Protein AF-K1GK83-F1 (afdb_monomer_lite)

Foldseek 3Di:
DKDWDDPVCDPPVPHPDDDPQKTKMFPLQLVDFFVRLQCQCCVVQVDHFPFGDRTITIHGHDPPDDPVNVVSVVVSVVVSCVVRHPPDDRHDDDPLDQDDDFDQQDDLVLLQPFDWDKDFLQPQAQFFASKWKFWPVVTDTSDGGRTGDHPSSVVSVVVCVVSVTQIDTAPDRVRRMGITHGVLRSVVSLQQDQAEAEEEEQAAFLVPDPFQSCFLVVLCVPPVVQRVRYHYQDQDQDDDDPVLQQATSVVSLLVSLLSLLVVLLVQVVVSHAYEYETYAQSNVLSNLNNNLVPDQEAEEAQAQEPLCDESVRDPGSRNSSPSVNLLQQHYDQSSVQRNHHHHSHQLQRYEYALHDDYDPVSVVRCVVSVRHYDHVVNCVVPPLVVVLVVVVVRRPGQEYEYEHELLQAACVQAQQFDDHDHPHDDLVSVLVNVLSDSSRHSHRYYYYYRGGVVRGDPCRNSVSVSVNSVCSSRPDD

Secondary structure (DSSP, 8-state):
--EE--GGGTTSTT-----TTEEEEE-GGGT--HHHHHHHHHHHH----SEE-SSEEEEE--TT--HHHHHHHHHHHHHHHHHHTTTSPPPP----PPPPPPPB-S-HHHHHHS--EEEEGGG-TTSEESS-EEEETTTEEEE-TTBB--HHHHHHHHHHHHTT-EEESSSSTT-SEEEEE-HHHHHHHHHHT-EEEEEEE---TTTTSTTGGGHHHHHHHH-HHHHTTPEEEP-PPPPP-TT-SSSTTHHHHHHHHHHHHHHHHHHHHTTEEEEEE-S-GGGHHHHHHHHHTTS-EEEEEE-SS-----TTT-SS--GGGSHHHHHTT-S-HHHHTSSSSS-SS-GGGEEEEEE----HHHHHHHHHHT-EEEEHHHHHHH-HHHHHHHHHHH---SEEEEEEEGGGB-TTT---BSS--SS-B-HHHHHHHHHHHHHHSEEEEEEEE-B-GGG-STTHHHHHHHHHHHHHHS---

Radius of gyration: 33.2 Å; chains: 1; bounding box: 74×51×96 Å

Sequence (477 aa):
GIYCFGEELVGKEGFFAFDPTKITISAKELGLKGGELESLLVDDYNIQMELSDYYNTLGLVTIGDTEESIDRLLDALRDISKRFFGKGKTLEKNNIKLPETPELVLMPREAFYSEKNKVPFKESVGKISGEMIMAYPPGIPIIIAGERISQDIIDHIEELKEADLHIQGMEDPELETINVIEEEDAVYLYTEKMKNVLIGVQTNLGVNKTGTEFGPDDLIQAYPDTFDEMELITVERQKEDFNDKKLKFKNTVLDTCEKIAKRVNEAVIDGYRPILIGGDHSISLGSVAGVSLEKEIGILWISAHGDMNTPESTLTGNIHGMPLALIQGLGDRELVNCFYEGAKVDSRNIVILGAREIEVEERKIIEKTGVKIVYYDDILRKGIDNVLEEVKDYLKVDNLHISIDMNVFDPEIAPGVSVPVRNGMSSDEMFKSLKFAFKNYSVTSADITEFNPLNDINGKTAELVDDIVQYMMNPDY

pLDDT: mean 92.02, std 9.81, range [43.81, 98.88]

Structure (mmCIF, N/CA/C/O backbone):
data_AF-K1GK83-F1
#
_entry.id   AF-K1GK83-F1
#
loop_
_atom_site.group_PDB
_atom_site.id
_atom_site.type_symbol
_atom_site.label_atom_id
_atom_site.label_alt_id
_atom_site.label_comp_id
_atom_site.label_asym_id
_atom_site.label_entity_id
_atom_site.label_seq_id
_atom_site.pdbx_PDB_ins_code
_atom_site.Cartn_x
_atom_site.Cartn_y
_atom_site.Cartn_z
_atom_site.occupancy
_atom_site.B_iso_or_equiv
_atom_site.auth_seq_id
_atom_site.auth_comp_id
_atom_site.auth_asym_id
_atom_site.auth_atom_id
_atom_site.pdbx_PDB_model_num
ATOM 1 N N . GLY A 1 1 ? -37.447 -19.183 52.708 1.00 85.19 1 GLY A N 1
ATOM 2 C CA . GLY A 1 1 ? -37.469 -18.389 51.471 1.00 85.19 1 GLY A CA 1
ATOM 3 C C . GLY A 1 1 ? -36.146 -17.732 51.133 1.00 85.19 1 GLY A C 1
ATOM 4 O O . GLY A 1 1 ? -36.118 -16.944 50.202 1.00 85.19 1 GLY A O 1
ATOM 5 N N . ILE A 1 2 ? -35.063 -18.013 51.867 1.00 91.38 2 ILE A N 1
ATOM 6 C CA . ILE A 1 2 ? -33.724 -17.529 51.527 1.00 91.38 2 ILE A CA 1
ATOM 7 C C . ILE A 1 2 ? -32.914 -18.743 51.102 1.00 91.38 2 ILE A C 1
ATOM 9 O O . ILE A 1 2 ? -32.947 -19.767 51.786 1.00 91.38 2 ILE A O 1
ATOM 13 N N . TYR A 1 3 ? -32.218 -18.618 49.982 1.00 92.00 3 TYR A N 1
ATOM 14 C CA . TYR A 1 3 ? -31.319 -19.630 49.456 1.00 92.00 3 TYR A CA 1
ATOM 15 C C . TYR A 1 3 ? -29.909 -19.045 49.402 1.00 92.00 3 TYR A C 1
ATOM 17 O O . TYR A 1 3 ? -29.711 -17.971 48.845 1.00 92.00 3 TYR A O 1
ATOM 25 N N . CYS A 1 4 ? -28.946 -19.735 50.005 1.00 92.12 4 CYS A N 1
ATOM 26 C CA . CYS A 1 4 ? -27.530 -19.411 49.886 1.00 92.12 4 CYS A CA 1
ATOM 27 C C . CYS A 1 4 ? -26.900 -20.434 48.952 1.00 92.12 4 CYS A C 1
ATOM 29 O O . CYS A 1 4 ? -27.152 -21.629 49.108 1.00 92.12 4 CYS A O 1
ATOM 31 N N . PHE A 1 5 ? -26.107 -19.969 47.996 1.00 91.12 5 PHE A N 1
ATOM 32 C CA . PHE A 1 5 ? -25.432 -20.859 47.058 1.00 91.12 5 PHE A CA 1
ATOM 33 C C . PHE A 1 5 ? -24.358 -21.657 47.801 1.00 91.12 5 PHE A C 1
ATOM 35 O O . PHE A 1 5 ? -23.660 -21.105 48.653 1.00 91.12 5 PHE A O 1
ATOM 42 N N . GLY A 1 6 ? -24.220 -22.937 47.467 1.00 91.44 6 GLY A N 1
ATOM 43 C CA . GLY A 1 6 ? -23.155 -23.798 47.972 1.00 91.44 6 GLY A CA 1
ATOM 44 C C . GLY A 1 6 ? -22.479 -24.624 46.877 1.00 91.44 6 GLY A C 1
ATOM 45 O O . GLY A 1 6 ? -22.645 -24.388 45.674 1.00 91.44 6 GLY A O 1
ATOM 46 N N . GLU A 1 7 ? -21.709 -25.628 47.305 1.00 91.69 7 GLU A N 1
ATOM 47 C CA . GLU A 1 7 ? -20.970 -26.539 46.420 1.00 91.69 7 GLU A CA 1
ATOM 48 C C . GLU A 1 7 ? -21.874 -27.321 45.449 1.00 91.69 7 GLU A C 1
ATOM 50 O O . GLU A 1 7 ? -21.397 -27.824 44.434 1.00 91.69 7 GLU A O 1
ATOM 55 N N . GLU A 1 8 ? -23.189 -27.381 45.688 1.00 91.94 8 GLU A N 1
ATOM 56 C CA . GLU A 1 8 ? -24.163 -28.038 44.808 1.00 91.94 8 GLU A CA 1
ATOM 57 C C . GLU A 1 8 ? -24.289 -27.410 43.408 1.00 91.94 8 GLU A C 1
ATOM 59 O O . GLU A 1 8 ? -24.978 -27.956 42.534 1.00 91.94 8 GLU A O 1
ATOM 64 N N . LEU A 1 9 ? -23.677 -26.244 43.190 1.00 87.50 9 LEU A N 1
ATOM 65 C CA . LEU A 1 9 ? -23.618 -25.588 41.887 1.00 87.50 9 LEU A CA 1
ATOM 66 C C . LEU A 1 9 ? -22.372 -25.966 41.074 1.00 87.50 9 LEU A C 1
ATOM 68 O O . LEU A 1 9 ? -22.386 -25.786 39.858 1.00 87.50 9 LEU A O 1
ATOM 72 N N . VAL A 1 10 ? -21.328 -26.524 41.698 1.00 88.56 10 VAL A N 1
ATOM 73 C CA . VAL A 1 10 ? -20.071 -26.874 41.015 1.00 88.56 10 VAL A CA 1
ATOM 74 C C . VAL A 1 10 ? -20.325 -27.922 39.927 1.00 88.56 10 VAL A C 1
ATOM 76 O O . VAL A 1 10 ? -20.971 -28.943 40.161 1.00 88.56 10 VAL A O 1
ATOM 79 N N . GLY A 1 11 ? -19.814 -27.667 38.719 1.00 82.81 11 GLY A N 1
ATOM 80 C CA . GLY A 1 11 ? -19.986 -28.548 37.560 1.00 82.81 11 GLY A CA 1
ATOM 81 C C . GLY A 1 11 ? -21.271 -28.311 36.758 1.00 82.81 11 GLY A C 1
ATOM 82 O O . GLY A 1 11 ? -21.482 -28.988 35.752 1.00 82.81 11 GLY A O 1
ATOM 83 N N . LYS A 1 12 ? -22.119 -27.352 37.157 1.00 86.25 12 LYS A N 1
ATOM 84 C CA . LYS A 1 12 ? -23.177 -26.811 36.288 1.00 86.25 12 LYS A C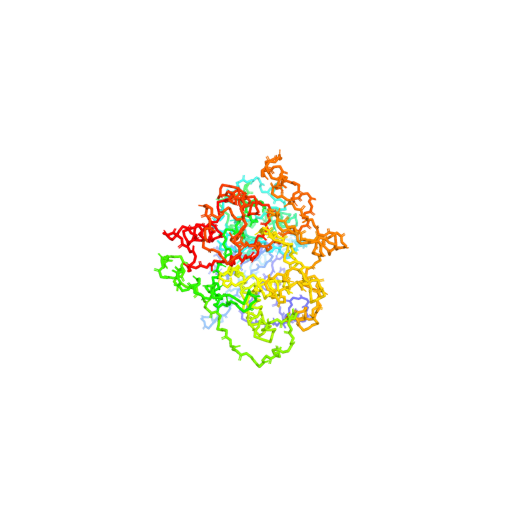A 1
ATOM 85 C C . LYS A 1 12 ? -22.588 -25.807 35.295 1.00 86.25 12 LYS A C 1
ATOM 87 O O . LYS A 1 12 ? -21.504 -25.264 35.501 1.00 86.25 12 LYS A O 1
ATOM 92 N N . GLU A 1 13 ? -23.319 -25.553 34.215 1.00 76.31 13 GLU A N 1
ATOM 93 C CA . GLU A 1 13 ? -22.945 -24.562 33.203 1.00 76.31 13 GLU A CA 1
ATOM 94 C C . GLU A 1 13 ? -22.701 -23.187 33.852 1.00 76.31 13 GLU A C 1
ATOM 96 O O . GLU A 1 13 ? -23.544 -22.695 34.602 1.00 76.31 13 GLU A O 1
ATOM 101 N N . GLY A 1 14 ? -21.515 -22.612 33.622 1.00 74.12 14 GLY A N 1
ATOM 102 C CA . GLY A 1 14 ? -21.074 -21.354 34.238 1.00 74.12 14 GLY A CA 1
ATOM 103 C C . GLY A 1 14 ? -20.414 -21.465 35.625 1.00 74.12 14 GLY A C 1
ATOM 104 O O . GLY A 1 14 ? -19.958 -20.447 36.138 1.00 74.12 14 GLY A O 1
ATOM 105 N N . PHE A 1 15 ? -20.302 -22.658 36.233 1.00 82.06 15 PHE A N 1
ATOM 106 C CA . PHE A 1 15 ? -19.765 -22.840 37.595 1.00 82.06 15 PHE A CA 1
ATOM 107 C C . PHE A 1 15 ? -18.549 -23.782 37.643 1.00 82.06 15 PHE A C 1
ATOM 109 O O . PHE A 1 15 ? -18.690 -25.007 37.677 1.00 82.06 15 PHE A O 1
ATOM 116 N N . PHE A 1 16 ? -17.340 -23.208 37.705 1.00 85.44 16 PHE A N 1
ATOM 117 C CA . PHE A 1 16 ? -16.080 -23.968 37.770 1.00 85.44 16 PHE A CA 1
ATOM 118 C C . PHE A 1 16 ? -15.703 -24.422 39.192 1.00 85.44 16 PHE A C 1
ATOM 120 O O . PHE A 1 16 ? -15.342 -25.579 39.391 1.00 85.44 16 PHE A O 1
ATOM 127 N N . ALA A 1 17 ? -15.787 -23.527 40.181 1.00 89.06 17 ALA A N 1
ATOM 128 C CA . ALA A 1 17 ? -15.427 -23.791 41.576 1.00 89.06 17 ALA A CA 1
ATOM 129 C C . ALA A 1 17 ? -16.259 -22.921 42.533 1.00 89.06 17 ALA A C 1
ATOM 131 O O . ALA A 1 17 ? -16.805 -21.897 42.121 1.00 89.06 17 ALA A O 1
ATOM 132 N N . PHE A 1 18 ? -16.345 -23.326 43.802 1.00 89.88 18 PHE A N 1
ATOM 133 C CA . PHE A 1 18 ? -17.032 -22.583 44.860 1.00 89.88 18 PHE A CA 1
ATOM 134 C C . PHE A 1 18 ? -16.015 -21.917 45.795 1.00 89.88 18 PHE A C 1
ATOM 136 O O . PHE A 1 18 ? -15.069 -22.565 46.243 1.00 89.88 18 PHE A O 1
ATOM 143 N N . ASP A 1 19 ? -16.216 -20.631 46.085 1.00 90.88 19 ASP A N 1
ATOM 144 C CA . ASP A 1 19 ? -15.421 -19.869 47.049 1.00 90.88 19 ASP A CA 1
ATOM 145 C C . ASP A 1 19 ? -16.228 -19.708 48.348 1.00 90.88 19 ASP A C 1
ATOM 147 O O . ASP A 1 19 ? -17.186 -18.932 48.373 1.00 90.88 19 ASP A O 1
ATOM 151 N N . PRO A 1 20 ? -15.864 -20.408 49.439 1.00 88.94 20 PRO A N 1
ATOM 152 C CA . PRO A 1 20 ? -16.622 -20.367 50.686 1.00 88.94 20 PRO A CA 1
ATOM 153 C C . PRO A 1 20 ? -16.566 -19.007 51.396 1.00 88.94 20 PRO A C 1
ATOM 155 O O . PRO A 1 20 ? -17.335 -18.787 52.329 1.00 88.94 20 PRO A O 1
ATOM 158 N N . THR A 1 21 ? -15.681 -18.094 50.981 1.00 91.38 21 THR A N 1
ATOM 159 C CA . THR A 1 21 ? -15.620 -16.729 51.528 1.00 91.38 21 THR A CA 1
ATOM 160 C C . THR A 1 21 ? -16.630 -15.784 50.876 1.00 91.38 21 THR A C 1
ATOM 162 O O . THR A 1 21 ? -16.885 -14.703 51.402 1.00 91.38 21 THR A O 1
ATOM 165 N N . LYS A 1 22 ? -17.247 -16.189 49.759 1.00 92.38 22 LYS A N 1
ATOM 166 C CA . LYS A 1 22 ? -18.223 -15.404 48.998 1.00 92.38 22 LYS A CA 1
ATOM 167 C C . LYS A 1 22 ? -19.633 -15.950 49.200 1.00 92.38 22 LYS A C 1
ATOM 169 O O . LYS A 1 22 ? -20.054 -16.913 48.563 1.00 92.38 22 LYS A O 1
ATOM 174 N N . ILE A 1 23 ? -20.391 -15.304 50.079 1.00 92.88 23 ILE A N 1
ATOM 175 C CA . ILE A 1 23 ? -21.738 -15.727 50.466 1.00 92.88 23 ILE A CA 1
ATOM 176 C C . ILE A 1 23 ? -22.757 -15.094 49.515 1.00 92.88 23 ILE A C 1
ATOM 178 O O . ILE A 1 23 ? -23.175 -13.954 49.703 1.00 92.88 23 ILE A O 1
ATOM 182 N N . THR A 1 24 ? -23.166 -15.835 48.484 1.00 92.81 24 THR A N 1
ATOM 183 C CA . THR A 1 24 ? -24.203 -15.383 47.539 1.00 92.81 24 THR A CA 1
ATOM 184 C C . THR A 1 24 ? -25.585 -15.799 48.031 1.00 92.81 24 THR A C 1
ATOM 186 O O . THR A 1 24 ? -25.870 -16.992 48.167 1.00 92.81 24 THR A O 1
ATOM 189 N N . ILE A 1 25 ? -26.453 -14.820 48.283 1.00 94.19 25 ILE A N 1
ATOM 190 C CA . ILE A 1 25 ? -27.763 -15.007 48.908 1.00 94.19 25 ILE A CA 1
ATOM 191 C C . ILE A 1 25 ? -28.860 -14.563 47.947 1.00 94.19 25 ILE A C 1
ATOM 193 O O . ILE A 1 25 ? -28.843 -13.451 47.431 1.00 94.19 25 ILE A O 1
ATOM 197 N N . SER A 1 26 ? -29.863 -15.416 47.765 1.00 91.88 26 SER A N 1
ATOM 198 C CA . SER A 1 26 ? -31.053 -15.137 46.972 1.00 91.88 26 SER A CA 1
ATOM 199 C C . SER A 1 26 ? -32.310 -15.136 47.841 1.00 91.88 26 SER A C 1
ATOM 201 O O . SER A 1 26 ? -32.569 -16.086 48.586 1.00 91.88 26 SER A O 1
ATOM 203 N N . ALA A 1 27 ? -33.127 -14.088 47.707 1.00 88.88 27 ALA A N 1
ATOM 204 C CA . ALA A 1 27 ? -34.420 -13.936 48.381 1.00 88.88 27 ALA A CA 1
ATOM 205 C C . ALA A 1 27 ? -35.614 -13.967 47.409 1.00 88.88 27 ALA A C 1
ATOM 207 O O . ALA A 1 27 ? -36.703 -13.493 47.734 1.00 88.88 27 ALA A O 1
ATOM 208 N N . LYS A 1 28 ? -35.451 -14.592 46.233 1.00 86.12 28 LYS A N 1
ATOM 209 C CA . LYS A 1 28 ? -36.515 -14.716 45.215 1.00 86.12 28 LYS A CA 1
ATOM 210 C C . LYS A 1 28 ? -37.816 -15.299 45.760 1.00 86.12 28 LYS A C 1
ATOM 212 O O . LYS A 1 28 ? -38.897 -14.837 45.401 1.00 86.12 28 LYS A O 1
ATOM 217 N N . GLU A 1 29 ? -37.729 -16.293 46.648 1.00 86.31 29 GLU A N 1
ATOM 218 C CA . GLU A 1 29 ? -38.909 -16.909 47.273 1.00 86.31 29 GLU A CA 1
ATOM 219 C C . GLU A 1 29 ? -39.620 -15.981 48.269 1.00 86.31 29 GLU A C 1
ATOM 221 O O . GLU A 1 29 ? -40.771 -16.234 48.623 1.00 86.31 29 GLU A O 1
ATOM 226 N N . LEU A 1 30 ? -38.957 -14.915 48.726 1.00 87.25 30 LEU A N 1
ATOM 227 C CA . LEU A 1 30 ? -39.568 -13.840 49.512 1.00 87.25 30 LEU A CA 1
ATOM 228 C C . LEU A 1 30 ? -40.207 -12.759 48.631 1.00 87.25 30 LEU A C 1
ATOM 230 O O . LEU A 1 30 ? -40.898 -11.894 49.162 1.00 87.25 30 LEU A O 1
ATOM 234 N N . GLY A 1 31 ? -39.994 -12.814 47.312 1.00 86.38 31 GLY A N 1
ATOM 235 C CA . GLY A 1 31 ? -40.418 -11.775 46.378 1.00 86.38 31 GLY A CA 1
ATOM 236 C C . GLY A 1 31 ? -39.503 -10.547 46.360 1.00 86.38 31 GLY A C 1
ATOM 237 O O . GLY A 1 31 ? -39.935 -9.513 45.870 1.00 86.38 31 GLY A O 1
ATOM 238 N N . LEU A 1 32 ? -38.285 -10.653 46.908 1.00 86.44 32 LEU A N 1
ATOM 239 C CA . LEU A 1 32 ? -37.330 -9.545 47.021 1.00 86.44 32 LEU A CA 1
ATOM 240 C C . LEU A 1 32 ? -36.247 -9.636 45.942 1.00 86.44 32 LEU A C 1
ATOM 242 O O . LEU A 1 32 ? -35.640 -10.701 45.767 1.00 86.44 32 LEU A O 1
ATOM 246 N N . LYS A 1 33 ? -35.994 -8.520 45.252 1.00 86.00 33 LYS A N 1
ATOM 247 C CA . LYS A 1 33 ? -34.844 -8.339 44.354 1.00 86.00 33 LYS A CA 1
ATOM 248 C C . LYS A 1 33 ? -33.544 -8.285 45.166 1.00 86.00 33 LYS A C 1
ATOM 250 O O . LYS A 1 33 ? -33.563 -8.036 46.373 1.00 86.00 33 LYS A O 1
ATOM 255 N N . GLY A 1 34 ? -32.404 -8.495 44.504 1.00 86.62 34 GLY A N 1
ATOM 256 C CA . GLY A 1 34 ? -31.092 -8.434 45.162 1.00 86.62 34 GLY A CA 1
ATOM 257 C C . GLY A 1 34 ? -30.826 -7.082 45.831 1.00 86.62 34 GLY A C 1
ATOM 258 O O . GLY A 1 34 ? -30.473 -7.050 47.009 1.00 86.62 34 GLY A O 1
ATOM 259 N N . GLY A 1 35 ? -31.095 -5.981 45.121 1.00 84.50 35 GLY A N 1
ATOM 260 C CA . GLY A 1 35 ? -30.955 -4.621 45.657 1.00 84.50 35 GLY A CA 1
ATOM 261 C C . GLY A 1 35 ? -31.902 -4.309 46.823 1.00 84.50 35 GLY A C 1
ATOM 262 O O . GLY A 1 35 ? -31.493 -3.687 47.795 1.00 84.50 35 GLY A O 1
ATOM 263 N N . GLU A 1 36 ? -33.143 -4.808 46.802 1.00 88.81 36 GLU A N 1
ATOM 264 C CA . GLU A 1 36 ? -34.087 -4.616 47.919 1.00 88.81 36 GLU A CA 1
ATOM 265 C C . GLU A 1 36 ? -33.624 -5.340 49.190 1.00 88.81 36 GLU A C 1
ATOM 267 O O . GLU A 1 36 ? -33.757 -4.818 50.298 1.00 88.81 36 GLU A O 1
ATOM 272 N N . LEU A 1 37 ? -33.077 -6.552 49.040 1.00 91.88 37 LEU A N 1
ATOM 273 C CA . LEU A 1 37 ? -32.498 -7.297 50.155 1.00 91.88 37 LEU A CA 1
ATOM 274 C C . LEU A 1 37 ? -31.277 -6.572 50.734 1.00 91.88 37 LEU A C 1
ATOM 276 O O . LEU A 1 37 ? -31.138 -6.507 51.954 1.00 91.88 37 LEU A O 1
ATOM 280 N N . GLU A 1 38 ? -30.417 -6.028 49.876 1.00 92.19 38 GLU A N 1
ATOM 281 C CA . GLU A 1 38 ? -29.276 -5.212 50.291 1.00 92.19 38 GLU A CA 1
ATOM 282 C C . GLU A 1 38 ? -29.729 -3.966 51.065 1.00 92.19 38 GLU A C 1
ATOM 284 O O . GLU A 1 38 ? -29.254 -3.755 52.180 1.00 92.19 38 GLU A O 1
ATOM 289 N N . SER A 1 39 ? -30.696 -3.196 50.549 1.00 91.19 39 SER A N 1
ATOM 290 C CA . SER A 1 39 ? -31.227 -2.019 51.252 1.00 91.19 39 SER A CA 1
ATOM 291 C C . SER A 1 39 ? -31.792 -2.380 52.626 1.00 91.19 39 SER A C 1
ATOM 293 O O . SER A 1 39 ? -31.500 -1.699 53.600 1.00 91.19 39 SER A O 1
ATOM 295 N N . LEU A 1 40 ? -32.526 -3.493 52.750 1.00 94.25 40 LEU A N 1
ATOM 296 C CA . LEU A 1 40 ? -33.017 -3.965 54.050 1.00 94.25 40 LEU A CA 1
ATOM 297 C C . LEU A 1 40 ? -31.875 -4.294 55.021 1.00 94.25 40 LEU A C 1
ATOM 299 O O . LEU A 1 40 ? -31.954 -3.948 56.197 1.00 94.25 40 LEU A O 1
ATOM 303 N N . LEU A 1 41 ? -30.825 -4.975 54.556 1.00 95.25 41 LEU A N 1
ATOM 304 C CA . LEU A 1 41 ? -29.668 -5.326 55.386 1.00 95.25 41 LEU A CA 1
ATOM 305 C C . LEU A 1 41 ? -28.912 -4.079 55.868 1.00 95.25 41 LEU A C 1
ATOM 307 O O . LEU A 1 41 ? -28.519 -4.018 57.038 1.00 95.25 41 LEU A O 1
ATOM 311 N N . VAL A 1 42 ? -28.769 -3.075 55.004 1.00 94.50 42 VAL A N 1
ATOM 312 C CA . VAL A 1 42 ? -28.124 -1.799 55.328 1.00 94.50 42 VAL A CA 1
ATOM 313 C C . VAL A 1 42 ? -28.991 -0.972 56.278 1.00 94.50 42 VAL A C 1
ATOM 315 O O . VAL A 1 42 ? -28.538 -0.635 57.372 1.00 94.50 42 VAL A O 1
ATOM 318 N N . ASP A 1 43 ? -30.240 -0.694 55.909 1.00 94.62 43 ASP A N 1
ATOM 319 C CA . ASP A 1 43 ? -31.096 0.272 56.604 1.00 94.62 43 ASP A CA 1
ATOM 320 C C . ASP A 1 43 ? -31.584 -0.240 57.966 1.00 94.62 43 ASP A C 1
ATOM 322 O O . ASP A 1 43 ? -31.582 0.504 58.951 1.00 94.62 43 ASP A O 1
ATOM 326 N N . ASP A 1 44 ? -31.974 -1.518 58.049 1.00 96.44 44 ASP A N 1
ATOM 327 C CA . ASP A 1 44 ? -32.588 -2.075 59.260 1.00 96.44 44 ASP A CA 1
ATOM 328 C C . ASP A 1 44 ? -31.556 -2.722 60.204 1.00 96.44 44 ASP A C 1
ATOM 330 O O . ASP A 1 44 ? -31.779 -2.777 61.419 1.00 96.44 44 ASP A O 1
ATOM 334 N N . TYR A 1 45 ? -30.430 -3.221 59.676 1.00 96.00 45 TYR A N 1
ATOM 335 C CA . TYR A 1 45 ? -29.466 -4.025 60.448 1.00 96.00 45 TYR A CA 1
ATOM 336 C C . TYR A 1 45 ? -28.028 -3.484 60.422 1.00 96.00 45 TYR A C 1
ATOM 338 O O . TYR A 1 45 ? -27.181 -3.984 61.177 1.00 96.00 45 TYR A O 1
ATOM 346 N N . ASN A 1 46 ? -27.758 -2.439 59.628 1.00 94.25 46 ASN A N 1
ATOM 347 C CA . ASN A 1 46 ? -26.436 -1.838 59.447 1.00 94.25 46 ASN A CA 1
ATOM 348 C C . ASN A 1 46 ? -25.389 -2.875 58.998 1.00 94.25 46 ASN A C 1
ATOM 350 O O . ASN A 1 46 ? -24.292 -2.961 59.562 1.00 94.25 46 ASN A O 1
ATOM 354 N N . ILE A 1 47 ? -25.770 -3.698 58.018 1.00 94.56 47 ILE A N 1
ATOM 355 C CA . ILE A 1 47 ? -24.935 -4.723 57.389 1.00 94.56 47 ILE A CA 1
ATOM 356 C C . ILE A 1 47 ? -24.728 -4.338 55.927 1.00 94.56 47 ILE A C 1
ATOM 358 O O . ILE A 1 47 ? -25.672 -4.342 55.141 1.00 94.56 47 ILE A O 1
ATOM 362 N N . GLN A 1 48 ? -23.484 -4.023 55.575 1.00 93.00 48 GLN A N 1
ATOM 363 C CA . GLN A 1 48 ? -23.101 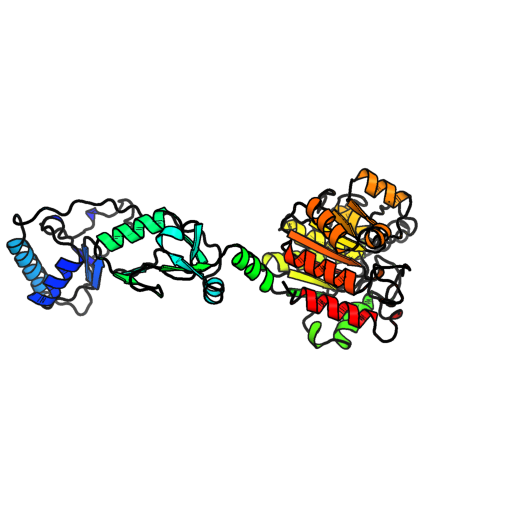-3.689 54.210 1.00 93.00 48 GLN A CA 1
ATOM 364 C C . GLN A 1 48 ? -22.756 -4.962 53.436 1.00 93.00 48 GLN A C 1
ATOM 366 O O . GLN A 1 48 ? -21.919 -5.749 53.878 1.00 93.00 48 GLN A O 1
ATOM 371 N N . MET A 1 49 ? -23.389 -5.136 52.279 1.00 92.44 49 MET A N 1
ATOM 372 C CA . MET A 1 49 ? -23.052 -6.187 51.322 1.00 92.44 49 MET A CA 1
ATOM 373 C C . MET A 1 49 ? -22.040 -5.654 50.298 1.00 92.44 49 MET A C 1
ATOM 375 O O . MET A 1 49 ? -21.870 -4.441 50.163 1.00 92.44 49 MET A O 1
ATOM 379 N N . GLU A 1 50 ? -21.345 -6.556 49.607 1.00 88.94 50 GLU A N 1
ATOM 380 C CA . GLU A 1 50 ? -20.337 -6.194 48.601 1.00 88.94 50 GLU A CA 1
ATOM 381 C C . GLU A 1 50 ? -21.002 -5.638 47.336 1.00 88.94 50 GLU A C 1
ATOM 383 O O . GLU A 1 50 ? -20.596 -4.604 46.814 1.00 88.94 50 GLU A O 1
ATOM 388 N N . LEU A 1 51 ? -22.015 -6.350 46.832 1.00 87.25 51 LEU A N 1
ATOM 389 C CA . LEU A 1 51 ? -22.781 -5.978 45.643 1.00 87.25 51 LEU A CA 1
ATOM 390 C C . LEU A 1 51 ? -24.107 -6.743 45.576 1.00 87.25 51 LEU A C 1
ATOM 392 O O . LEU A 1 51 ? -24.283 -7.782 46.222 1.00 87.25 51 LEU A O 1
ATOM 396 N N . SER A 1 52 ? -25.016 -6.269 44.730 1.00 86.69 52 SER A N 1
ATOM 397 C CA . SER A 1 52 ? -26.259 -6.951 44.381 1.00 86.69 52 SER A CA 1
ATOM 398 C C . SER A 1 52 ? -26.449 -7.035 42.867 1.00 86.69 52 SER A C 1
ATOM 400 O O . SER A 1 52 ? -26.047 -6.152 42.120 1.00 86.69 52 SER A O 1
ATOM 402 N N . ASP A 1 53 ? -27.045 -8.129 42.401 1.00 78.88 53 ASP A N 1
ATOM 403 C CA . ASP A 1 53 ? -27.596 -8.230 41.050 1.00 78.88 53 ASP A CA 1
ATOM 404 C C . ASP A 1 53 ? -29.136 -8.178 41.125 1.00 78.88 53 ASP A C 1
ATOM 406 O O . ASP A 1 53 ? -29.723 -7.951 42.188 1.00 78.88 53 ASP A O 1
ATOM 410 N N . TYR A 1 54 ? -29.832 -8.401 40.007 1.00 75.12 54 TYR A N 1
ATOM 411 C CA . TYR A 1 54 ? -31.302 -8.385 39.978 1.00 75.12 54 TYR A CA 1
ATOM 412 C C . TYR A 1 54 ? -31.956 -9.336 41.008 1.00 75.12 54 TYR A C 1
ATOM 414 O O . TYR A 1 54 ? -33.062 -9.109 41.501 1.00 75.12 54 TYR A O 1
ATOM 422 N N . TYR A 1 55 ? -31.267 -10.412 41.368 1.00 80.19 55 TYR A N 1
ATOM 423 C CA . TYR A 1 55 ? -31.795 -11.595 42.030 1.00 80.19 55 TYR A CA 1
ATOM 424 C C . TYR A 1 55 ? -31.114 -11.963 43.351 1.00 80.19 55 TYR A C 1
ATOM 426 O O . TYR A 1 55 ? -31.688 -12.721 44.144 1.00 80.19 55 TYR A O 1
ATOM 434 N N . ASN A 1 56 ? -29.886 -11.506 43.544 1.00 88.06 56 ASN A N 1
ATOM 435 C CA . ASN A 1 56 ? -28.973 -11.975 44.565 1.00 88.06 56 ASN A CA 1
ATOM 436 C C . ASN A 1 56 ? -28.212 -10.797 45.176 1.00 88.06 56 ASN A C 1
ATOM 438 O O . ASN A 1 56 ? -28.008 -9.765 44.544 1.00 88.06 56 ASN A O 1
ATOM 442 N N . THR A 1 57 ? -27.746 -10.987 46.401 1.00 91.50 57 THR A N 1
ATOM 443 C CA . THR A 1 57 ? -26.775 -10.112 47.058 1.00 91.50 57 THR A CA 1
ATOM 444 C C . THR A 1 57 ? -25.565 -10.945 47.469 1.00 91.50 57 THR A C 1
ATOM 446 O O . THR A 1 57 ? -25.704 -12.130 47.794 1.00 91.50 57 THR A O 1
ATOM 449 N N . LEU A 1 58 ? -24.374 -10.359 47.415 1.00 93.50 58 LEU A N 1
ATOM 450 C CA . LEU A 1 58 ? -23.112 -11.024 47.708 1.00 93.50 58 LEU A CA 1
ATOM 451 C C . LEU A 1 58 ? -22.488 -10.427 48.968 1.00 93.50 58 LEU A C 1
ATOM 453 O O . LEU A 1 58 ? -22.229 -9.230 49.038 1.00 93.50 58 LEU A O 1
ATOM 457 N N . GLY A 1 59 ? -22.222 -11.278 49.954 1.00 93.19 59 GLY A N 1
ATOM 458 C CA . GLY A 1 59 ? -21.406 -10.954 51.120 1.00 93.19 59 GLY A CA 1
ATOM 459 C C . GLY A 1 59 ? -19.994 -11.509 50.967 1.00 93.19 59 GLY A C 1
ATOM 460 O O . GLY A 1 59 ? -19.807 -12.578 50.381 1.00 93.19 59 GLY A O 1
ATOM 461 N N . LEU A 1 60 ? -19.008 -10.812 51.525 1.00 93.25 60 LEU A N 1
ATOM 462 C CA . LEU A 1 60 ? -17.625 -11.273 51.597 1.00 93.25 60 LEU A CA 1
ATOM 463 C C . LEU A 1 60 ? -17.241 -11.503 53.060 1.00 93.25 60 LEU A C 1
ATOM 465 O O . LEU A 1 60 ? -17.410 -10.613 53.885 1.00 93.25 60 LEU A O 1
ATOM 469 N N . VAL A 1 61 ? -16.708 -12.684 53.369 1.00 92.06 61 VAL A N 1
ATOM 470 C CA . VAL A 1 61 ? -16.112 -12.987 54.674 1.00 92.06 61 VAL A CA 1
ATOM 471 C C . VAL A 1 61 ? -14.606 -12.812 54.570 1.00 92.06 61 VAL A C 1
ATOM 473 O O . VAL A 1 61 ? -13.928 -13.484 53.795 1.00 92.06 61 VAL A O 1
ATOM 476 N N . THR A 1 62 ? -14.075 -11.908 55.375 1.00 91.38 62 THR A N 1
ATOM 477 C CA . THR A 1 62 ? -12.667 -11.531 55.409 1.00 91.38 62 THR A CA 1
ATOM 478 C C . THR A 1 62 ? -12.021 -11.949 56.730 1.00 91.38 62 THR A C 1
ATOM 480 O O . THR A 1 62 ? -12.673 -12.399 57.667 1.00 91.38 62 THR A O 1
ATOM 483 N N . ILE A 1 63 ? -10.707 -11.746 56.848 1.00 91.94 63 ILE A N 1
ATOM 484 C CA . ILE A 1 63 ? -9.982 -11.931 58.117 1.00 91.94 63 ILE A CA 1
ATOM 485 C C . ILE A 1 63 ? -10.418 -10.954 59.226 1.00 91.94 63 ILE A C 1
ATOM 487 O O . ILE A 1 63 ? -10.002 -11.122 60.371 1.00 91.94 63 ILE A O 1
ATOM 491 N N . GLY A 1 64 ? -11.181 -9.909 58.884 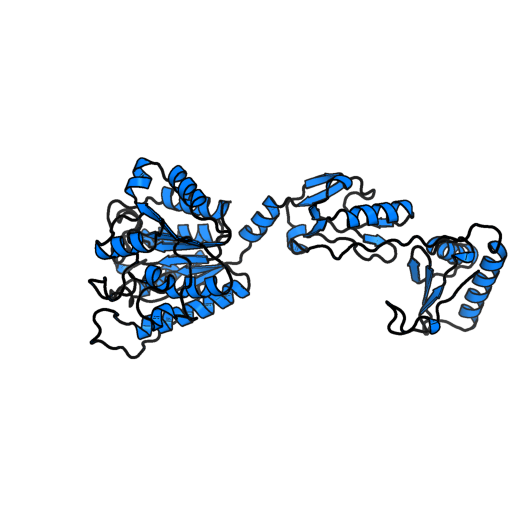1.00 91.31 64 GLY A N 1
ATOM 492 C CA . GLY A 1 64 ? -11.723 -8.938 59.835 1.00 91.31 64 GLY A CA 1
ATOM 493 C C . GLY A 1 64 ? -13.057 -9.360 60.450 1.00 91.31 64 GLY A C 1
ATOM 494 O O . GLY A 1 64 ? -13.473 -8.764 61.443 1.00 91.31 64 GLY A O 1
ATOM 495 N N . ASP A 1 65 ? -13.706 -10.379 59.890 1.00 92.75 65 ASP A N 1
ATOM 496 C CA . ASP A 1 65 ? -15.012 -10.842 60.337 1.00 92.75 65 ASP A CA 1
ATOM 497 C C . ASP A 1 65 ? -14.886 -11.827 61.502 1.00 92.75 65 ASP A C 1
ATOM 499 O O . ASP A 1 65 ? -13.982 -12.663 61.577 1.00 92.75 65 ASP A O 1
ATOM 503 N N . THR A 1 66 ? -15.810 -11.709 62.448 1.00 94.69 66 THR A N 1
ATOM 504 C CA . THR A 1 66 ? -15.892 -12.546 63.650 1.00 94.69 66 THR A CA 1
ATOM 505 C C . THR A 1 66 ? -17.136 -13.427 63.605 1.00 94.69 66 THR A C 1
ATOM 507 O O . THR A 1 66 ? -18.102 -13.107 62.913 1.00 94.69 66 THR A O 1
ATOM 510 N N . GLU A 1 67 ? -17.171 -14.501 64.398 1.00 94.25 67 GLU A N 1
ATOM 511 C CA . GLU A 1 67 ? -18.394 -15.310 64.555 1.00 94.25 67 GLU A CA 1
ATOM 512 C C . GLU A 1 67 ? -19.607 -14.442 64.931 1.00 94.25 67 GLU A C 1
ATOM 514 O O . GLU A 1 67 ? -20.679 -14.609 64.362 1.00 94.25 67 GLU A O 1
ATOM 519 N N . GLU A 1 68 ? -19.414 -13.429 65.785 1.00 94.44 68 GLU A N 1
ATOM 520 C CA . GLU A 1 68 ? -20.464 -12.474 66.158 1.00 94.44 68 GLU A CA 1
ATOM 521 C C . GLU A 1 68 ? -21.002 -11.685 64.951 1.00 94.44 68 GLU A C 1
ATOM 523 O O . GLU A 1 68 ? -22.211 -11.489 64.825 1.00 94.44 68 GLU A O 1
ATOM 528 N N . SER A 1 69 ? -20.130 -11.240 64.039 1.00 93.12 69 SER A N 1
ATOM 529 C CA . SER A 1 69 ? -20.564 -10.540 62.820 1.00 93.12 69 SER A CA 1
ATOM 530 C C . SER A 1 69 ? -21.373 -11.444 61.881 1.00 93.12 69 SER A C 1
ATOM 532 O O . SER A 1 69 ? -22.374 -11.003 61.313 1.00 93.12 69 SER A O 1
ATOM 534 N N . ILE A 1 70 ? -21.010 -12.728 61.794 1.00 93.69 70 ILE A N 1
ATOM 535 C CA . ILE A 1 70 ? -21.732 -13.724 60.994 1.00 93.69 70 ILE A CA 1
ATOM 536 C C . ILE A 1 70 ? -23.083 -14.064 61.630 1.00 93.69 70 ILE A C 1
ATOM 538 O O . ILE A 1 70 ? -24.094 -14.124 60.927 1.00 93.69 70 ILE A O 1
ATOM 542 N N . ASP A 1 71 ? -23.138 -14.219 62.953 1.00 95.75 71 ASP A N 1
ATOM 543 C CA . ASP A 1 71 ? -24.388 -14.452 63.678 1.00 95.75 71 ASP A CA 1
ATOM 544 C C . ASP A 1 71 ? -25.372 -13.290 63.489 1.00 95.75 71 ASP A C 1
ATOM 546 O O . ASP A 1 71 ? -26.561 -13.518 63.254 1.00 95.75 71 ASP A O 1
ATOM 550 N N . ARG A 1 72 ? -24.880 -12.042 63.477 1.00 95.69 72 ARG A N 1
ATOM 551 C CA . ARG A 1 72 ? -25.704 -10.862 63.165 1.00 95.69 72 ARG A CA 1
ATOM 552 C C . ARG A 1 72 ? -26.307 -10.920 61.762 1.00 95.69 72 ARG A C 1
ATOM 554 O O . ARG A 1 72 ? -27.492 -10.621 61.612 1.00 95.69 72 ARG A O 1
ATOM 561 N N . LEU A 1 73 ? -25.532 -11.319 60.751 1.00 95.19 73 LEU A N 1
ATOM 562 C CA . LEU A 1 73 ? -26.043 -11.516 59.390 1.00 95.19 73 LEU A CA 1
ATOM 563 C C . LEU A 1 73 ? -27.110 -12.616 59.349 1.00 95.19 73 LEU A C 1
ATOM 565 O O . LEU A 1 73 ? -28.182 -12.419 58.776 1.00 95.19 73 LEU A O 1
ATOM 569 N N . LEU A 1 74 ? -26.860 -13.760 59.990 1.00 95.50 74 LEU A N 1
ATOM 570 C CA . LEU A 1 74 ? -27.823 -14.861 60.042 1.00 95.50 74 LEU A CA 1
ATOM 571 C C . LEU A 1 74 ? -29.132 -14.453 60.724 1.00 95.50 74 LEU A C 1
ATOM 573 O O . LEU A 1 74 ? -30.211 -14.809 60.244 1.00 95.50 74 LEU A O 1
ATOM 577 N N . ASP A 1 75 ? -29.058 -13.705 61.822 1.00 96.81 75 ASP A N 1
ATOM 578 C CA . ASP A 1 75 ? -30.237 -13.231 62.541 1.00 96.81 75 ASP A CA 1
ATOM 579 C C . ASP A 1 75 ? -31.025 -12.189 61.741 1.00 96.81 75 ASP A C 1
ATOM 581 O O . ASP A 1 75 ? -32.256 -12.283 61.686 1.00 96.81 75 ASP A O 1
ATOM 585 N N . ALA A 1 76 ? -30.342 -11.282 61.035 1.00 96.62 76 ALA A N 1
ATOM 586 C CA . ALA A 1 76 ? -30.970 -10.345 60.104 1.00 96.62 76 ALA A CA 1
ATOM 587 C C . ALA A 1 76 ? -31.720 -11.083 58.981 1.00 96.62 76 ALA A C 1
ATOM 589 O O . ALA A 1 76 ? -32.916 -10.873 58.778 1.00 96.62 76 ALA A O 1
ATOM 590 N N . LEU A 1 77 ? -31.064 -12.034 58.307 1.00 95.44 77 LEU A N 1
ATOM 591 C CA . LEU A 1 77 ? -31.682 -12.839 57.246 1.00 95.44 77 LEU A CA 1
ATOM 592 C C . LEU A 1 77 ? -32.881 -13.652 57.762 1.00 95.44 77 LEU A C 1
ATOM 594 O O . LEU A 1 77 ? -33.913 -13.751 57.093 1.00 95.44 77 LEU A O 1
ATOM 598 N N . ARG A 1 78 ? -32.792 -14.220 58.972 1.00 95.38 78 ARG A N 1
ATOM 599 C CA . ARG A 1 78 ? -33.913 -14.933 59.610 1.00 95.38 78 ARG A CA 1
ATOM 600 C C . ARG A 1 78 ? -35.095 -14.008 59.876 1.00 95.38 78 ARG A C 1
ATOM 602 O O . ARG A 1 78 ? -36.237 -14.428 59.675 1.00 95.38 78 ARG A O 1
ATOM 609 N N . ASP A 1 79 ? -34.847 -12.789 60.341 1.00 95.69 79 ASP A N 1
ATOM 610 C CA . ASP A 1 79 ? -35.899 -11.807 60.591 1.00 95.69 79 ASP A CA 1
ATOM 611 C C . ASP A 1 79 ? -36.558 -11.329 59.288 1.00 95.69 79 ASP A C 1
ATOM 613 O O . ASP A 1 79 ? -37.784 -11.396 59.160 1.00 95.69 79 ASP A O 1
ATOM 617 N N . ILE A 1 80 ? -35.761 -10.996 58.266 1.00 94.25 80 ILE A N 1
ATOM 618 C CA . ILE A 1 80 ? -36.248 -10.668 56.916 1.00 94.25 80 ILE A CA 1
ATOM 619 C C . ILE A 1 80 ? -37.099 -11.820 56.368 1.00 94.25 80 ILE A C 1
ATOM 621 O O . ILE A 1 80 ? -38.236 -11.614 55.931 1.00 94.25 80 ILE A O 1
ATOM 625 N N . SER A 1 81 ? -36.630 -13.068 56.473 1.00 93.50 81 SER A N 1
ATOM 626 C CA . SER A 1 81 ? -37.431 -14.219 56.055 1.00 93.50 81 SER A CA 1
ATOM 627 C C . SER A 1 81 ? -38.757 -14.300 56.820 1.00 93.50 81 SER A C 1
ATOM 629 O O . SER A 1 81 ? -39.775 -14.582 56.200 1.00 93.50 81 SER A O 1
ATOM 631 N N . LYS A 1 82 ? -38.810 -14.043 58.134 1.00 92.50 82 LYS A N 1
ATOM 632 C CA . LYS A 1 82 ? -40.084 -14.039 58.886 1.00 92.50 82 LYS A CA 1
ATOM 633 C C . LYS A 1 82 ? -41.024 -12.919 58.440 1.00 92.50 82 LYS A C 1
ATOM 635 O O . LYS A 1 82 ? -42.243 -13.102 58.437 1.00 92.50 82 LYS A O 1
ATOM 640 N N . ARG A 1 83 ? -40.477 -11.756 58.084 1.00 90.75 83 ARG A N 1
ATOM 641 C CA . ARG A 1 83 ? -41.256 -10.590 57.656 1.00 90.75 83 ARG A CA 1
ATOM 642 C C . ARG A 1 83 ? -41.964 -10.827 56.330 1.00 90.75 83 ARG A C 1
ATOM 644 O O . ARG A 1 83 ? -43.149 -10.497 56.248 1.00 90.75 83 ARG A O 1
ATOM 651 N N . PHE A 1 84 ? -41.271 -11.404 55.349 1.00 88.62 84 PHE A N 1
ATOM 652 C CA . PHE A 1 84 ? -41.721 -11.447 53.952 1.00 88.62 84 PHE A CA 1
ATOM 653 C C . PHE A 1 84 ? -42.202 -12.824 53.472 1.00 88.62 84 PHE A C 1
ATOM 655 O O . PHE A 1 84 ? -42.989 -12.903 52.527 1.00 88.62 84 PHE A O 1
ATOM 662 N N . PHE A 1 85 ? -41.798 -13.920 54.123 1.00 86.00 85 PHE A N 1
ATOM 663 C CA . PHE A 1 85 ? -42.158 -15.264 53.666 1.00 86.00 85 PHE A CA 1
ATOM 664 C C . PHE A 1 85 ? -43.679 -15.479 53.670 1.00 86.00 85 PHE A C 1
ATOM 666 O O . PHE A 1 85 ? -44.352 -15.285 54.683 1.00 86.00 85 PHE A O 1
ATOM 673 N N . GLY A 1 86 ? -44.220 -15.872 52.513 1.00 78.56 86 GLY A N 1
ATOM 674 C CA . GLY A 1 86 ? -45.651 -16.118 52.312 1.00 78.56 86 GLY A CA 1
ATOM 675 C C . GLY A 1 86 ? -46.530 -14.866 52.190 1.00 78.56 86 GLY A C 1
ATOM 676 O O . GLY A 1 86 ? -47.749 -15.010 52.131 1.00 78.56 86 GLY A O 1
ATOM 677 N N . LYS A 1 87 ? -45.953 -13.653 52.157 1.00 75.56 87 LYS A N 1
ATOM 678 C CA . LYS A 1 87 ? -46.708 -12.387 52.047 1.00 75.56 87 LYS A CA 1
ATOM 679 C C . LYS A 1 87 ? -46.641 -11.714 50.669 1.00 75.56 87 LYS A C 1
ATOM 681 O O . LYS A 1 87 ? -47.421 -10.799 50.427 1.00 75.56 87 LYS A O 1
ATOM 686 N N . GLY A 1 88 ? -45.752 -12.161 49.781 1.00 67.75 88 GLY A N 1
ATOM 687 C CA . GLY A 1 88 ? -45.574 -11.639 48.419 1.00 67.75 88 GLY A CA 1
ATOM 688 C C . GLY A 1 88 ? -45.628 -12.735 47.350 1.00 67.75 88 GLY A C 1
ATOM 689 O O . GLY A 1 88 ? -45.645 -13.925 47.670 1.00 67.75 88 GLY A O 1
ATOM 690 N N . LYS A 1 89 ? -45.668 -12.338 46.071 1.00 70.38 89 LYS A N 1
ATOM 691 C CA . LYS A 1 89 ? -45.456 -13.268 44.951 1.00 70.38 89 LYS A CA 1
ATOM 692 C C . LYS A 1 89 ? -43.965 -13.587 44.845 1.00 70.38 89 LYS A C 1
ATOM 694 O O . LYS A 1 89 ? -43.142 -12.686 44.957 1.00 70.38 89 LYS A O 1
ATOM 699 N N . THR A 1 90 ? -43.632 -14.852 44.611 1.00 75.25 90 THR A N 1
ATOM 700 C CA . THR A 1 90 ? -42.270 -15.263 44.248 1.00 75.25 90 THR A CA 1
ATOM 701 C C . THR A 1 90 ? -41.836 -14.518 42.990 1.00 75.25 90 THR A C 1
ATOM 703 O O . THR A 1 90 ? -42.619 -14.422 42.045 1.00 75.25 90 THR A O 1
ATOM 706 N N . LEU A 1 91 ? -40.605 -14.004 42.974 1.00 70.56 91 LEU A N 1
ATOM 707 C CA . LEU A 1 91 ? -40.040 -13.432 41.756 1.00 70.56 91 LEU A CA 1
ATOM 708 C C . LEU A 1 91 ? -39.872 -14.547 40.725 1.00 70.56 91 LEU A C 1
ATOM 710 O O . LEU A 1 91 ? -39.118 -15.499 40.946 1.00 70.56 91 LEU A O 1
ATOM 714 N N . GLU A 1 92 ? -40.595 -14.440 39.612 1.00 66.12 92 GLU A N 1
ATOM 715 C CA . GLU A 1 92 ? -40.423 -15.360 38.496 1.00 66.12 92 GLU A CA 1
ATOM 716 C C . GLU A 1 92 ? -39.044 -15.158 37.860 1.00 66.12 92 GLU A C 1
ATOM 718 O O . GLU A 1 92 ? -38.458 -14.068 37.860 1.00 66.12 92 GLU A O 1
ATOM 723 N N . LYS A 1 93 ? -38.483 -16.258 37.356 1.00 59.50 93 LYS A N 1
ATOM 724 C CA . LYS A 1 93 ? -37.214 -16.230 36.642 1.00 59.50 93 LYS A CA 1
ATOM 725 C C . LYS A 1 93 ? -37.478 -15.655 35.249 1.00 59.50 93 LYS A C 1
ATOM 727 O O . LYS A 1 93 ? -37.851 -16.398 34.346 1.00 59.50 93 LYS A O 1
ATOM 732 N N . ASN A 1 94 ? -37.272 -14.355 35.078 1.00 57.91 94 ASN A N 1
ATOM 733 C CA . ASN A 1 94 ? -37.064 -13.778 33.763 1.00 57.91 94 ASN A CA 1
ATOM 734 C C . ASN A 1 94 ? -35.744 -14.352 33.248 1.00 57.91 94 ASN A C 1
ATOM 736 O O . ASN A 1 94 ? -34.683 -14.168 33.848 1.00 57.91 94 ASN A O 1
ATOM 740 N N . ASN A 1 95 ? -35.820 -15.130 32.172 1.00 55.69 95 ASN A N 1
ATOM 741 C CA . ASN A 1 95 ? -34.638 -15.527 31.424 1.00 55.69 95 ASN A CA 1
ATOM 742 C C . ASN A 1 95 ? -34.180 -14.303 30.629 1.00 55.69 95 ASN A C 1
ATOM 744 O O . ASN A 1 95 ? -34.456 -14.222 29.437 1.00 55.69 95 ASN A O 1
ATOM 748 N N . ILE A 1 96 ? -33.526 -13.354 31.300 1.00 60.12 96 ILE A N 1
ATOM 749 C CA . ILE A 1 96 ? -32.832 -12.264 30.618 1.00 60.12 96 ILE A CA 1
ATOM 750 C C . ILE A 1 96 ? -31.769 -12.938 29.751 1.00 60.12 96 ILE A C 1
ATOM 752 O O . ILE A 1 96 ? -30.839 -13.568 30.267 1.00 60.12 96 ILE A O 1
ATOM 756 N N . LYS A 1 97 ? -31.976 -12.917 28.435 1.00 66.50 97 LYS A N 1
ATOM 757 C CA . LYS A 1 97 ? -31.034 -13.504 27.488 1.00 66.50 97 LYS A CA 1
ATOM 758 C C . LYS A 1 97 ? -29.871 -12.527 27.371 1.00 66.50 97 LYS A C 1
ATOM 760 O O . LYS A 1 97 ? -30.088 -11.349 27.112 1.00 66.50 97 LYS A O 1
ATOM 765 N N . LEU A 1 98 ? -28.654 -13.010 27.600 1.00 73.25 98 LEU A N 1
ATOM 766 C CA . LEU A 1 98 ? -27.472 -12.195 27.345 1.00 73.25 98 LEU A CA 1
ATOM 767 C C . LEU A 1 98 ? -27.363 -11.945 25.833 1.00 73.25 98 LEU A C 1
ATOM 769 O O . LEU A 1 98 ? -27.603 -12.891 25.067 1.00 73.25 98 LEU A O 1
ATOM 773 N N . PRO A 1 99 ? -27.031 -10.713 25.417 1.00 81.25 99 PRO A N 1
ATOM 774 C CA . PRO A 1 99 ? -26.757 -10.425 24.020 1.00 81.25 99 PRO A CA 1
ATOM 775 C C . PRO A 1 99 ? -25.528 -11.210 23.550 1.00 81.25 99 PRO A C 1
ATOM 777 O O . PRO A 1 99 ? -24.711 -11.675 24.357 1.00 81.25 99 PRO A O 1
ATOM 780 N N . GLU A 1 100 ? -25.414 -11.393 22.239 1.00 84.69 100 GLU A N 1
ATOM 781 C CA . GLU A 1 100 ? -24.190 -11.930 21.649 1.00 84.69 100 GLU A CA 1
ATOM 782 C C . GLU A 1 100 ? -23.029 -10.943 21.840 1.00 84.69 100 GLU A C 1
ATOM 784 O O . GLU A 1 100 ? -23.225 -9.756 22.097 1.00 84.69 100 GLU A O 1
ATOM 789 N N . THR A 1 101 ? -21.792 -11.441 21.763 1.00 85.25 101 THR A N 1
ATOM 790 C CA . THR A 1 101 ? -20.614 -10.573 21.867 1.00 85.25 101 THR A CA 1
ATOM 791 C C . THR A 1 101 ? -20.615 -9.583 20.695 1.00 85.25 101 THR A C 1
ATOM 793 O O . THR A 1 101 ? -20.631 -10.046 19.551 1.00 85.25 101 THR A O 1
ATOM 796 N N . PRO A 1 102 ? -20.599 -8.259 20.950 1.00 90.06 102 PRO A N 1
ATOM 797 C CA . PRO A 1 102 ? -20.646 -7.263 19.886 1.00 90.06 102 PRO A CA 1
ATOM 798 C C . PRO A 1 102 ? -19.437 -7.364 18.944 1.00 90.06 102 PRO A C 1
ATOM 800 O O . PRO A 1 102 ? -18.337 -7.744 19.351 1.00 90.06 102 PRO A O 1
ATOM 803 N N . GLU A 1 103 ? -19.625 -6.992 17.678 1.00 90.44 103 GLU A N 1
ATOM 804 C CA . GLU A 1 103 ? -18.524 -6.837 16.722 1.00 90.44 103 GLU A CA 1
ATOM 805 C C . GLU A 1 103 ? -17.723 -5.571 17.059 1.00 90.44 103 GLU A C 1
ATOM 807 O O . GLU A 1 103 ? -18.282 -4.474 17.094 1.00 90.44 103 GLU A O 1
ATOM 812 N N . LEU A 1 104 ? -16.412 -5.705 17.267 1.00 88.50 104 LEU A N 1
ATOM 813 C CA . LEU A 1 104 ? -15.509 -4.564 17.420 1.00 88.50 104 LEU A CA 1
ATOM 814 C C . LEU A 1 104 ? -15.152 -3.997 16.039 1.00 88.50 104 LEU A C 1
ATOM 816 O O . LEU A 1 104 ? -14.409 -4.630 15.291 1.00 88.50 104 LEU A O 1
ATOM 820 N N . VAL A 1 105 ? -15.661 -2.804 15.720 1.00 87.62 105 VAL A N 1
ATOM 821 C CA . VAL A 1 105 ? -15.434 -2.128 14.429 1.00 87.62 105 VAL A CA 1
ATOM 822 C C . VAL A 1 105 ? -14.262 -1.147 14.510 1.00 87.62 105 VAL A C 1
ATOM 824 O O . VAL A 1 105 ? -13.442 -1.085 13.599 1.00 87.62 105 VAL A O 1
ATOM 827 N N . LEU A 1 106 ? -14.155 -0.403 15.615 1.00 82.12 106 LEU A N 1
ATOM 828 C CA . LEU A 1 106 ? -13.064 0.535 15.897 1.00 82.12 106 LEU A CA 1
ATOM 829 C C . LEU A 1 106 ? -12.424 0.220 17.246 1.00 82.12 106 LEU A C 1
ATOM 831 O O . LEU A 1 106 ? -13.093 -0.225 18.178 1.00 82.12 106 LEU A O 1
ATOM 835 N N . MET A 1 107 ? -11.138 0.529 17.402 1.00 82.88 107 MET A N 1
ATOM 836 C CA . MET A 1 107 ? -10.508 0.454 18.716 1.00 82.88 107 MET A CA 1
ATOM 837 C C . MET A 1 107 ? -11.108 1.527 19.642 1.00 82.88 107 MET A C 1
ATOM 839 O O . MET A 1 107 ? -11.339 2.656 19.200 1.00 82.88 107 MET A O 1
ATOM 843 N N . PRO A 1 108 ? -11.265 1.276 20.958 1.00 83.12 108 PRO A N 1
ATOM 844 C CA . PRO A 1 108 ? -11.892 2.241 21.872 1.00 83.12 108 PRO A CA 1
ATOM 845 C C . PRO A 1 108 ? -11.240 3.629 21.881 1.00 83.12 108 PRO A C 1
ATOM 847 O O . PRO A 1 108 ? -11.906 4.649 22.052 1.00 83.12 108 PRO A O 1
ATOM 850 N N . ARG A 1 109 ? -9.921 3.691 21.656 1.00 78.31 109 ARG A N 1
ATOM 851 C CA . ARG A 1 109 ? -9.195 4.958 21.504 1.00 78.31 109 ARG A CA 1
ATOM 852 C C . ARG A 1 109 ? -9.634 5.721 20.253 1.00 78.31 109 ARG A C 1
ATOM 854 O O . ARG A 1 109 ? -9.735 6.939 20.304 1.00 78.31 109 ARG A O 1
ATOM 861 N N . GLU A 1 110 ? -9.838 5.032 19.140 1.00 75.12 110 GLU A N 1
ATOM 862 C CA . GLU A 1 110 ? -10.246 5.639 17.869 1.00 75.12 110 GLU A CA 1
ATOM 863 C C . GLU A 1 110 ? -11.666 6.169 17.989 1.00 75.12 110 GLU A C 1
ATOM 865 O O . GLU A 1 110 ? -11.898 7.350 17.733 1.00 75.12 110 GLU A O 1
ATOM 870 N N . ALA A 1 111 ? -12.568 5.345 18.524 1.00 84.81 111 ALA A N 1
ATOM 871 C CA . ALA A 1 111 ? -13.939 5.740 18.807 1.00 84.81 111 ALA A CA 1
ATOM 872 C C . ALA A 1 111 ? -14.010 6.979 19.721 1.00 84.81 111 ALA A C 1
ATOM 874 O O . ALA A 1 111 ? -14.791 7.901 19.486 1.00 84.81 111 ALA A O 1
ATOM 875 N N . PHE A 1 112 ? -13.127 7.069 20.723 1.00 80.62 112 PHE A N 1
ATOM 876 C CA . PHE A 1 112 ? -13.054 8.232 21.609 1.00 80.62 112 PHE A CA 1
ATOM 877 C C . PHE A 1 112 ? -12.747 9.543 20.866 1.00 80.62 112 PHE A C 1
ATOM 879 O O . PHE A 1 112 ? -13.354 10.568 21.180 1.00 80.62 112 PHE A O 1
ATOM 886 N N . TYR A 1 113 ? -11.845 9.525 19.881 1.00 77.38 113 TYR A N 1
ATOM 887 C CA . TYR A 1 113 ? -11.458 10.711 19.102 1.00 77.38 113 TYR A CA 1
ATOM 888 C C . TYR A 1 113 ? -12.282 10.927 17.828 1.00 77.38 113 TYR A C 1
ATOM 890 O O . TYR A 1 113 ? -12.068 11.927 17.149 1.00 77.38 113 TYR A O 1
ATOM 898 N N . SER A 1 114 ? -13.194 10.012 17.506 1.00 80.69 114 SER A N 1
ATOM 899 C CA . SER A 1 114 ? -14.056 10.117 16.329 1.00 80.69 114 SER A CA 1
ATOM 900 C C . SER A 1 114 ? -15.047 11.269 16.474 1.00 80.69 114 SER A C 1
ATOM 902 O O . SER A 1 114 ? -15.457 11.606 17.597 1.00 80.69 114 SER A O 1
ATOM 904 N N . GLU A 1 115 ? -15.457 11.837 15.339 1.00 84.25 115 GLU A N 1
ATOM 905 C CA . GLU A 1 115 ? -16.659 12.663 15.291 1.00 84.25 115 GLU A CA 1
ATOM 906 C C . GLU A 1 115 ? -17.858 11.788 15.665 1.00 84.25 115 GLU A C 1
ATOM 908 O O . GLU A 1 115 ? -17.950 10.623 15.274 1.00 84.25 115 GLU A O 1
ATOM 913 N N . LYS A 1 116 ? -18.728 12.320 16.523 1.00 90.00 116 LYS A N 1
ATOM 914 C CA . LYS A 1 116 ? -19.863 11.575 17.058 1.00 90.00 116 LYS A CA 1
ATOM 915 C C . LYS A 1 116 ? -21.142 12.320 16.753 1.00 90.00 116 LYS A C 1
ATOM 917 O O . LYS A 1 116 ? -21.257 13.510 17.042 1.00 90.00 116 LYS A O 1
ATOM 922 N N . ASN A 1 117 ? -22.113 11.585 16.240 1.00 92.31 117 ASN A N 1
ATOM 923 C CA . ASN A 1 117 ? -23.441 12.082 15.950 1.00 92.31 117 ASN A CA 1
ATOM 924 C C . ASN A 1 117 ? -24.416 11.567 16.999 1.00 92.31 117 ASN A C 1
ATOM 926 O O . ASN A 1 117 ? -24.408 10.392 17.353 1.00 92.31 117 ASN A O 1
ATOM 930 N N . LYS A 1 118 ? -25.279 12.446 17.499 1.00 95.19 118 LYS A N 1
ATOM 931 C CA . LYS A 1 118 ? -26.296 12.071 18.480 1.00 95.19 118 LYS A CA 1
ATOM 932 C C . LYS A 1 118 ? -27.537 11.549 17.770 1.00 95.19 118 LYS A C 1
ATOM 934 O O . LYS A 1 118 ? -28.109 12.250 16.936 1.00 95.19 118 LYS A O 1
ATOM 939 N N . VAL A 1 119 ? -27.974 10.346 18.125 1.00 95.62 119 VAL A N 1
ATOM 940 C CA . VAL A 1 119 ? -29.177 9.709 17.568 1.00 95.62 119 VAL A CA 1
ATOM 941 C C . VAL A 1 119 ? -30.081 9.176 18.679 1.00 95.62 119 VAL A C 1
ATOM 943 O O . VAL A 1 119 ? -29.590 8.899 19.776 1.00 95.62 119 VAL A O 1
ATOM 946 N N . PRO A 1 120 ? -31.394 9.005 18.437 1.00 96.56 120 PRO A N 1
ATOM 947 C CA . PRO A 1 120 ? -32.256 8.269 19.356 1.00 96.56 120 PRO A CA 1
ATOM 948 C C . PRO A 1 120 ? -31.719 6.851 19.579 1.00 96.56 120 PRO A C 1
ATOM 950 O O . PRO A 1 120 ? -31.406 6.155 18.612 1.00 96.56 120 PRO A O 1
ATOM 953 N N . PHE A 1 121 ? -31.647 6.392 20.833 1.00 94.69 121 PHE A N 1
ATOM 954 C CA . PHE A 1 121 ? -31.053 5.085 21.155 1.00 94.69 121 PHE A CA 1
ATOM 955 C C . PHE A 1 121 ? -31.722 3.934 20.385 1.00 94.69 121 PHE A C 1
ATOM 957 O O . PHE A 1 121 ? -31.046 3.079 19.819 1.00 94.69 121 PHE A O 1
ATOM 964 N N . LYS A 1 122 ? -33.050 3.972 20.242 1.00 93.62 122 LYS A N 1
ATOM 965 C CA . LYS A 1 122 ? -33.829 2.955 19.509 1.00 93.62 122 LYS A CA 1
ATOM 966 C C . LYS A 1 122 ? -33.561 2.918 18.000 1.00 93.62 122 LYS A C 1
ATOM 968 O O . LYS A 1 122 ? -33.906 1.937 17.353 1.00 93.62 122 LYS A O 1
ATOM 973 N N . GLU A 1 123 ? -32.954 3.963 17.443 1.00 94.31 123 GLU A N 1
ATOM 974 C CA . GLU A 1 123 ? -32.603 4.074 16.020 1.00 94.31 123 GLU A CA 1
ATOM 975 C C . GLU A 1 123 ? -31.111 3.793 15.760 1.00 94.31 123 GLU A C 1
ATOM 977 O O . GLU A 1 123 ? -30.637 3.931 14.634 1.00 94.31 123 GLU A O 1
ATOM 982 N N . SER A 1 124 ? -30.356 3.394 16.789 1.00 94.88 124 SER A N 1
ATOM 983 C CA . SER A 1 124 ? -28.904 3.183 16.707 1.00 94.88 124 SER A CA 1
ATOM 984 C C . SER A 1 124 ? -28.483 1.796 16.198 1.00 94.88 124 SER A C 1
ATOM 986 O O . SER A 1 124 ? -27.290 1.532 16.061 1.00 94.88 124 SER A O 1
ATOM 988 N N . VAL A 1 125 ? -29.437 0.916 15.871 1.00 95.31 125 VAL A N 1
ATOM 989 C CA . VAL A 1 125 ? -29.161 -0.438 15.360 1.00 95.31 125 VAL A CA 1
ATOM 990 C C . VAL A 1 125 ? -28.280 -0.381 14.111 1.00 95.31 125 VAL A C 1
ATOM 992 O O . VAL A 1 125 ? -28.576 0.327 13.152 1.00 95.31 125 VAL A O 1
ATOM 995 N N . GLY A 1 126 ? -27.213 -1.174 14.112 1.00 92.44 126 GLY A N 1
ATOM 996 C CA . GLY A 1 126 ? -26.230 -1.280 13.039 1.00 92.44 126 GLY A CA 1
ATOM 997 C C . GLY A 1 126 ? -25.127 -0.222 13.087 1.00 92.44 126 GLY A C 1
ATOM 998 O O . GLY A 1 126 ? -24.121 -0.400 12.402 1.00 92.44 126 GLY A O 1
ATOM 999 N N . LYS A 1 127 ? -25.269 0.835 13.897 1.00 94.44 127 LYS A N 1
ATOM 1000 C CA . LYS A 1 127 ? -24.268 1.903 14.027 1.00 94.44 127 LYS A CA 1
ATOM 1001 C C . LYS A 1 127 ? -23.148 1.526 14.995 1.00 94.44 127 LYS A C 1
ATOM 1003 O O . LYS A 1 127 ? -23.295 0.615 15.809 1.00 94.44 127 LYS A O 1
ATOM 1008 N N . ILE A 1 128 ? -22.031 2.244 14.914 1.00 94.81 128 ILE A N 1
ATOM 1009 C CA . ILE A 1 128 ? -20.883 2.056 15.805 1.00 94.81 128 ILE A CA 1
ATOM 1010 C C . ILE A 1 128 ? -21.096 2.919 17.049 1.00 94.81 128 ILE A C 1
ATOM 1012 O O . ILE A 1 128 ? -21.345 4.121 16.940 1.00 94.81 128 ILE A O 1
ATOM 1016 N N . SER A 1 129 ? -20.996 2.327 18.236 1.00 95.69 129 SER A N 1
ATOM 1017 C CA . SER A 1 129 ? -21.131 3.062 19.490 1.00 95.69 129 SER A CA 1
ATOM 1018 C C . SER A 1 129 ? -19.977 4.046 19.664 1.00 95.69 129 SER A C 1
ATOM 1020 O O . SER A 1 129 ? -18.809 3.670 19.599 1.00 95.69 129 SER A O 1
ATOM 1022 N N . GLY A 1 130 ? -20.284 5.313 19.928 1.00 93.81 130 GLY A N 1
ATOM 1023 C CA . GLY A 1 130 ? -19.299 6.313 20.344 1.00 93.81 130 GLY A CA 1
ATOM 1024 C C . GLY A 1 130 ? -19.086 6.350 21.860 1.00 93.81 130 GLY A C 1
ATOM 1025 O O . GLY A 1 130 ? -18.243 7.109 22.343 1.00 93.81 130 GLY A O 1
ATOM 1026 N N . GLU A 1 131 ? -19.854 5.555 22.608 1.00 93.62 131 GLU A N 1
ATOM 1027 C CA . GLU A 1 131 ? -19.960 5.594 24.067 1.00 93.62 131 GLU A CA 1
ATOM 1028 C C . GLU A 1 131 ? -19.906 4.193 24.677 1.00 93.62 131 GLU A C 1
ATOM 1030 O O . GLU A 1 131 ? -19.988 3.176 23.987 1.00 93.62 131 GLU A O 1
ATOM 1035 N N . MET A 1 132 ? -19.758 4.143 25.997 1.00 93.00 132 MET A N 1
ATOM 1036 C CA . MET A 1 132 ? -19.878 2.912 26.767 1.00 93.00 132 MET A CA 1
ATOM 1037 C C . MET A 1 132 ? -21.248 2.876 27.438 1.00 93.00 132 MET A C 1
ATOM 1039 O O . MET A 1 132 ? -21.666 3.869 28.021 1.00 93.00 132 MET A O 1
ATOM 1043 N N . ILE A 1 133 ? -21.923 1.730 27.418 1.00 93.81 133 ILE A N 1
ATOM 1044 C CA . ILE A 1 133 ? -23.140 1.517 28.208 1.00 93.81 133 ILE A CA 1
ATOM 1045 C C . ILE A 1 133 ? -22.883 0.352 29.148 1.00 93.81 133 ILE A C 1
ATOM 1047 O O . ILE A 1 133 ? -22.541 -0.747 28.716 1.00 93.81 133 ILE A O 1
ATOM 1051 N N . MET A 1 134 ? -23.050 0.587 30.444 1.00 91.19 134 MET A N 1
ATOM 1052 C CA . MET A 1 134 ? -22.873 -0.411 31.496 1.00 91.19 134 MET A CA 1
ATOM 1053 C C . MET A 1 134 ? -24.072 -0.389 32.442 1.00 91.19 134 MET A C 1
ATOM 1055 O O . MET A 1 134 ? -24.595 0.674 32.770 1.00 91.19 134 MET A O 1
ATOM 1059 N N . ALA A 1 135 ? -24.479 -1.563 32.918 1.00 85.81 135 ALA A N 1
ATOM 1060 C CA . ALA A 1 135 ? -25.476 -1.681 33.976 1.00 85.81 135 ALA A CA 1
ATOM 1061 C C . ALA A 1 135 ? -24.787 -1.854 35.330 1.00 85.81 135 ALA A C 1
ATOM 1063 O O . ALA A 1 135 ? -23.854 -2.653 35.468 1.00 85.81 135 ALA A O 1
ATOM 1064 N N . TYR A 1 136 ? -25.241 -1.108 36.333 1.00 77.75 136 TYR A N 1
ATOM 1065 C CA . TYR A 1 136 ? -24.700 -1.142 37.682 1.00 77.75 136 TYR A CA 1
ATOM 1066 C C . TYR A 1 136 ? -25.778 -1.430 38.738 1.00 77.75 136 TYR A C 1
ATOM 1068 O O . TYR A 1 136 ? -26.835 -0.792 38.713 1.00 77.75 136 TYR A O 1
ATOM 1076 N N . PRO A 1 137 ? -25.489 -2.325 39.704 1.00 64.69 137 PRO A N 1
ATOM 1077 C CA . PRO A 1 137 ? -24.324 -3.225 39.772 1.00 64.69 137 PRO A CA 1
ATOM 1078 C C . PRO A 1 137 ? -24.481 -4.439 38.819 1.00 64.69 137 PRO A C 1
ATOM 1080 O O . PRO A 1 137 ? -25.601 -4.741 38.406 1.00 64.69 137 PRO A O 1
ATOM 1083 N N . PRO A 1 138 ? -23.398 -5.152 38.427 1.00 66.62 138 PRO A N 1
ATOM 1084 C CA . PRO A 1 138 ? -22.011 -5.058 38.906 1.00 66.62 138 PRO A CA 1
ATOM 1085 C C . PRO A 1 138 ? -21.115 -4.065 38.142 1.00 66.62 138 PRO A C 1
ATOM 1087 O O . PRO A 1 138 ? -19.947 -3.921 38.489 1.00 66.62 138 PRO A O 1
ATOM 1090 N N . GLY A 1 139 ? -21.615 -3.388 37.104 1.00 77.12 139 GLY A N 1
ATOM 1091 C CA . GLY A 1 139 ? -20.816 -2.458 36.299 1.00 77.12 139 GLY A CA 1
ATOM 1092 C C . GLY A 1 139 ? -20.061 -3.109 35.142 1.00 77.12 139 GLY A C 1
ATOM 1093 O O . GLY A 1 139 ? -18.996 -2.630 34.761 1.00 77.12 139 GLY A O 1
ATOM 1094 N N . ILE A 1 140 ? -20.587 -4.203 34.591 1.00 82.25 140 ILE A N 1
ATOM 1095 C CA . ILE A 1 140 ? -20.031 -4.818 33.381 1.00 82.25 140 ILE A CA 1
ATOM 1096 C C . ILE A 1 140 ? -20.567 -4.043 32.165 1.00 82.25 140 ILE A C 1
ATOM 1098 O O . ILE A 1 140 ? -21.785 -3.857 32.068 1.00 82.25 140 ILE A O 1
ATOM 1102 N N . PRO A 1 141 ? -19.696 -3.576 31.251 1.00 88.75 141 PRO A N 1
ATOM 1103 C CA . PRO A 1 141 ? -20.132 -2.969 30.002 1.00 88.75 141 PRO A CA 1
ATOM 1104 C C . PRO A 1 141 ? -20.945 -3.954 29.164 1.00 88.75 141 PRO A C 1
ATOM 1106 O O . PRO A 1 141 ? -20.534 -5.095 28.962 1.00 88.75 141 PRO A O 1
ATOM 1109 N N . ILE A 1 142 ? -22.095 -3.492 28.688 1.00 91.56 142 ILE A N 1
ATOM 1110 C CA . ILE A 1 142 ? -22.925 -4.183 27.698 1.00 91.56 142 ILE A CA 1
ATOM 1111 C C . ILE A 1 142 ? -22.395 -3.868 26.298 1.00 91.56 142 ILE A C 1
ATOM 1113 O O . ILE A 1 142 ? -22.363 -4.745 25.443 1.00 91.56 142 ILE A O 1
ATOM 1117 N N . ILE A 1 143 ? -21.960 -2.622 26.092 1.00 93.94 143 ILE A N 1
ATOM 1118 C CA . ILE A 1 143 ? -21.277 -2.173 24.882 1.00 93.94 143 ILE A CA 1
ATOM 1119 C C . ILE A 1 143 ? -20.188 -1.165 25.247 1.00 93.94 143 ILE A C 1
ATOM 1121 O O . ILE A 1 143 ? -20.343 -0.385 26.196 1.00 93.94 143 ILE A O 1
ATOM 1125 N N . ILE A 1 144 ? -19.091 -1.166 24.498 1.00 93.94 144 ILE A N 1
ATOM 1126 C CA . ILE A 1 144 ? -18.027 -0.165 24.594 1.00 93.94 144 ILE A CA 1
ATOM 1127 C C . ILE A 1 144 ? -17.926 0.668 23.312 1.00 93.94 144 ILE A C 1
ATOM 1129 O O . ILE A 1 144 ? -18.420 0.295 22.249 1.00 93.94 144 ILE A O 1
ATOM 1133 N N . ALA A 1 145 ? -17.259 1.819 23.409 1.00 93.75 145 ALA A N 1
ATOM 1134 C CA . ALA A 1 145 ? -17.024 2.669 22.249 1.00 93.75 145 ALA A CA 1
ATOM 1135 C C . ALA A 1 145 ? -16.204 1.907 21.189 1.00 93.75 145 ALA A C 1
ATOM 1137 O O . ALA A 1 145 ? -15.159 1.337 21.506 1.00 93.75 145 ALA A O 1
ATOM 1138 N N . GLY A 1 146 ? -16.677 1.925 19.944 1.00 90.94 146 GLY A N 1
ATOM 1139 C CA . GLY A 1 146 ? -16.102 1.216 18.802 1.00 90.94 146 GLY A CA 1
ATOM 1140 C C . GLY A 1 146 ? -16.788 -0.108 18.457 1.00 90.94 146 GLY A C 1
ATOM 1141 O O . GLY A 1 146 ? -16.515 -0.662 17.395 1.00 90.94 146 GLY A O 1
ATOM 1142 N N . GLU A 1 147 ? -17.701 -0.602 19.294 1.00 94.88 147 GLU A N 1
ATOM 1143 C CA . GLU A 1 147 ? -18.494 -1.799 18.999 1.00 94.88 147 GLU A CA 1
ATOM 1144 C C . GLU A 1 147 ? -19.778 -1.476 18.230 1.00 94.88 147 GLU A C 1
ATOM 1146 O O . GLU A 1 147 ? -20.369 -0.404 18.388 1.00 94.88 147 GLU A O 1
ATOM 1151 N N . ARG A 1 148 ? -20.235 -2.420 17.403 1.00 95.06 148 ARG A N 1
ATOM 1152 C CA . ARG A 1 148 ? -21.485 -2.293 16.651 1.00 95.06 148 ARG A CA 1
ATOM 1153 C C . ARG A 1 148 ? -22.693 -2.568 17.542 1.00 95.06 148 ARG A C 1
ATOM 1155 O O . ARG A 1 148 ? -22.774 -3.603 18.199 1.00 95.06 148 ARG A O 1
ATOM 1162 N N . ILE A 1 149 ? -23.668 -1.663 17.510 1.00 95.50 149 ILE A N 1
ATOM 1163 C CA . ILE A 1 149 ? -24.922 -1.799 18.251 1.00 95.50 149 ILE A CA 1
ATOM 1164 C C . ILE A 1 149 ? -25.851 -2.743 17.488 1.00 95.50 149 ILE A C 1
ATOM 1166 O O . ILE A 1 149 ? -26.298 -2.439 16.383 1.00 95.50 149 ILE A O 1
ATOM 1170 N N . SER A 1 150 ? -26.179 -3.886 18.074 1.00 94.38 150 SER A N 1
ATOM 1171 C CA . SER A 1 150 ? -27.144 -4.842 17.532 1.00 94.38 150 SER A CA 1
ATOM 1172 C C . SER A 1 150 ? -28.516 -4.713 18.208 1.00 94.38 150 SER A C 1
ATOM 1174 O O . SER A 1 150 ? -28.667 -4.088 19.260 1.00 94.38 150 SER A O 1
ATOM 1176 N N . GLN A 1 151 ? -29.554 -5.294 17.597 1.00 93.25 151 GLN A N 1
ATOM 1177 C CA . GLN A 1 151 ? -30.920 -5.220 18.133 1.00 93.25 151 GLN A CA 1
ATOM 1178 C C . GLN A 1 151 ? -31.050 -5.906 19.503 1.00 93.25 151 GLN A C 1
ATOM 1180 O O . GLN A 1 151 ? -31.743 -5.400 20.377 1.00 93.25 151 GLN A O 1
ATOM 1185 N N . ASP A 1 152 ? -30.359 -7.025 19.713 1.00 90.62 152 ASP A N 1
ATOM 1186 C CA . ASP A 1 152 ? -30.370 -7.764 20.978 1.00 90.62 152 ASP A CA 1
ATOM 1187 C C . ASP A 1 152 ? -29.720 -6.984 22.129 1.00 90.62 152 ASP A C 1
ATOM 1189 O O . ASP A 1 152 ? -30.167 -7.110 23.267 1.00 90.62 152 ASP A O 1
ATOM 1193 N N . ILE A 1 153 ? -28.732 -6.128 21.846 1.00 93.19 153 ILE A N 1
ATOM 1194 C CA . ILE A 1 153 ? -28.162 -5.203 22.839 1.00 93.19 153 ILE A CA 1
ATOM 1195 C C . ILE A 1 153 ? -29.205 -4.171 23.277 1.00 93.19 153 ILE A C 1
ATOM 1197 O O . ILE A 1 153 ? -29.355 -3.920 24.474 1.00 93.19 153 ILE A O 1
ATOM 1201 N N . ILE A 1 154 ? -29.944 -3.588 22.326 1.00 92.88 154 ILE A N 1
ATOM 1202 C CA . ILE A 1 154 ? -31.004 -2.614 22.630 1.00 92.88 154 ILE A CA 1
ATOM 1203 C C . ILE A 1 154 ? -32.102 -3.265 23.469 1.00 92.88 154 ILE A C 1
ATOM 1205 O O . ILE A 1 154 ? -32.481 -2.717 24.505 1.00 92.88 154 ILE A O 1
ATOM 1209 N N . ASP A 1 155 ? -32.576 -4.440 23.050 1.00 89.44 155 ASP A N 1
ATOM 1210 C CA . ASP A 1 155 ? -33.618 -5.183 23.759 1.00 89.44 155 ASP A CA 1
ATOM 1211 C C . ASP A 1 155 ? -33.165 -5.518 25.193 1.00 89.44 155 ASP A C 1
ATOM 1213 O O . ASP A 1 155 ? -33.909 -5.303 26.150 1.00 89.44 155 ASP A O 1
ATOM 1217 N N . HIS A 1 156 ? -31.911 -5.956 25.360 1.00 88.25 156 HIS A N 1
ATOM 1218 C CA . HIS A 1 156 ? -31.332 -6.253 26.668 1.00 88.25 156 HIS A CA 1
ATOM 1219 C C . HIS A 1 156 ? -31.262 -5.017 27.576 1.00 88.25 156 HIS A C 1
ATOM 1221 O O . HIS A 1 156 ? -31.618 -5.094 28.751 1.00 88.25 156 HIS A O 1
ATOM 1227 N N . ILE A 1 157 ? -30.836 -3.864 27.056 1.00 89.81 157 ILE A N 1
ATOM 1228 C CA . ILE A 1 157 ? -30.751 -2.626 27.844 1.00 89.81 157 ILE A CA 1
ATOM 1229 C C . ILE A 1 157 ? -32.142 -2.138 28.273 1.00 89.81 157 ILE A C 1
ATOM 1231 O O . ILE A 1 157 ? -32.306 -1.708 29.416 1.00 89.81 157 ILE A O 1
ATOM 1235 N N . GLU A 1 158 ? -33.155 -2.231 27.408 1.00 87.44 158 GLU A N 1
ATOM 1236 C CA . GLU A 1 158 ? -34.535 -1.865 27.765 1.00 87.44 158 GLU A CA 1
ATOM 1237 C C . GLU A 1 158 ? -35.095 -2.786 28.863 1.00 87.44 158 GLU A C 1
ATOM 1239 O O . GLU A 1 158 ? -35.680 -2.287 29.825 1.00 87.44 158 GLU A O 1
ATOM 1244 N N . GLU A 1 159 ? -34.840 -4.100 28.801 1.00 83.31 159 GLU A N 1
ATOM 1245 C CA . GLU A 1 159 ? -35.202 -5.035 29.881 1.00 83.31 159 GLU A CA 1
ATOM 1246 C C . GLU A 1 159 ? -34.531 -4.664 31.216 1.00 83.31 159 GLU A C 1
ATOM 1248 O O . GLU A 1 159 ? -35.157 -4.745 32.278 1.00 83.31 159 GLU A O 1
ATOM 1253 N N . LEU A 1 160 ? -33.266 -4.225 31.186 1.00 81.62 160 LEU A N 1
ATOM 1254 C CA . LEU A 1 160 ? -32.547 -3.778 32.384 1.00 81.62 160 LEU A CA 1
ATOM 1255 C C . LEU A 1 160 ? -33.108 -2.456 32.939 1.00 81.62 160 LEU A C 1
ATOM 1257 O O . LEU A 1 160 ? -33.199 -2.301 34.159 1.00 81.62 160 LEU A O 1
ATOM 1261 N N . LYS A 1 161 ? -33.552 -1.535 32.073 1.00 80.94 161 LYS A N 1
ATOM 1262 C CA . LYS A 1 161 ? -34.254 -0.307 32.488 1.00 80.94 161 LYS A CA 1
ATOM 1263 C C . LYS A 1 161 ? -35.610 -0.622 33.124 1.00 80.94 161 LYS A C 1
ATOM 1265 O O . LYS A 1 161 ? -35.919 -0.091 34.188 1.00 80.94 161 LYS A O 1
ATOM 1270 N N . GLU A 1 162 ? -36.399 -1.526 32.540 1.00 80.38 162 GLU A N 1
ATOM 1271 C CA . GLU A 1 162 ? -37.665 -1.997 33.135 1.00 80.38 162 GLU A CA 1
ATOM 1272 C C . GLU A 1 162 ? -37.452 -2.700 34.486 1.00 80.38 162 GLU A C 1
ATOM 1274 O O . GLU A 1 162 ? -38.307 -2.664 35.377 1.00 80.38 162 GLU A O 1
ATOM 1279 N N . ALA A 1 163 ? -36.293 -3.335 34.651 1.00 71.94 163 ALA A N 1
ATOM 1280 C CA . ALA A 1 163 ? -35.869 -3.979 35.882 1.00 71.94 163 ALA A CA 1
ATOM 1281 C C . ALA A 1 163 ? -35.452 -3.005 37.003 1.00 71.94 163 ALA A C 1
ATOM 1283 O O . ALA A 1 163 ? -35.283 -3.478 38.136 1.00 71.94 163 ALA A O 1
ATOM 1284 N N . ASP A 1 164 ? -35.385 -1.695 36.730 1.00 72.31 164 ASP A N 1
ATOM 1285 C CA . ASP A 1 164 ? -34.935 -0.625 37.638 1.00 72.31 164 ASP A CA 1
ATOM 1286 C C . ASP A 1 164 ? -33.434 -0.726 37.994 1.00 72.31 164 ASP A C 1
ATOM 1288 O O . ASP A 1 164 ? -33.014 -0.401 39.103 1.00 72.31 164 ASP A O 1
ATOM 1292 N N . LEU A 1 165 ? -32.614 -1.237 37.061 1.00 76.12 165 LEU A N 1
ATOM 1293 C CA . LEU A 1 165 ? -31.151 -1.218 37.171 1.00 76.12 165 LEU A CA 1
ATOM 1294 C C . LEU A 1 165 ? -30.595 0.107 36.646 1.00 76.12 165 LEU A C 1
ATOM 1296 O O . LEU A 1 165 ? -31.061 0.642 35.639 1.00 76.12 165 LEU A O 1
ATOM 1300 N N . HIS A 1 166 ? -29.562 0.624 37.310 1.00 81.12 166 HIS A N 1
ATOM 1301 C CA . HIS A 1 166 ? -28.953 1.886 36.914 1.00 81.12 166 HIS A CA 1
ATOM 1302 C C . HIS A 1 166 ? -28.042 1.675 35.702 1.00 81.12 166 HIS A C 1
ATOM 1304 O O . HIS A 1 166 ? -27.033 0.972 35.790 1.00 81.12 166 HIS A O 1
ATOM 1310 N N . ILE A 1 167 ? -28.390 2.282 34.569 1.00 88.44 167 ILE A N 1
ATOM 1311 C CA . ILE A 1 167 ? -27.531 2.309 33.385 1.00 88.44 167 ILE A CA 1
ATOM 1312 C C . ILE A 1 167 ? -26.644 3.557 33.463 1.00 88.44 167 ILE A C 1
ATOM 1314 O O . ILE A 1 167 ? -27.124 4.636 33.796 1.00 88.44 167 ILE A O 1
ATOM 1318 N N . GLN A 1 168 ? -25.353 3.413 33.171 1.00 89.12 168 GLN A N 1
ATOM 1319 C CA . GLN A 1 168 ? -24.381 4.510 33.178 1.00 89.12 168 GLN A CA 1
ATOM 1320 C C . GLN A 1 168 ? -23.333 4.342 32.062 1.00 89.12 168 GLN A C 1
ATOM 1322 O O . GLN A 1 168 ? -23.296 3.314 31.384 1.00 89.12 168 GLN A O 1
ATOM 1327 N N . GLY A 1 169 ? -22.466 5.346 31.889 1.00 86.69 169 GLY A N 1
ATOM 1328 C CA . GLY A 1 169 ? -21.355 5.348 30.920 1.00 86.69 169 GLY A CA 1
ATOM 1329 C C . GLY A 1 169 ? -21.587 6.200 29.664 1.00 86.69 169 GLY A C 1
ATOM 1330 O O . GLY A 1 169 ? -20.636 6.495 28.939 1.00 86.69 169 GLY A O 1
ATOM 1331 N N . MET A 1 170 ? -22.825 6.633 29.451 1.00 92.50 170 MET A N 1
ATOM 1332 C CA . MET A 1 170 ? -23.280 7.470 28.344 1.00 92.50 170 MET A CA 1
ATOM 1333 C C . MET A 1 170 ? -23.350 8.954 28.736 1.00 92.50 170 MET A C 1
ATOM 1335 O O . MET A 1 170 ? -23.464 9.289 29.917 1.00 92.50 170 MET A O 1
ATOM 1339 N N . GLU A 1 171 ? -23.314 9.852 27.748 1.00 91.62 171 GLU A N 1
ATOM 1340 C CA . GLU A 1 171 ? -23.501 11.291 27.967 1.00 91.62 171 GLU A CA 1
ATOM 1341 C C . GLU A 1 171 ? -24.925 11.630 28.437 1.00 91.62 171 GLU A C 1
ATOM 1343 O O . GLU A 1 171 ? -25.094 12.528 29.262 1.00 91.62 171 GLU A O 1
ATOM 1348 N N . ASP A 1 172 ? -25.938 10.928 27.917 1.00 91.94 172 ASP A N 1
ATOM 1349 C CA . ASP A 1 172 ? -27.351 11.092 28.277 1.00 91.94 172 ASP A CA 1
ATOM 1350 C C . ASP A 1 172 ? -27.765 10.086 29.369 1.00 91.94 172 ASP A C 1
ATOM 1352 O O . ASP A 1 172 ? -28.004 8.920 29.050 1.00 91.94 172 ASP A O 1
ATOM 1356 N N . PRO A 1 173 ? -27.901 10.498 30.645 1.00 87.25 173 PRO A N 1
ATOM 1357 C CA . PRO A 1 173 ? -28.134 9.571 31.755 1.00 87.25 173 PRO A CA 1
ATOM 1358 C C . PRO A 1 173 ? -29.425 8.749 31.640 1.00 87.25 173 PRO A C 1
ATOM 1360 O O . PRO A 1 173 ? -29.506 7.664 32.209 1.00 87.25 173 PRO A O 1
ATOM 1363 N N . GLU A 1 174 ? -30.427 9.243 30.907 1.00 88.44 174 GLU A N 1
ATOM 1364 C CA . GLU A 1 174 ? -31.702 8.543 30.711 1.00 88.44 174 GLU A CA 1
ATOM 1365 C C . GLU A 1 174 ? -31.670 7.596 29.497 1.00 88.44 174 GLU A C 1
ATOM 1367 O O . GLU A 1 174 ? -32.596 6.801 29.294 1.00 88.44 174 GLU A O 1
ATOM 1372 N N . LEU A 1 175 ? -30.595 7.640 28.700 1.00 91.38 175 LEU A N 1
ATOM 1373 C CA . LEU A 1 175 ? -30.423 6.903 27.448 1.00 91.38 175 LEU A CA 1
ATOM 1374 C C . LEU A 1 175 ? -31.601 7.111 26.477 1.00 91.38 175 LEU A C 1
ATOM 1376 O O . LEU A 1 175 ? -32.100 6.162 25.869 1.00 91.38 175 LEU A O 1
ATOM 1380 N N . GLU A 1 176 ? -32.097 8.346 26.352 1.00 92.50 176 GLU A N 1
ATOM 1381 C CA . GLU A 1 176 ? -33.027 8.696 25.269 1.00 92.50 176 GLU A CA 1
ATOM 1382 C C . GLU A 1 176 ? -32.264 8.798 23.940 1.00 92.50 176 GLU A C 1
ATOM 1384 O O . GLU A 1 176 ? -32.752 8.398 22.876 1.00 92.50 176 GLU A O 1
ATOM 1389 N N . THR A 1 177 ? -31.027 9.283 24.024 1.00 95.62 177 THR A N 1
ATOM 1390 C CA . THR A 1 177 ? -30.086 9.436 22.920 1.00 95.62 177 THR A CA 1
ATOM 1391 C C . THR A 1 177 ? -28.746 8.768 23.213 1.00 95.62 177 THR A C 1
ATOM 1393 O O . THR A 1 177 ? -28.390 8.529 24.363 1.00 95.62 177 THR A O 1
ATOM 1396 N N . ILE A 1 178 ? -28.004 8.460 22.150 1.00 96.00 178 ILE A N 1
ATOM 1397 C CA . ILE A 1 178 ? -26.647 7.912 22.205 1.00 96.00 178 ILE A CA 1
ATOM 1398 C C . ILE A 1 178 ? -25.789 8.578 21.128 1.00 96.00 178 ILE A C 1
ATOM 1400 O O . ILE A 1 178 ? -26.273 8.908 20.039 1.00 96.00 178 ILE A O 1
ATOM 1404 N N . ASN A 1 179 ? -24.514 8.788 21.431 1.00 95.50 179 ASN A N 1
ATOM 1405 C CA . ASN A 1 179 ? -23.525 9.230 20.462 1.00 95.50 179 ASN A CA 1
ATOM 1406 C C . ASN A 1 179 ? -22.991 8.024 19.667 1.00 95.50 179 ASN A C 1
ATOM 1408 O O . ASN A 1 179 ? -22.484 7.060 20.241 1.00 95.50 179 ASN A O 1
ATOM 1412 N N . VAL A 1 180 ? -23.081 8.092 18.340 1.00 95.06 180 VAL A N 1
ATOM 1413 C CA . VAL A 1 180 ? -22.652 7.051 17.392 1.00 95.06 180 VAL A CA 1
ATOM 1414 C C . VAL A 1 180 ? -21.640 7.594 16.392 1.00 95.06 180 VAL A C 1
ATOM 1416 O O . VAL A 1 180 ? -21.557 8.803 16.178 1.00 95.06 180 VAL A O 1
ATOM 1419 N N . ILE A 1 181 ? -20.890 6.692 15.769 1.00 91.75 181 ILE A N 1
ATOM 1420 C CA . ILE A 1 181 ? -19.941 6.981 14.692 1.00 91.75 181 ILE A CA 1
ATOM 1421 C C . ILE A 1 181 ? -20.526 6.395 13.403 1.00 91.75 181 ILE A C 1
ATOM 1423 O O . ILE A 1 181 ? -20.981 5.245 13.397 1.00 91.75 181 ILE A O 1
ATOM 1427 N N . GLU A 1 182 ? -20.572 7.192 12.334 1.00 83.69 182 GLU A N 1
ATOM 1428 C CA . GLU A 1 182 ? -21.060 6.729 11.032 1.00 83.69 182 GLU A CA 1
ATOM 1429 C C . GLU A 1 182 ? -19.980 5.881 10.334 1.00 83.69 182 GLU A C 1
ATOM 1431 O O . GLU A 1 182 ? -18.781 6.071 10.529 1.00 83.69 182 GLU A O 1
ATOM 1436 N N . GLU A 1 183 ? -20.395 4.904 9.529 1.00 69.31 183 GLU A N 1
ATOM 1437 C CA . GLU A 1 183 ? -19.476 3.917 8.937 1.00 69.31 183 GLU A CA 1
ATOM 1438 C C . GLU A 1 183 ? -18.524 4.541 7.903 1.00 69.31 183 GLU A C 1
ATOM 1440 O O . GLU A 1 183 ? -17.364 4.143 7.808 1.00 69.31 183 GLU A O 1
ATOM 1445 N N . GLU A 1 184 ? -18.982 5.577 7.195 1.00 63.34 184 GLU A N 1
ATOM 1446 C CA . GLU A 1 184 ? -18.149 6.382 6.292 1.00 63.34 184 GLU A CA 1
ATOM 1447 C C . GLU A 1 184 ? -16.995 7.060 7.056 1.00 63.34 184 GLU A C 1
ATOM 1449 O O . GLU A 1 184 ? -15.855 7.026 6.593 1.00 63.34 184 GLU A O 1
ATOM 1454 N N . ASP A 1 185 ? -17.254 7.559 8.271 1.00 56.12 185 ASP A N 1
ATOM 1455 C CA . ASP A 1 185 ? -16.252 8.197 9.139 1.00 56.12 185 ASP A CA 1
ATOM 1456 C C . ASP A 1 185 ? -15.287 7.169 9.766 1.00 56.12 185 ASP A C 1
ATOM 1458 O O . ASP A 1 185 ? -14.122 7.463 10.038 1.00 56.12 185 ASP A O 1
ATOM 1462 N N . ALA A 1 186 ? -15.743 5.930 9.977 1.00 51.81 186 ALA A N 1
ATOM 1463 C CA . ALA A 1 186 ? -14.916 4.839 10.497 1.00 51.81 186 ALA A CA 1
ATOM 1464 C C . ALA A 1 186 ? -13.914 4.314 9.455 1.00 51.81 186 ALA A C 1
ATOM 1466 O O . ALA A 1 186 ? -12.739 4.114 9.775 1.00 51.81 186 ALA A O 1
ATOM 1467 N N . VAL A 1 187 ? -14.353 4.140 8.201 1.00 50.44 187 VAL A N 1
ATOM 1468 C CA . VAL A 1 187 ? -13.460 3.822 7.071 1.00 50.44 187 VAL A CA 1
ATOM 1469 C C . VAL A 1 187 ? -12.451 4.956 6.870 1.00 50.44 187 VAL A C 1
ATOM 1471 O O . VAL A 1 187 ? -11.257 4.693 6.720 1.00 50.44 187 VAL A O 1
ATOM 1474 N N . TYR A 1 188 ? -12.917 6.203 6.974 1.00 47.47 188 TYR A N 1
ATOM 1475 C CA . TYR A 1 188 ? -12.107 7.418 6.895 1.00 47.47 188 TYR A CA 1
ATOM 1476 C C . TYR A 1 188 ? -11.011 7.486 7.984 1.00 47.47 188 TYR A C 1
ATOM 1478 O O . TYR A 1 188 ? -9.858 7.808 7.689 1.00 47.47 188 TYR A O 1
ATOM 1486 N N . LEU A 1 189 ? -11.308 7.094 9.230 1.00 46.34 189 LEU A N 1
ATOM 1487 C CA . LEU A 1 189 ? -10.325 7.031 10.327 1.00 46.34 189 LEU A CA 1
ATOM 1488 C C . LEU A 1 189 ? -9.270 5.931 10.145 1.00 46.34 189 LEU A C 1
ATOM 1490 O O . LEU A 1 189 ? -8.107 6.131 10.510 1.00 46.34 189 LEU A O 1
ATOM 1494 N N . TYR A 1 190 ? -9.656 4.789 9.571 1.00 44.72 190 TYR A N 1
ATOM 1495 C CA . TYR A 1 190 ? -8.724 3.707 9.238 1.00 44.72 190 TYR A CA 1
ATOM 1496 C C . TYR A 1 190 ? -7.709 4.156 8.177 1.00 44.72 190 TYR A C 1
ATOM 1498 O O . TYR A 1 190 ? -6.531 3.797 8.232 1.00 44.72 190 TYR A O 1
ATOM 1506 N N . THR A 1 191 ? -8.151 4.989 7.231 1.00 44.81 191 THR A N 1
ATOM 1507 C CA . THR A 1 191 ? -7.301 5.568 6.189 1.00 44.81 191 THR A CA 1
ATOM 1508 C C . THR A 1 191 ? -6.477 6.767 6.682 1.00 44.81 191 THR A C 1
ATOM 1510 O O . THR A 1 191 ? -5.311 6.886 6.306 1.00 44.81 191 THR A O 1
ATOM 1513 N N . GLU A 1 192 ? -6.988 7.610 7.590 1.00 43.81 192 GLU A N 1
ATOM 1514 C CA . GLU A 1 192 ? -6.241 8.753 8.159 1.00 43.81 192 GLU A CA 1
ATOM 1515 C C . GLU A 1 192 ? -5.058 8.357 9.065 1.00 43.81 192 GLU A C 1
ATOM 1517 O O . GLU A 1 192 ? -4.170 9.177 9.299 1.00 43.81 192 GLU A O 1
ATOM 1522 N N . LYS A 1 193 ? -5.008 7.124 9.598 1.00 49.81 193 LYS A N 1
ATOM 1523 C CA . LYS A 1 193 ? -3.974 6.715 10.575 1.00 49.81 193 LYS A CA 1
ATOM 1524 C C . LYS A 1 193 ? -3.246 5.412 10.263 1.00 49.81 193 LYS A C 1
ATOM 1526 O O . LYS A 1 193 ? -2.618 4.849 11.164 1.00 49.81 193 LYS A O 1
ATOM 1531 N N . MET A 1 194 ? -3.230 4.958 9.007 1.00 61.06 194 MET A N 1
ATOM 1532 C CA . MET A 1 194 ? -2.174 4.024 8.604 1.00 61.06 194 MET A CA 1
ATOM 1533 C C . MET A 1 194 ? -0.833 4.734 8.778 1.00 61.06 194 MET A C 1
ATOM 1535 O O . MET A 1 194 ? -0.503 5.665 8.040 1.00 61.06 194 MET A O 1
ATOM 1539 N N . LYS A 1 195 ? -0.064 4.307 9.784 1.00 81.69 195 LYS A N 1
ATOM 1540 C CA . LYS A 1 195 ? 1.303 4.788 9.960 1.00 81.69 195 LYS A CA 1
ATOM 1541 C C . LYS A 1 195 ? 2.079 4.448 8.697 1.00 81.69 195 LYS A C 1
ATOM 1543 O O . LYS A 1 195 ? 2.019 3.321 8.212 1.00 81.69 195 LYS A O 1
ATOM 1548 N N . ASN A 1 196 ? 2.792 5.420 8.158 1.00 91.62 196 ASN A N 1
ATOM 1549 C CA . ASN A 1 196 ? 3.598 5.202 6.970 1.00 91.62 196 ASN A CA 1
ATOM 1550 C C . ASN A 1 196 ? 4.960 4.660 7.379 1.00 91.62 196 ASN A C 1
ATOM 1552 O O . ASN A 1 196 ? 5.480 5.018 8.435 1.00 91.62 196 ASN A O 1
ATOM 1556 N N . VAL A 1 197 ? 5.535 3.817 6.534 1.00 96.00 197 VAL A N 1
ATOM 1557 C CA . VAL A 1 197 ? 6.969 3.555 6.572 1.00 96.00 197 VAL A CA 1
ATOM 1558 C C . VAL A 1 197 ? 7.558 3.856 5.209 1.00 96.00 197 VAL A C 1
ATOM 1560 O O . VAL A 1 197 ? 7.083 3.343 4.195 1.00 96.00 197 VAL A O 1
ATOM 1563 N N . LEU A 1 198 ? 8.575 4.713 5.196 1.00 98.31 198 LEU A N 1
ATOM 1564 C CA . LEU A 1 198 ? 9.319 5.042 3.991 1.00 98.31 198 LEU A CA 1
ATOM 1565 C C . LEU A 1 198 ? 10.451 4.030 3.818 1.00 98.31 198 LEU A C 1
ATOM 1567 O O . LEU A 1 198 ? 11.230 3.805 4.745 1.00 98.31 198 LEU A O 1
ATOM 1571 N N . ILE A 1 199 ? 10.535 3.419 2.638 1.00 98.62 199 ILE A N 1
ATOM 1572 C CA . ILE A 1 199 ? 11.548 2.410 2.317 1.00 98.62 199 ILE A CA 1
ATOM 1573 C C . ILE A 1 199 ? 12.307 2.854 1.064 1.00 98.62 199 ILE A C 1
ATOM 1575 O O . ILE A 1 199 ? 11.795 2.776 -0.050 1.00 98.62 199 ILE A O 1
ATOM 1579 N N . GLY A 1 200 ? 13.544 3.303 1.236 1.00 98.44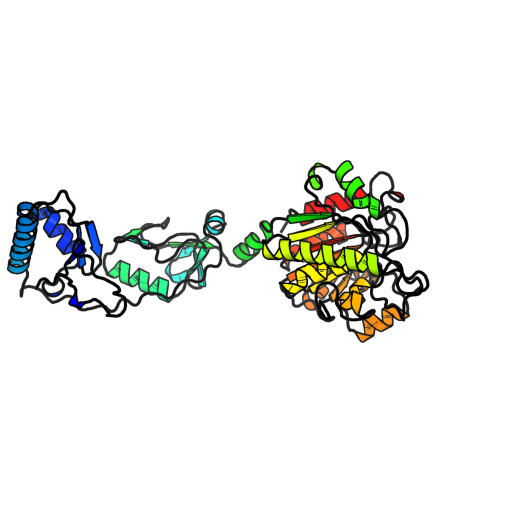 200 GLY A N 1
ATOM 1580 C CA . GLY A 1 200 ? 14.432 3.700 0.152 1.00 98.44 200 GLY A CA 1
ATOM 1581 C C . GLY A 1 200 ? 15.173 2.508 -0.453 1.00 98.44 200 GLY A C 1
ATOM 1582 O O . GLY A 1 200 ? 15.749 1.689 0.269 1.00 98.44 200 GLY A O 1
ATOM 1583 N N . VAL A 1 201 ? 15.220 2.420 -1.784 1.00 98.06 201 VAL A N 1
ATOM 1584 C CA . VAL A 1 201 ? 15.957 1.361 -2.493 1.00 98.06 201 VAL A CA 1
ATOM 1585 C C . VAL A 1 201 ? 16.992 1.956 -3.442 1.00 98.06 201 VAL A C 1
ATOM 1587 O O . VAL A 1 201 ? 16.676 2.621 -4.422 1.00 98.06 201 VAL A O 1
ATOM 1590 N N . GLN A 1 202 ? 18.266 1.667 -3.185 1.00 96.44 202 GLN A N 1
ATOM 1591 C CA . GLN A 1 202 ? 19.395 2.252 -3.915 1.00 96.44 202 GLN A CA 1
ATOM 1592 C C . GLN A 1 202 ? 19.858 1.355 -5.070 1.00 96.44 202 GLN A C 1
ATOM 1594 O O . GLN A 1 202 ? 20.968 0.818 -5.060 1.00 96.44 202 GLN A O 1
ATOM 1599 N N . THR A 1 203 ? 18.998 1.155 -6.073 1.00 97.31 203 THR A N 1
ATOM 1600 C CA . THR A 1 203 ? 19.303 0.283 -7.223 1.00 97.31 203 THR A CA 1
ATOM 1601 C C . THR A 1 203 ? 19.209 0.990 -8.572 1.00 97.31 203 THR A C 1
ATOM 1603 O O . THR A 1 203 ? 18.464 1.942 -8.773 1.00 97.31 203 THR A O 1
ATOM 1606 N N . ASN A 1 204 ? 19.984 0.500 -9.529 1.00 96.75 204 ASN A N 1
ATOM 1607 C CA . ASN A 1 204 ? 19.967 0.938 -10.923 1.00 96.75 204 ASN A CA 1
ATOM 1608 C C . ASN A 1 204 ? 20.157 -0.220 -11.906 1.00 96.75 204 ASN A C 1
ATOM 1610 O O . ASN A 1 204 ? 20.539 -0.038 -13.067 1.00 96.75 204 ASN A O 1
ATOM 1614 N N . LEU A 1 205 ? 19.998 -1.439 -11.400 1.00 97.00 205 LEU A N 1
ATOM 1615 C CA . LEU A 1 205 ? 20.378 -2.669 -12.077 1.00 97.00 205 LEU A CA 1
ATOM 1616 C C . LEU A 1 205 ? 19.285 -3.194 -12.985 1.00 97.00 205 LEU A C 1
ATOM 1618 O O . LEU A 1 205 ? 19.606 -3.796 -14.010 1.00 97.00 205 LEU A O 1
ATOM 1622 N N . GLY A 1 206 ? 18.027 -2.909 -12.660 1.00 95.50 206 GLY A N 1
ATOM 1623 C CA . GLY A 1 206 ? 16.907 -3.175 -13.541 1.00 95.50 206 GLY A CA 1
ATOM 1624 C C . GLY A 1 206 ? 16.979 -2.308 -14.792 1.00 95.50 206 GLY A C 1
ATOM 1625 O O . GLY A 1 206 ? 16.776 -2.843 -15.879 1.00 95.50 206 GLY A O 1
ATOM 1626 N N . VAL A 1 207 ? 17.337 -1.021 -14.676 1.00 95.50 207 VAL A N 1
ATOM 1627 C CA . VAL A 1 207 ? 17.515 -0.104 -15.827 1.00 95.50 207 VAL A CA 1
ATOM 1628 C C . VAL A 1 207 ? 18.903 -0.208 -16.475 1.00 95.50 207 VAL A C 1
ATOM 1630 O O . VAL A 1 207 ? 19.079 0.100 -17.658 1.00 95.50 207 VAL A O 1
ATOM 1633 N N . ASN A 1 208 ? 19.901 -0.690 -15.728 1.00 94.50 208 ASN A N 1
ATOM 1634 C CA . ASN A 1 208 ? 21.307 -0.758 -16.132 1.00 94.50 208 ASN A CA 1
ATOM 1635 C C . ASN A 1 208 ? 21.843 0.606 -16.621 1.00 94.50 208 ASN A C 1
ATOM 1637 O O . ASN A 1 208 ? 22.463 0.726 -17.684 1.00 94.50 208 ASN A O 1
ATOM 1641 N N . LYS A 1 209 ? 21.572 1.654 -15.838 1.00 94.75 209 LYS A N 1
ATOM 1642 C CA . LYS A 1 209 ? 22.027 3.027 -16.079 1.00 94.75 209 LYS A CA 1
ATOM 1643 C C . LYS A 1 209 ? 22.249 3.728 -14.745 1.00 94.75 209 LYS A C 1
ATOM 1645 O O . LYS A 1 209 ? 21.357 3.753 -13.918 1.00 94.75 209 LYS A O 1
ATOM 1650 N N . THR A 1 210 ? 23.413 4.342 -14.570 1.00 96.00 210 THR A N 1
ATOM 1651 C CA . THR A 1 210 ? 23.753 5.098 -13.358 1.00 96.00 210 THR A CA 1
ATOM 1652 C C . THR A 1 210 ? 22.798 6.265 -13.109 1.00 96.00 210 THR A C 1
ATOM 1654 O O . THR A 1 210 ? 22.488 7.033 -14.025 1.00 96.00 210 THR A O 1
ATOM 1657 N N . GLY A 1 211 ? 22.392 6.418 -11.854 1.00 96.56 211 GLY A N 1
ATOM 1658 C CA . GLY A 1 211 ? 21.732 7.590 -11.308 1.00 96.56 211 GLY A CA 1
ATOM 1659 C C . GLY A 1 211 ? 20.630 7.280 -10.297 1.00 96.56 211 GLY A C 1
ATOM 1660 O O . GLY A 1 211 ? 20.624 7.886 -9.231 1.00 96.56 211 GLY A O 1
ATOM 1661 N N . THR A 1 212 ? 19.737 6.327 -10.586 1.00 96.88 212 THR A N 1
ATOM 1662 C CA . THR A 1 212 ? 18.584 6.014 -9.713 1.00 96.88 212 THR A CA 1
ATOM 1663 C C . THR A 1 212 ? 18.992 5.458 -8.352 1.00 96.88 212 THR A C 1
ATOM 1665 O O . THR A 1 212 ? 18.255 5.609 -7.381 1.00 96.88 212 THR A O 1
ATOM 1668 N N . GLU A 1 213 ? 20.192 4.877 -8.242 1.00 97.00 213 GLU A N 1
ATOM 1669 C CA . GLU A 1 213 ? 20.739 4.416 -6.966 1.00 97.00 213 GLU A CA 1
ATOM 1670 C C . GLU A 1 213 ? 21.015 5.558 -5.977 1.00 97.00 213 GLU A C 1
ATOM 1672 O O . GLU A 1 213 ? 21.052 5.316 -4.776 1.00 97.00 213 GLU A O 1
ATOM 1677 N N . PHE A 1 214 ? 21.185 6.791 -6.466 1.00 97.69 214 PHE A N 1
ATOM 1678 C CA . PHE A 1 214 ? 21.443 7.969 -5.633 1.00 97.69 214 PHE A CA 1
ATOM 1679 C C . PHE A 1 214 ? 20.161 8.684 -5.194 1.00 97.69 214 PHE A C 1
ATOM 1681 O O . PHE A 1 214 ? 20.233 9.557 -4.336 1.00 97.69 214 PHE A O 1
ATOM 1688 N N . GLY A 1 215 ? 19.004 8.336 -5.770 1.00 97.50 215 GLY A N 1
ATOM 1689 C CA . GLY A 1 215 ? 17.729 9.011 -5.508 1.00 97.50 215 GLY A CA 1
ATOM 1690 C C . GLY A 1 215 ? 17.368 9.084 -4.019 1.00 97.50 215 GLY A C 1
ATOM 1691 O O . GLY A 1 215 ? 17.150 10.189 -3.528 1.00 97.50 215 GLY A O 1
ATOM 1692 N N . PRO A 1 216 ? 17.366 7.958 -3.275 1.00 97.75 216 PRO A N 1
ATOM 1693 C CA . PRO A 1 216 ? 17.065 7.979 -1.844 1.00 97.75 216 PRO A CA 1
ATOM 1694 C C . PRO A 1 216 ? 17.992 8.890 -1.023 1.00 97.75 216 PRO A C 1
ATOM 1696 O O . PRO A 1 216 ? 17.507 9.650 -0.193 1.00 97.75 216 PRO A O 1
ATOM 1699 N N . ASP A 1 217 ? 19.307 8.859 -1.271 1.00 97.06 217 ASP A N 1
ATOM 1700 C CA . ASP A 1 217 ? 20.269 9.700 -0.536 1.00 97.06 217 ASP A CA 1
ATOM 1701 C C . ASP A 1 217 ? 20.080 11.192 -0.843 1.00 97.06 217 ASP A C 1
ATOM 1703 O O . ASP A 1 217 ? 20.172 12.028 0.057 1.00 97.06 217 ASP A O 1
ATOM 1707 N N . ASP A 1 218 ? 19.812 11.526 -2.108 1.00 97.81 218 ASP A N 1
ATOM 1708 C CA . ASP A 1 218 ? 19.562 12.901 -2.544 1.00 97.81 218 ASP A CA 1
ATOM 1709 C C . ASP A 1 218 ? 18.311 13.476 -1.862 1.00 97.81 218 ASP A C 1
ATOM 1711 O O . ASP A 1 218 ? 18.356 14.587 -1.336 1.00 97.81 218 ASP A O 1
ATOM 1715 N N . LEU A 1 219 ? 17.238 12.682 -1.758 1.00 98.38 219 LEU A N 1
ATOM 1716 C CA . LEU A 1 219 ? 16.005 13.062 -1.061 1.00 98.38 219 LEU A CA 1
ATOM 1717 C C . LEU A 1 219 ? 16.213 13.241 0.447 1.00 98.38 219 LEU A C 1
ATOM 1719 O O . LEU A 1 219 ? 15.772 14.248 0.996 1.00 98.38 219 LEU A O 1
ATOM 1723 N N . ILE A 1 220 ? 16.943 12.333 1.109 1.00 97.81 220 ILE A N 1
ATOM 1724 C CA . ILE A 1 220 ? 17.310 12.477 2.533 1.00 97.81 220 ILE A CA 1
ATOM 1725 C C . ILE A 1 220 ? 18.074 13.783 2.763 1.00 97.81 220 ILE A C 1
ATOM 1727 O O . ILE A 1 220 ? 17.854 14.481 3.753 1.00 97.81 220 ILE A O 1
ATOM 1731 N N . GLN A 1 221 ? 18.993 14.121 1.859 1.00 97.25 221 GLN A N 1
ATOM 1732 C CA . GLN A 1 221 ? 19.808 15.320 1.990 1.00 97.25 221 GLN A CA 1
ATOM 1733 C C . GLN A 1 221 ? 19.019 16.605 1.701 1.00 97.25 221 GLN A C 1
ATOM 1735 O O . GLN A 1 221 ? 19.233 17.612 2.382 1.00 97.25 221 GLN A O 1
ATOM 1740 N N . ALA A 1 222 ? 18.170 16.598 0.673 1.00 97.19 222 ALA A N 1
ATOM 1741 C CA . ALA A 1 222 ? 17.440 17.776 0.218 1.00 97.19 222 ALA A CA 1
ATOM 1742 C C . ALA A 1 222 ? 16.193 18.070 1.070 1.00 97.19 222 ALA A C 1
ATOM 1744 O O . ALA A 1 222 ? 15.906 19.241 1.322 1.00 97.19 222 ALA A O 1
ATOM 1745 N N . TYR A 1 223 ? 15.511 17.028 1.557 1.00 97.69 223 TYR A N 1
ATOM 1746 C CA . TYR A 1 223 ? 14.234 17.100 2.278 1.00 97.69 223 TYR A CA 1
ATOM 1747 C C . TYR A 1 223 ? 14.263 16.246 3.563 1.00 97.69 223 TYR A C 1
ATOM 1749 O O . TYR A 1 223 ? 13.478 15.307 3.720 1.00 97.69 223 TYR A O 1
ATOM 1757 N N . PRO A 1 224 ? 15.167 16.546 4.517 1.00 94.88 224 PRO A N 1
ATOM 1758 C CA . PRO A 1 224 ? 15.313 15.752 5.737 1.00 94.88 224 PRO A CA 1
ATOM 1759 C C . PRO A 1 224 ? 14.040 15.724 6.593 1.00 94.88 224 PRO A C 1
ATOM 1761 O O . PRO A 1 224 ? 13.808 14.732 7.264 1.00 94.88 224 PRO A O 1
ATOM 1764 N N . ASP A 1 225 ? 13.194 16.758 6.536 1.00 91.56 225 ASP A N 1
ATOM 1765 C CA . ASP A 1 225 ? 11.927 16.793 7.284 1.00 91.56 225 ASP A CA 1
ATOM 1766 C C . ASP A 1 225 ? 10.928 15.706 6.830 1.00 91.56 225 ASP A C 1
ATOM 1768 O O . ASP A 1 225 ? 10.030 15.347 7.592 1.00 91.56 225 ASP A O 1
ATOM 1772 N N . THR A 1 226 ? 11.077 15.184 5.606 1.00 92.81 226 THR A N 1
ATOM 1773 C CA . THR A 1 226 ? 10.227 14.121 5.047 1.00 92.81 226 THR A CA 1
ATOM 1774 C C . THR A 1 226 ? 10.903 12.752 5.115 1.00 92.81 226 THR A C 1
ATOM 1776 O O . THR A 1 226 ? 10.240 11.754 5.390 1.00 92.81 226 THR A O 1
ATOM 1779 N N . PHE A 1 227 ? 12.209 12.680 4.827 1.00 96.94 227 PHE A N 1
ATOM 1780 C CA . PHE A 1 227 ? 12.897 11.414 4.542 1.00 96.94 227 PHE A CA 1
ATOM 1781 C C . PHE A 1 227 ? 13.937 10.985 5.590 1.00 96.94 227 PHE A C 1
ATOM 1783 O O . PHE A 1 227 ? 14.588 9.962 5.385 1.00 96.94 227 PHE A O 1
ATOM 1790 N N . ASP A 1 228 ? 14.136 11.707 6.697 1.00 91.56 228 ASP A N 1
ATOM 1791 C CA . ASP A 1 228 ? 15.143 11.345 7.713 1.00 91.56 228 ASP A CA 1
ATOM 1792 C C . ASP A 1 228 ? 14.922 9.965 8.358 1.00 91.56 228 ASP A C 1
ATOM 1794 O O . ASP A 1 228 ? 15.892 9.263 8.657 1.00 91.56 228 ASP A O 1
ATOM 1798 N N . GLU A 1 229 ? 13.665 9.556 8.534 1.00 92.31 229 GLU A N 1
ATOM 1799 C CA . GLU A 1 229 ? 13.271 8.241 9.055 1.00 92.31 229 GLU A CA 1
ATOM 1800 C C . GLU A 1 229 ? 13.173 7.151 7.967 1.00 92.31 229 GLU A C 1
ATOM 1802 O O . GLU A 1 229 ? 12.762 6.025 8.257 1.00 92.31 229 GLU A O 1
ATOM 1807 N N . MET A 1 230 ? 13.553 7.442 6.715 1.00 97.62 230 MET A N 1
ATOM 1808 C CA . MET A 1 230 ? 13.492 6.464 5.627 1.00 97.62 230 MET A CA 1
ATOM 1809 C C . MET A 1 230 ? 14.463 5.298 5.850 1.00 97.62 230 MET A C 1
ATOM 1811 O O . MET A 1 230 ? 15.677 5.464 5.986 1.00 97.62 230 MET A O 1
ATOM 1815 N N . GLU A 1 231 ? 13.929 4.080 5.810 1.00 97.69 231 GLU A N 1
ATOM 1816 C CA . GLU A 1 231 ? 14.715 2.858 5.925 1.00 97.69 231 GLU A CA 1
ATOM 1817 C C . GLU A 1 231 ? 15.346 2.493 4.582 1.00 97.69 231 GLU A C 1
ATOM 1819 O O . GLU A 1 231 ? 14.658 2.419 3.570 1.00 97.69 231 GLU A O 1
ATOM 1824 N N . LEU A 1 232 ? 16.648 2.206 4.553 1.00 98.00 232 LEU A N 1
ATOM 1825 C CA . LEU A 1 232 ? 17.340 1.847 3.314 1.00 98.00 232 LEU A CA 1
ATOM 1826 C C . LEU A 1 232 ? 17.494 0.330 3.160 1.00 98.00 232 LEU A C 1
ATOM 1828 O O . LEU A 1 232 ? 18.105 -0.340 3.998 1.00 98.00 232 LEU A O 1
ATOM 1832 N N . ILE A 1 233 ? 17.021 -0.211 2.035 1.00 96.69 233 ILE A N 1
ATOM 1833 C CA . ILE A 1 233 ? 17.297 -1.594 1.635 1.00 96.69 233 ILE A CA 1
ATOM 1834 C C . ILE A 1 233 ? 18.685 -1.672 1.002 1.00 96.69 233 ILE A C 1
ATOM 1836 O O . ILE A 1 233 ? 18.976 -1.044 -0.017 1.00 96.69 233 ILE A O 1
ATOM 1840 N N . THR A 1 234 ? 19.548 -2.498 1.594 1.00 87.00 234 THR A N 1
ATOM 1841 C CA . THR A 1 234 ? 20.900 -2.733 1.081 1.00 87.00 234 THR A CA 1
ATOM 1842 C C . THR A 1 234 ? 20.870 -3.646 -0.145 1.00 87.00 234 THR A C 1
ATOM 1844 O O . THR A 1 234 ? 20.429 -4.795 -0.070 1.00 87.00 234 THR A O 1
ATOM 1847 N N . VAL A 1 235 ? 21.414 -3.156 -1.261 1.00 95.12 235 VAL A N 1
ATOM 1848 C CA . VAL A 1 235 ? 21.594 -3.932 -2.495 1.00 95.12 235 VAL A CA 1
ATOM 1849 C C . VAL A 1 235 ? 22.889 -4.742 -2.417 1.00 95.12 235 VAL A C 1
ATOM 1851 O O . VAL A 1 235 ? 23.992 -4.192 -2.434 1.00 95.12 235 VAL A O 1
ATOM 1854 N N . GLU A 1 236 ? 22.772 -6.068 -2.368 1.00 95.31 236 GLU A N 1
ATOM 1855 C CA . GLU A 1 236 ? 23.922 -6.976 -2.346 1.00 95.31 236 GLU A CA 1
ATOM 1856 C C . GLU A 1 236 ? 24.145 -7.601 -3.719 1.00 95.31 236 GLU A C 1
ATOM 1858 O O . GLU A 1 236 ? 23.291 -8.303 -4.254 1.00 95.31 236 GLU A O 1
ATOM 1863 N N . ARG A 1 237 ? 25.326 -7.369 -4.299 1.00 94.88 237 ARG A N 1
ATOM 1864 C CA . ARG A 1 237 ? 25.683 -7.933 -5.604 1.00 94.88 237 ARG A CA 1
ATOM 1865 C C . ARG A 1 237 ? 25.743 -9.453 -5.540 1.00 94.88 237 ARG A C 1
ATOM 1867 O O . ARG A 1 237 ? 26.615 -10.017 -4.880 1.00 94.88 237 ARG A O 1
ATOM 1874 N N . GLN A 1 238 ? 24.887 -10.091 -6.324 1.00 97.50 238 GLN A N 1
ATOM 1875 C CA . GLN A 1 238 ? 24.879 -11.533 -6.498 1.00 97.50 238 GLN A CA 1
ATOM 1876 C C . GLN A 1 238 ? 25.754 -11.949 -7.683 1.00 97.50 238 GLN A C 1
ATOM 1878 O O . GLN A 1 238 ? 26.201 -11.140 -8.503 1.00 97.50 238 GLN A O 1
ATOM 1883 N N . LYS A 1 239 ? 26.039 -13.249 -7.778 1.00 96.94 239 LYS A N 1
ATOM 1884 C CA . LYS A 1 239 ? 26.761 -13.805 -8.925 1.00 96.94 239 LYS A CA 1
ATOM 1885 C C . LYS A 1 239 ? 25.859 -13.769 -10.159 1.00 96.94 239 LYS A C 1
ATOM 1887 O O . LYS A 1 239 ? 24.860 -14.473 -10.180 1.00 96.94 239 LYS A O 1
ATOM 1892 N N . GLU A 1 240 ? 26.252 -13.042 -11.199 1.00 96.19 240 GLU A N 1
ATOM 1893 C CA . GLU A 1 240 ? 25.455 -12.888 -12.426 1.00 96.19 240 GLU A CA 1
ATOM 1894 C C . GLU A 1 240 ? 25.889 -13.816 -13.570 1.00 96.19 240 GLU A C 1
ATOM 1896 O O . GLU A 1 240 ? 27.061 -14.198 -13.669 1.00 96.19 240 GLU A O 1
ATOM 1901 N N . ASP A 1 241 ? 24.954 -14.119 -14.479 1.00 92.62 241 ASP A N 1
ATOM 1902 C CA . ASP A 1 241 ? 25.258 -14.670 -15.805 1.00 92.62 241 ASP A CA 1
ATOM 1903 C C . ASP A 1 241 ? 25.240 -13.564 -16.865 1.00 92.62 241 ASP A C 1
ATOM 1905 O O . ASP A 1 241 ? 24.221 -13.256 -17.476 1.00 92.62 241 ASP A O 1
ATOM 1909 N N . PHE A 1 242 ? 26.406 -12.977 -17.126 1.00 91.69 242 PHE A N 1
ATOM 1910 C CA . PHE A 1 242 ? 26.552 -11.923 -18.134 1.00 91.69 242 PHE A CA 1
ATOM 1911 C C . PHE A 1 242 ? 26.403 -12.407 -19.589 1.00 91.69 242 PHE A C 1
ATOM 1913 O O . PHE A 1 242 ? 26.475 -11.585 -20.508 1.00 91.69 242 PHE A O 1
ATOM 1920 N N . ASN A 1 243 ? 26.222 -13.712 -19.834 1.00 93.44 243 ASN A N 1
ATOM 1921 C CA . ASN A 1 243 ? 25.882 -14.208 -21.170 1.00 93.44 243 ASN A CA 1
ATOM 1922 C C . ASN A 1 243 ? 24.394 -14.040 -21.479 1.00 93.44 243 ASN A C 1
ATOM 1924 O O . ASN A 1 243 ? 24.036 -13.935 -22.657 1.00 93.44 243 ASN A O 1
ATOM 1928 N N . ASP A 1 244 ? 23.545 -13.983 -20.450 1.00 92.25 244 ASP A N 1
ATOM 1929 C CA . ASP A 1 244 ? 22.135 -13.682 -20.618 1.00 92.25 244 ASP A CA 1
ATOM 1930 C C . ASP A 1 244 ? 21.951 -12.177 -20.848 1.00 92.25 244 ASP A C 1
ATOM 1932 O O . ASP A 1 244 ? 22.101 -11.334 -19.964 1.00 92.25 244 ASP A O 1
ATOM 1936 N N . LYS A 1 245 ? 21.641 -11.828 -22.097 1.00 94.19 245 LYS A N 1
ATOM 1937 C CA . LYS A 1 245 ? 21.373 -10.446 -22.506 1.00 94.19 245 LYS A CA 1
ATOM 1938 C C . LYS A 1 245 ? 19.909 -10.055 -22.364 1.00 94.19 245 LYS A C 1
ATOM 1940 O O . LYS A 1 245 ? 19.594 -8.907 -22.658 1.00 94.19 245 LYS A O 1
ATOM 1945 N N . LYS A 1 246 ? 19.032 -10.992 -22.003 1.00 96.88 246 LYS A N 1
ATOM 1946 C CA . LYS A 1 246 ? 17.591 -10.789 -21.841 1.00 96.88 246 LYS A CA 1
ATOM 1947 C C . LYS A 1 246 ? 17.206 -10.515 -20.391 1.00 96.88 246 LYS A C 1
ATOM 1949 O O . LYS A 1 246 ? 16.171 -9.901 -20.181 1.00 96.88 246 LYS A O 1
ATOM 1954 N N . LEU A 1 247 ? 18.035 -10.909 -19.426 1.00 97.12 247 LEU A N 1
ATOM 1955 C CA . LEU A 1 247 ? 17.795 -10.704 -17.996 1.00 97.12 247 LEU A CA 1
ATOM 1956 C C . LEU A 1 247 ? 19.058 -10.187 -17.297 1.00 97.12 247 LEU A C 1
ATOM 1958 O O . LEU A 1 247 ? 19.740 -10.904 -16.564 1.00 97.12 247 LEU A O 1
ATOM 1962 N N . LYS A 1 248 ? 19.406 -8.922 -17.546 1.00 97.44 248 LYS A N 1
ATOM 1963 C CA . LYS A 1 248 ? 20.607 -8.319 -16.954 1.00 97.44 248 LYS A CA 1
ATOM 1964 C C . LYS A 1 248 ? 20.451 -8.171 -15.444 1.00 97.44 248 LYS A C 1
ATOM 1966 O O . LYS A 1 248 ? 19.438 -7.668 -14.975 1.00 97.44 248 LYS A O 1
ATOM 1971 N N . PHE A 1 249 ? 21.495 -8.554 -14.709 1.00 97.75 249 PHE A N 1
ATOM 1972 C CA . PHE A 1 249 ? 21.561 -8.470 -13.244 1.00 97.75 249 PHE A CA 1
ATOM 1973 C C . PHE A 1 249 ? 20.426 -9.193 -12.508 1.00 97.75 249 PHE A C 1
ATOM 1975 O O . PHE A 1 249 ? 20.080 -8.818 -11.387 1.00 97.75 249 PHE A O 1
ATOM 1982 N N . LYS A 1 250 ? 19.844 -10.223 -13.137 1.00 98.06 250 LYS A N 1
ATOM 1983 C CA . LYS A 1 250 ? 18.704 -10.978 -12.612 1.00 98.06 250 LYS A CA 1
ATOM 1984 C C . LYS A 1 250 ? 18.874 -11.365 -11.151 1.00 98.06 250 LYS A C 1
ATOM 1986 O O . LYS A 1 250 ? 17.949 -11.169 -10.373 1.00 98.06 250 LYS A O 1
ATOM 1991 N N . ASN A 1 251 ? 20.029 -11.915 -10.784 1.00 98.44 251 ASN A N 1
ATOM 1992 C CA . ASN A 1 251 ? 20.198 -12.491 -9.455 1.00 98.44 251 ASN A CA 1
ATOM 1993 C C . ASN A 1 251 ? 20.238 -11.398 -8.383 1.00 98.44 251 ASN A C 1
ATOM 1995 O O . ASN A 1 251 ? 19.637 -11.561 -7.327 1.00 98.44 251 ASN A O 1
ATOM 1999 N N . THR A 1 252 ? 20.883 -10.263 -8.667 1.00 98.50 252 THR A N 1
ATOM 2000 C CA . THR A 1 252 ? 20.883 -9.109 -7.758 1.00 98.50 252 THR A CA 1
ATOM 2001 C C . THR A 1 252 ? 19.509 -8.445 -7.674 1.00 98.50 252 THR A C 1
ATOM 2003 O O . THR A 1 252 ? 19.089 -8.050 -6.588 1.00 98.50 252 THR A O 1
ATOM 2006 N N . VAL A 1 253 ? 18.797 -8.315 -8.799 1.00 98.38 253 VAL A N 1
ATOM 2007 C CA . VAL A 1 253 ? 17.438 -7.751 -8.814 1.00 98.38 253 VAL A CA 1
ATOM 2008 C C . VAL A 1 253 ? 16.487 -8.633 -8.004 1.00 98.38 253 VAL A C 1
ATOM 2010 O O . VAL A 1 253 ? 15.757 -8.109 -7.169 1.00 98.38 253 VAL A O 1
ATOM 2013 N N . LEU A 1 254 ? 16.548 -9.957 -8.180 1.00 98.69 254 LEU A N 1
ATOM 2014 C CA . LEU A 1 254 ? 15.740 -10.909 -7.417 1.00 98.69 254 LEU A CA 1
ATOM 2015 C C . LEU A 1 254 ? 16.028 -10.837 -5.910 1.00 98.69 254 LEU A C 1
ATOM 2017 O O . LEU A 1 254 ? 15.095 -10.634 -5.144 1.00 98.69 254 LEU A O 1
ATOM 2021 N N . ASP A 1 255 ? 17.298 -10.916 -5.491 1.00 98.69 255 ASP A N 1
ATOM 2022 C CA . ASP A 1 255 ? 17.686 -10.809 -4.069 1.00 98.69 255 ASP A CA 1
ATOM 2023 C C . ASP A 1 255 ? 17.184 -9.500 -3.436 1.00 98.69 255 ASP A C 1
ATOM 2025 O O . ASP A 1 255 ? 16.684 -9.476 -2.311 1.00 98.69 255 ASP A O 1
ATOM 2029 N N . THR A 1 256 ? 17.265 -8.403 -4.192 1.00 98.62 256 THR A N 1
ATOM 2030 C CA . THR A 1 256 ? 16.788 -7.089 -3.750 1.00 98.62 256 THR A CA 1
ATOM 2031 C C . THR A 1 256 ? 15.263 -7.078 -3.610 1.00 98.62 256 THR A C 1
ATOM 2033 O O . THR A 1 256 ? 14.749 -6.636 -2.584 1.00 98.62 256 THR A O 1
ATOM 2036 N N . CYS A 1 257 ? 14.532 -7.609 -4.595 1.00 98.75 257 CYS A N 1
ATOM 2037 C CA . CYS A 1 257 ? 13.071 -7.706 -4.553 1.00 98.75 257 CYS A CA 1
ATOM 2038 C C . CYS A 1 257 ? 12.579 -8.620 -3.423 1.00 98.75 257 CYS A C 1
ATOM 2040 O O . CYS A 1 257 ? 11.577 -8.300 -2.792 1.00 98.75 257 CYS A O 1
ATOM 2042 N N . GLU A 1 258 ? 13.285 -9.707 -3.104 1.00 98.75 258 GLU A N 1
ATOM 2043 C CA . GLU A 1 258 ? 12.944 -10.583 -1.975 1.00 98.75 258 GLU A CA 1
ATOM 2044 C C . GLU A 1 258 ? 13.129 -9.879 -0.622 1.00 98.75 258 GLU A C 1
ATOM 2046 O O . GLU A 1 258 ? 12.285 -10.013 0.268 1.00 98.75 258 GLU A O 1
ATOM 2051 N N . LYS A 1 259 ? 14.192 -9.078 -0.467 1.00 98.69 259 LYS A N 1
ATOM 2052 C CA . LYS A 1 259 ? 14.409 -8.243 0.730 1.00 98.69 259 LYS A CA 1
ATOM 2053 C C . LYS A 1 259 ? 13.326 -7.180 0.886 1.00 98.69 259 LYS A C 1
ATOM 2055 O O . LYS A 1 259 ? 12.805 -7.005 1.988 1.00 98.69 259 LYS A O 1
ATOM 2060 N N . ILE A 1 260 ? 12.972 -6.513 -0.213 1.00 98.75 260 ILE A N 1
ATOM 2061 C CA . ILE A 1 260 ? 11.869 -5.549 -0.254 1.00 98.75 260 ILE A CA 1
ATOM 2062 C C . ILE A 1 260 ? 10.567 -6.236 0.154 1.00 98.75 260 ILE A C 1
ATOM 2064 O O . ILE A 1 260 ? 9.919 -5.786 1.093 1.00 98.75 260 ILE A O 1
ATOM 2068 N N . ALA A 1 261 ? 10.210 -7.341 -0.503 1.00 98.81 261 ALA A N 1
ATOM 2069 C CA . ALA A 1 261 ? 8.954 -8.043 -0.267 1.00 98.81 261 ALA A CA 1
ATOM 2070 C C . ALA A 1 261 ? 8.809 -8.477 1.191 1.00 98.81 261 ALA A C 1
ATOM 2072 O O . ALA A 1 261 ? 7.762 -8.258 1.794 1.00 98.81 261 ALA A O 1
ATOM 2073 N N . LYS A 1 262 ? 9.887 -8.998 1.788 1.00 98.69 262 LYS A N 1
ATOM 2074 C CA . LYS A 1 262 ? 9.914 -9.340 3.208 1.00 98.69 262 LYS A CA 1
ATOM 2075 C C . LYS A 1 262 ? 9.631 -8.124 4.094 1.00 98.69 262 LYS A C 1
ATOM 2077 O O . LYS A 1 262 ? 8.751 -8.189 4.945 1.00 98.69 262 LYS A O 1
ATOM 2082 N N . ARG A 1 263 ? 10.350 -7.016 3.892 1.00 98.44 263 ARG A N 1
ATOM 2083 C CA . ARG A 1 263 ? 10.194 -5.814 4.724 1.00 98.44 263 ARG A CA 1
ATOM 2084 C C . ARG A 1 263 ? 8.814 -5.171 4.564 1.00 98.44 263 ARG A C 1
ATOM 2086 O O . ARG A 1 263 ? 8.238 -4.687 5.537 1.00 98.44 263 ARG A O 1
ATOM 2093 N N . VAL A 1 264 ? 8.296 -5.165 3.342 1.00 98.62 264 VAL A N 1
ATOM 2094 C CA . VAL A 1 264 ? 6.962 -4.666 3.000 1.00 98.62 264 VAL A CA 1
ATOM 2095 C C . VAL A 1 264 ? 5.882 -5.524 3.650 1.00 98.62 264 VAL A C 1
ATOM 2097 O O . VAL A 1 264 ? 4.958 -4.981 4.244 1.00 98.62 264 VAL A O 1
ATOM 2100 N N . ASN A 1 265 ? 6.016 -6.849 3.596 1.00 98.62 265 ASN A N 1
ATOM 2101 C CA . ASN A 1 265 ? 5.099 -7.770 4.259 1.00 98.62 265 ASN A CA 1
ATOM 2102 C C . ASN A 1 265 ? 5.079 -7.555 5.782 1.00 98.62 265 ASN A C 1
ATOM 2104 O O . ASN A 1 265 ? 4.005 -7.412 6.357 1.00 98.62 265 ASN A O 1
ATOM 2108 N N . GLU A 1 266 ? 6.252 -7.419 6.413 1.00 97.88 266 GLU A N 1
ATOM 2109 C CA . GLU A 1 266 ? 6.369 -7.071 7.838 1.00 97.88 266 GLU A CA 1
ATOM 2110 C C . GLU A 1 266 ? 5.644 -5.748 8.158 1.00 97.88 266 GLU A C 1
ATOM 2112 O O . GLU A 1 266 ? 4.865 -5.693 9.105 1.00 97.88 266 GLU A O 1
ATOM 2117 N N . ALA A 1 267 ? 5.815 -4.706 7.329 1.00 96.25 267 ALA A N 1
ATOM 2118 C CA . ALA A 1 267 ? 5.103 -3.434 7.500 1.00 96.25 267 ALA A CA 1
ATOM 2119 C C . ALA A 1 267 ? 3.580 -3.612 7.462 1.00 96.25 267 ALA A C 1
ATOM 2121 O O . ALA A 1 267 ? 2.874 -3.093 8.323 1.00 96.25 267 ALA A O 1
ATOM 2122 N N . VAL A 1 268 ? 3.079 -4.344 6.463 1.00 94.69 268 VAL A N 1
ATOM 2123 C CA . VAL A 1 268 ? 1.640 -4.556 6.274 1.00 94.69 268 VAL A CA 1
ATOM 2124 C C . VAL A 1 268 ? 1.040 -5.340 7.440 1.00 94.69 268 VAL A C 1
ATOM 2126 O O . VAL A 1 268 ? -0.031 -4.968 7.920 1.00 94.69 268 VAL A O 1
ATOM 2129 N N . ILE A 1 269 ? 1.732 -6.375 7.932 1.00 91.69 269 ILE A N 1
ATOM 2130 C CA . ILE A 1 269 ? 1.319 -7.154 9.112 1.00 91.69 269 ILE A CA 1
ATOM 2131 C C . ILE A 1 269 ? 1.243 -6.262 10.358 1.00 91.69 269 ILE A C 1
ATOM 2133 O O . ILE A 1 269 ? 0.296 -6.370 11.137 1.00 91.69 269 ILE A O 1
ATOM 2137 N N . ASP A 1 270 ? 2.192 -5.340 10.516 1.00 88.12 270 ASP A N 1
ATOM 2138 C CA . ASP A 1 270 ? 2.235 -4.394 11.636 1.00 88.12 270 ASP A CA 1
ATOM 2139 C C . ASP A 1 270 ? 1.217 -3.239 11.506 1.00 88.12 270 ASP A C 1
ATOM 2141 O O . ASP A 1 270 ? 1.167 -2.347 12.359 1.00 88.12 270 ASP A O 1
ATOM 2145 N N . GLY A 1 271 ? 0.394 -3.232 10.450 1.00 87.44 271 GLY A N 1
ATOM 2146 C CA . GLY A 1 271 ? -0.616 -2.202 10.193 1.00 87.44 271 GLY A CA 1
ATOM 2147 C C . GLY A 1 271 ? -0.052 -0.905 9.605 1.00 87.44 271 GLY A C 1
ATOM 2148 O O . GLY A 1 271 ? -0.717 0.132 9.653 1.00 87.44 271 GLY A O 1
ATOM 2149 N N . TYR A 1 272 ? 1.168 -0.943 9.064 1.00 92.75 272 TYR A N 1
ATOM 2150 C CA . TYR A 1 272 ? 1.786 0.180 8.369 1.00 92.75 272 TYR A CA 1
ATOM 2151 C C . TYR A 1 272 ? 1.486 0.144 6.870 1.00 92.75 272 TYR A C 1
ATOM 2153 O O . TYR A 1 272 ? 1.326 -0.912 6.257 1.00 92.75 272 TYR A O 1
ATOM 2161 N N . ARG A 1 273 ? 1.489 1.331 6.267 1.00 95.38 273 ARG A N 1
ATOM 2162 C CA . ARG A 1 273 ? 1.483 1.534 4.821 1.00 95.38 273 ARG A CA 1
ATOM 2163 C C . ARG A 1 273 ? 2.916 1.748 4.330 1.00 95.38 273 ARG A C 1
ATOM 2165 O O . ARG A 1 273 ? 3.499 2.796 4.617 1.00 95.38 273 ARG A O 1
ATOM 2172 N N . PRO A 1 274 ? 3.506 0.782 3.613 1.00 97.81 274 PRO A N 1
ATOM 2173 C CA . PRO A 1 274 ? 4.821 0.962 3.023 1.00 97.81 274 PRO A CA 1
ATOM 2174 C C . PRO A 1 274 ? 4.740 1.874 1.795 1.00 97.81 274 PRO A C 1
ATOM 2176 O O . PRO A 1 274 ? 3.919 1.655 0.900 1.00 97.81 274 PRO A O 1
ATOM 2179 N N . ILE A 1 275 ? 5.609 2.883 1.769 1.00 98.31 275 ILE A N 1
ATOM 2180 C CA . ILE A 1 275 ? 5.831 3.781 0.635 1.00 98.31 275 ILE A CA 1
ATOM 2181 C C . ILE A 1 275 ? 7.287 3.604 0.205 1.00 98.31 275 ILE A C 1
ATOM 2183 O O . ILE A 1 275 ? 8.208 3.976 0.937 1.00 98.31 275 ILE A O 1
ATOM 2187 N N . LEU A 1 276 ? 7.506 2.986 -0.953 1.00 98.50 276 LEU A N 1
ATOM 2188 C CA . LEU A 1 276 ? 8.845 2.765 -1.479 1.00 98.50 276 LEU A CA 1
ATOM 2189 C C . LEU A 1 276 ? 9.303 3.959 -2.296 1.00 98.50 276 LEU A C 1
ATOM 2191 O O . LEU A 1 276 ? 8.537 4.535 -3.065 1.00 98.50 276 LEU A O 1
ATOM 2195 N N . ILE A 1 277 ? 10.580 4.295 -2.152 1.00 98.19 277 ILE A N 1
ATOM 2196 C CA . ILE A 1 277 ? 11.190 5.441 -2.810 1.00 98.19 277 ILE A CA 1
ATOM 2197 C C . ILE A 1 277 ? 12.482 5.021 -3.503 1.00 98.19 277 ILE A C 1
ATOM 2199 O O . ILE A 1 277 ? 13.385 4.419 -2.915 1.00 98.19 277 ILE A O 1
ATOM 2203 N N . GLY A 1 278 ? 12.599 5.446 -4.753 1.00 87.50 278 GLY A N 1
ATOM 2204 C CA . GLY A 1 278 ? 13.829 5.394 -5.517 1.00 87.50 278 GLY A CA 1
ATOM 2205 C C . GLY A 1 278 ? 14.086 4.052 -6.179 1.00 87.50 278 GLY A C 1
ATOM 2206 O O . GLY A 1 278 ? 13.241 3.165 -6.248 1.00 87.50 278 GLY A O 1
ATOM 2207 N N . GLY A 1 279 ? 15.286 3.949 -6.735 1.00 94.31 279 GLY A N 1
ATOM 2208 C CA . GLY A 1 279 ? 15.642 2.847 -7.599 1.00 94.31 279 GLY A CA 1
ATOM 2209 C C . GLY A 1 279 ? 14.962 2.918 -8.966 1.00 94.31 279 GLY A C 1
ATOM 2210 O O . GLY A 1 279 ? 14.231 3.853 -9.294 1.00 94.31 279 GLY A O 1
ATOM 2211 N N . ASP A 1 280 ? 15.257 1.929 -9.798 1.00 97.50 280 ASP A N 1
ATOM 2212 C CA . ASP A 1 280 ? 14.520 1.708 -11.040 1.00 97.50 280 ASP A CA 1
ATOM 2213 C C . ASP A 1 280 ? 13.216 0.939 -10.788 1.00 97.50 280 ASP A C 1
ATOM 2215 O O . ASP A 1 280 ? 13.035 0.329 -9.734 1.00 97.50 280 ASP A O 1
ATOM 2219 N N . HIS A 1 281 ? 12.316 0.922 -11.770 1.00 98.38 281 HIS A N 1
ATOM 2220 C CA . HIS A 1 281 ? 10.962 0.387 -11.588 1.00 98.38 281 HIS A CA 1
ATOM 2221 C C . HIS A 1 281 ? 10.906 -1.133 -11.301 1.00 98.38 281 HIS A C 1
ATOM 2223 O O . HIS A 1 281 ? 9.856 -1.669 -10.950 1.00 98.38 281 HIS A O 1
ATOM 2229 N N . SER A 1 282 ? 12.031 -1.866 -11.379 1.00 98.44 282 SER A N 1
ATOM 2230 C CA . SER A 1 282 ? 12.049 -3.296 -11.025 1.00 98.44 282 SER A CA 1
ATOM 2231 C C . SER A 1 282 ? 11.704 -3.561 -9.557 1.00 98.44 282 SER A C 1
ATOM 2233 O O . SER A 1 282 ? 11.216 -4.649 -9.244 1.00 98.44 282 SER A O 1
ATOM 2235 N N . ILE A 1 283 ? 11.898 -2.576 -8.671 1.00 98.50 283 ILE A N 1
ATOM 2236 C CA . ILE A 1 283 ? 11.620 -2.712 -7.236 1.00 98.50 283 ILE A CA 1
ATOM 2237 C C . ILE A 1 283 ? 10.147 -3.006 -6.935 1.00 98.50 283 ILE A C 1
ATOM 2239 O O . ILE A 1 283 ? 9.849 -3.642 -5.921 1.00 98.50 283 ILE A O 1
ATOM 2243 N N . SER A 1 284 ? 9.245 -2.628 -7.845 1.00 98.56 284 SER A N 1
ATOM 2244 C CA . SER A 1 284 ? 7.809 -2.850 -7.694 1.00 98.56 284 SER A CA 1
ATOM 2245 C C . SER A 1 284 ? 7.422 -4.327 -7.708 1.00 98.56 284 SER A C 1
ATOM 2247 O O . SER A 1 284 ? 6.391 -4.709 -7.163 1.00 98.56 284 SER A O 1
ATOM 2249 N N . LEU A 1 285 ? 8.273 -5.206 -8.258 1.00 98.81 285 LEU A N 1
ATOM 2250 C CA . LEU A 1 285 ? 8.108 -6.650 -8.077 1.00 98.81 285 LEU A CA 1
ATOM 2251 C C . LEU A 1 285 ? 8.143 -7.023 -6.587 1.00 98.81 285 LEU A C 1
ATOM 2253 O O . LEU A 1 285 ? 7.331 -7.828 -6.135 1.00 98.81 285 LEU A O 1
ATOM 2257 N N . GLY A 1 286 ? 9.070 -6.433 -5.831 1.00 98.69 286 GLY A N 1
ATOM 2258 C CA . GLY A 1 286 ? 9.208 -6.656 -4.397 1.00 98.69 286 GLY A CA 1
ATOM 2259 C C . GLY A 1 286 ? 8.066 -6.036 -3.593 1.00 98.69 286 GLY A C 1
ATOM 2260 O O . GLY A 1 286 ? 7.482 -6.719 -2.753 1.00 98.69 286 GLY A O 1
ATOM 2261 N N . SER A 1 287 ? 7.712 -4.773 -3.857 1.00 98.62 287 SER A N 1
ATOM 2262 C CA . SER A 1 287 ? 6.635 -4.079 -3.128 1.00 98.62 287 SER A CA 1
ATOM 2263 C C . SER A 1 287 ? 5.296 -4.800 -3.272 1.00 98.62 287 SER A C 1
ATOM 2265 O O . SER A 1 287 ? 4.635 -5.128 -2.283 1.00 98.62 287 SER A O 1
ATOM 2267 N N . VAL A 1 288 ? 4.928 -5.142 -4.505 1.00 98.81 288 VAL A N 1
ATOM 2268 C CA . VAL A 1 288 ? 3.669 -5.812 -4.802 1.00 98.81 288 VAL A CA 1
ATOM 2269 C C . VAL A 1 288 ? 3.676 -7.226 -4.242 1.00 98.81 288 VAL A C 1
ATOM 2271 O O . VAL A 1 288 ? 2.678 -7.643 -3.653 1.00 98.81 288 VAL A O 1
ATOM 2274 N N . ALA A 1 289 ? 4.788 -7.962 -4.346 1.00 98.75 289 ALA A N 1
ATOM 2275 C CA . ALA A 1 289 ? 4.893 -9.285 -3.737 1.00 98.75 289 ALA A CA 1
ATOM 2276 C C . ALA A 1 289 ? 4.720 -9.240 -2.209 1.00 98.75 289 ALA A C 1
ATOM 2278 O O . ALA A 1 289 ? 4.041 -10.099 -1.658 1.00 98.75 289 ALA A O 1
ATOM 2279 N N . GLY A 1 290 ? 5.270 -8.237 -1.521 1.00 98.56 290 GLY A N 1
ATOM 2280 C CA . GLY A 1 290 ? 5.123 -8.111 -0.070 1.00 98.56 290 GLY A CA 1
ATOM 2281 C C . GLY A 1 290 ? 3.683 -7.835 0.379 1.00 98.56 290 GLY A C 1
ATOM 2282 O O . GLY A 1 290 ? 3.198 -8.468 1.316 1.00 98.56 290 GLY A O 1
ATOM 2283 N N . VAL A 1 291 ? 2.986 -6.918 -0.304 1.00 98.12 291 VAL A N 1
ATOM 2284 C CA . VAL A 1 291 ? 1.609 -6.525 0.062 1.00 98.12 291 VAL A CA 1
ATOM 2285 C C . VAL A 1 291 ? 0.576 -7.573 -0.342 1.00 98.12 291 VAL A C 1
ATOM 2287 O O . VAL A 1 291 ? -0.320 -7.885 0.442 1.00 98.12 291 VAL A O 1
ATOM 2290 N N . SER A 1 292 ? 0.705 -8.138 -1.545 1.00 98.19 292 SER A N 1
ATOM 2291 C CA . SER A 1 292 ? -0.261 -9.106 -2.090 1.00 98.19 292 SER A CA 1
ATOM 2292 C C . SER A 1 292 ? -0.345 -10.417 -1.307 1.00 98.19 292 SER A C 1
ATOM 2294 O O . SER A 1 292 ? -1.310 -11.158 -1.470 1.00 98.19 292 SER A O 1
ATOM 2296 N N . LEU A 1 293 ? 0.647 -10.715 -0.459 1.00 97.12 293 LEU A N 1
ATOM 2297 C CA . LEU A 1 293 ? 0.602 -11.893 0.403 1.00 97.12 293 LEU A CA 1
ATOM 2298 C C . LEU A 1 293 ? -0.491 -11.779 1.480 1.00 97.12 293 LEU A C 1
ATOM 2300 O O . LEU A 1 293 ? -1.119 -12.780 1.812 1.00 97.12 293 LEU A O 1
ATOM 2304 N N . GLU A 1 294 ? -0.737 -10.568 1.989 1.00 95.31 294 GLU A N 1
ATOM 2305 C CA . GLU A 1 294 ? -1.696 -10.328 3.080 1.00 95.31 294 GLU A CA 1
ATOM 2306 C C . GLU A 1 294 ? -3.033 -9.769 2.591 1.00 95.31 294 GLU A C 1
ATOM 2308 O O . GLU A 1 294 ? -4.051 -9.893 3.272 1.00 95.31 294 GLU A O 1
ATOM 2313 N N . LYS A 1 295 ? -3.039 -9.102 1.431 1.00 92.25 295 LYS A N 1
ATOM 2314 C CA . LYS A 1 295 ? -4.204 -8.371 0.929 1.00 92.25 295 LYS A CA 1
ATOM 2315 C C . LYS A 1 295 ? -4.453 -8.666 -0.542 1.00 92.25 295 LYS A C 1
ATOM 2317 O O . LYS A 1 295 ? -3.544 -8.596 -1.363 1.00 92.25 295 LYS A O 1
ATOM 2322 N N . GLU A 1 296 ? -5.715 -8.899 -0.897 1.00 95.75 296 GLU A N 1
ATOM 2323 C CA . GLU A 1 296 ? -6.136 -8.799 -2.293 1.00 95.75 296 GLU A CA 1
ATOM 2324 C C . GLU A 1 296 ? -6.128 -7.320 -2.692 1.00 95.75 296 GLU A C 1
ATOM 2326 O O . GLU A 1 296 ? -6.850 -6.512 -2.103 1.00 95.75 296 GLU A O 1
ATOM 2331 N N . ILE A 1 297 ? -5.285 -6.977 -3.666 1.00 97.94 297 ILE A N 1
ATOM 2332 C CA . ILE A 1 297 ? -5.056 -5.603 -4.119 1.00 97.94 297 ILE A CA 1
ATOM 2333 C C . ILE A 1 297 ? -5.375 -5.442 -5.604 1.00 97.94 297 ILE A C 1
ATOM 2335 O O . ILE A 1 297 ? -5.203 -6.366 -6.406 1.00 97.94 297 ILE A O 1
ATOM 2339 N N . GLY A 1 298 ? -5.783 -4.233 -5.981 1.00 98.62 298 GLY A N 1
ATOM 2340 C CA . GLY A 1 298 ? -5.599 -3.735 -7.341 1.00 98.62 298 GLY A CA 1
ATOM 2341 C C . GLY A 1 298 ? -4.364 -2.857 -7.465 1.00 98.62 298 GLY A C 1
ATOM 2342 O O . GLY A 1 298 ? -3.791 -2.415 -6.470 1.00 98.62 298 GLY A O 1
ATOM 2343 N N . ILE A 1 299 ? -3.959 -2.609 -8.706 1.00 98.81 299 ILE A N 1
ATOM 2344 C CA . ILE A 1 299 ? -2.797 -1.797 -9.049 1.00 98.81 299 ILE A CA 1
ATOM 2345 C C . ILE A 1 299 ? -3.238 -0.639 -9.936 1.00 98.81 299 ILE A C 1
ATOM 2347 O O . ILE A 1 299 ? -3.806 -0.848 -11.013 1.00 98.81 299 ILE A O 1
ATOM 2351 N N . LEU A 1 300 ? -2.896 0.575 -9.508 1.00 98.81 300 LEU A N 1
ATOM 2352 C CA . LEU A 1 300 ? -2.855 1.747 -10.369 1.00 98.81 300 LEU A CA 1
ATOM 2353 C C . LEU A 1 300 ? -1.392 2.014 -10.753 1.00 98.81 300 LEU A C 1
ATOM 2355 O O . LEU A 1 300 ? -0.614 2.516 -9.946 1.00 98.81 300 LEU A O 1
ATOM 2359 N N . TRP A 1 301 ? -1.022 1.632 -11.975 1.00 98.88 301 TRP A N 1
ATOM 2360 C CA . TRP A 1 301 ? 0.330 1.751 -12.524 1.00 98.88 301 TRP A CA 1
ATOM 2361 C C . TRP A 1 301 ? 0.452 3.045 -13.329 1.00 98.88 301 TRP A C 1
ATOM 2363 O O . TRP A 1 301 ? 0.023 3.116 -14.482 1.00 98.88 301 TRP A O 1
ATOM 2373 N N . ILE A 1 302 ? 0.981 4.096 -12.712 1.00 98.75 302 ILE A N 1
ATOM 2374 C CA . ILE A 1 302 ? 1.062 5.437 -13.289 1.00 98.75 302 ILE A CA 1
ATOM 2375 C C . ILE A 1 302 ? 2.436 5.605 -13.946 1.00 98.75 302 ILE A C 1
ATOM 2377 O O . ILE A 1 302 ? 3.414 5.936 -13.282 1.00 98.75 302 ILE A O 1
ATOM 2381 N N . SER A 1 303 ? 2.518 5.338 -15.251 1.00 98.38 303 SER A N 1
ATOM 2382 C CA . SER A 1 303 ? 3.782 5.290 -16.001 1.00 98.38 303 SER A CA 1
ATOM 2383 C C . SER A 1 303 ? 3.597 5.726 -17.455 1.00 98.38 303 SER A C 1
ATOM 2385 O O . SER A 1 303 ? 2.511 5.599 -18.029 1.00 98.38 303 SER A O 1
ATOM 2387 N N . ALA A 1 304 ? 4.665 6.238 -18.079 1.00 98.12 304 ALA A N 1
ATOM 2388 C CA . ALA A 1 304 ? 4.687 6.449 -19.528 1.00 98.12 304 ALA A CA 1
ATOM 2389 C C . ALA A 1 304 ? 4.760 5.127 -20.313 1.00 98.12 304 ALA A C 1
ATOM 2391 O O . ALA A 1 304 ? 4.320 5.086 -21.471 1.00 98.12 304 ALA A O 1
ATOM 2392 N N . HIS A 1 305 ? 5.296 4.079 -19.683 1.00 97.62 305 HIS A N 1
ATOM 2393 C CA . HIS A 1 305 ? 5.529 2.749 -20.240 1.00 97.62 305 HIS A CA 1
ATOM 2394 C C . HIS A 1 305 ? 4.533 1.730 -19.669 1.00 97.62 305 HIS A C 1
ATOM 2396 O O . HIS A 1 305 ? 3.784 2.017 -18.735 1.00 97.62 305 HIS A O 1
ATOM 2402 N N . GLY A 1 306 ? 4.481 0.537 -20.265 1.00 96.25 306 GLY A N 1
ATOM 2403 C CA . GLY A 1 306 ? 3.631 -0.545 -19.767 1.00 96.25 306 GLY A CA 1
ATOM 2404 C C . GLY A 1 306 ? 4.310 -1.402 -18.702 1.00 96.25 306 GLY A C 1
ATOM 2405 O O . GLY A 1 306 ? 3.620 -2.007 -17.892 1.00 96.25 306 GLY A O 1
ATOM 2406 N N . ASP A 1 307 ? 5.640 -1.474 -18.726 1.00 97.81 307 ASP A N 1
ATO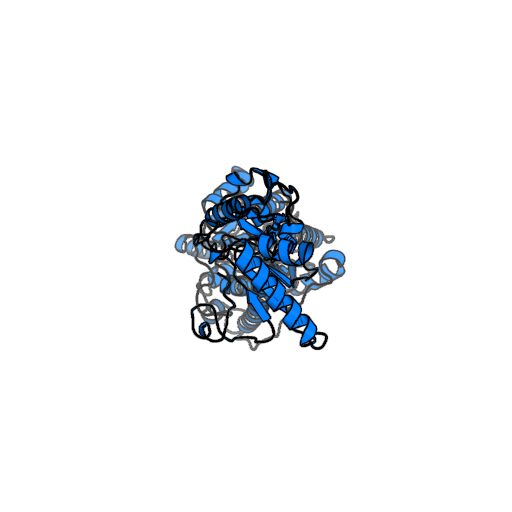M 2407 C CA . ASP A 1 307 ? 6.479 -2.354 -17.909 1.00 97.81 307 ASP A CA 1
ATOM 2408 C C . ASP A 1 307 ? 6.055 -3.835 -17.976 1.00 97.81 307 ASP A C 1
ATOM 2410 O O . ASP A 1 307 ? 6.192 -4.620 -17.032 1.00 97.81 307 ASP A O 1
ATOM 2414 N N . MET A 1 308 ? 5.537 -4.219 -19.147 1.00 97.88 308 MET A N 1
ATOM 2415 C CA . MET A 1 308 ? 4.908 -5.508 -19.444 1.00 97.88 308 MET A CA 1
ATOM 2416 C C . MET A 1 308 ? 5.777 -6.404 -20.335 1.00 97.88 308 MET A C 1
ATOM 2418 O O . MET A 1 308 ? 5.291 -7.393 -20.895 1.00 97.88 308 MET A O 1
ATOM 2422 N N . ASN A 1 309 ? 7.064 -6.084 -20.498 1.00 98.06 309 ASN A N 1
ATOM 2423 C CA . ASN A 1 309 ? 7.964 -6.933 -21.265 1.00 98.06 309 ASN A CA 1
ATOM 2424 C C . ASN A 1 309 ? 8.278 -8.256 -20.553 1.00 98.06 309 ASN A C 1
ATOM 2426 O O . ASN A 1 309 ? 8.206 -8.398 -19.339 1.00 98.06 309 ASN A O 1
ATOM 2430 N N . THR A 1 310 ? 8.690 -9.230 -21.354 1.00 97.94 310 THR A N 1
ATOM 2431 C CA . THR A 1 310 ? 9.175 -10.555 -20.953 1.00 97.94 310 THR A CA 1
ATOM 2432 C C . THR A 1 310 ? 10.581 -10.768 -21.527 1.00 97.94 310 THR A C 1
ATOM 2434 O O . THR A 1 310 ? 10.992 -10.015 -22.422 1.00 97.94 310 THR A O 1
ATOM 2437 N N . PRO A 1 311 ? 11.334 -11.798 -21.098 1.00 96.94 311 PRO A N 1
ATOM 2438 C CA . PRO A 1 311 ? 12.606 -12.161 -21.735 1.00 96.94 311 PRO A CA 1
ATOM 2439 C C . PRO A 1 311 ? 12.483 -12.356 -23.257 1.00 96.94 311 PRO A C 1
ATOM 2441 O O . PRO A 1 311 ? 13.391 -12.025 -24.032 1.00 96.94 311 PRO A O 1
ATOM 2444 N N . GLU A 1 312 ? 11.331 -12.850 -23.708 1.00 96.12 312 GLU A N 1
ATOM 2445 C CA . GLU A 1 312 ? 11.015 -13.057 -25.115 1.00 96.12 312 GLU A CA 1
ATOM 2446 C C . GLU A 1 312 ? 10.789 -11.734 -25.857 1.00 96.12 312 GLU A C 1
ATOM 2448 O O . GLU A 1 312 ? 11.335 -11.564 -26.950 1.00 96.12 312 GLU A O 1
ATOM 2453 N N . SER A 1 313 ? 10.040 -10.790 -25.272 1.00 96.31 313 SER A N 1
ATOM 2454 C CA . SER A 1 313 ? 9.660 -9.533 -25.938 1.00 96.31 313 SER A CA 1
ATOM 2455 C C . SER A 1 313 ? 10.702 -8.419 -25.825 1.00 96.31 313 SER A C 1
ATOM 2457 O O . SER A 1 313 ? 10.819 -7.612 -26.742 1.00 96.31 313 SER A O 1
ATOM 2459 N N . THR A 1 314 ? 11.488 -8.384 -24.745 1.00 96.19 314 THR A N 1
ATOM 2460 C CA . THR A 1 314 ? 12.400 -7.267 -24.458 1.00 96.19 314 THR A CA 1
ATOM 2461 C C . THR A 1 314 ? 13.477 -7.083 -25.532 1.00 96.19 314 THR A C 1
ATOM 2463 O O . THR A 1 314 ? 14.138 -8.041 -25.963 1.00 96.19 314 THR A O 1
ATOM 2466 N N . LEU A 1 315 ? 13.712 -5.832 -25.931 1.00 93.69 315 LEU A N 1
ATOM 2467 C CA . LEU A 1 315 ? 14.815 -5.449 -26.819 1.00 93.69 315 LEU A CA 1
ATOM 2468 C C . LEU A 1 315 ? 16.111 -5.145 -26.054 1.00 93.69 315 LEU A C 1
ATOM 2470 O O . LEU A 1 315 ? 17.205 -5.283 -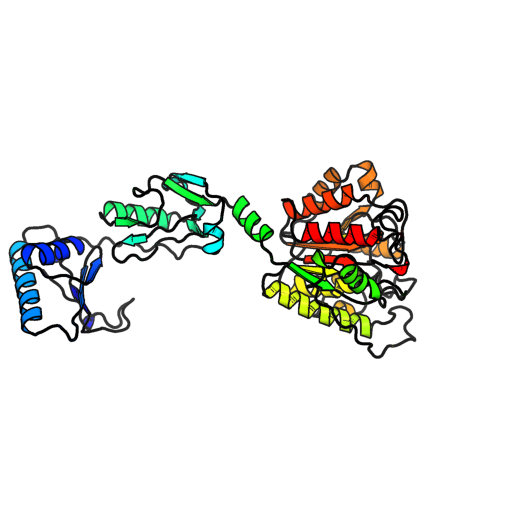26.604 1.00 93.69 315 LEU A O 1
ATOM 2474 N N . THR A 1 316 ? 15.996 -4.739 -24.789 1.00 95.06 316 THR A N 1
ATOM 2475 C CA . THR A 1 316 ? 17.118 -4.255 -23.974 1.00 95.06 316 THR A CA 1
ATOM 2476 C C . THR A 1 316 ? 17.638 -5.308 -23.005 1.00 95.06 316 THR A C 1
ATOM 2478 O O . THR A 1 316 ? 18.832 -5.294 -22.704 1.00 95.06 316 THR A O 1
ATOM 2481 N N . GLY A 1 317 ? 16.768 -6.202 -22.527 1.00 96.81 317 GLY A N 1
ATOM 2482 C CA . GLY A 1 317 ? 17.043 -7.132 -21.431 1.00 96.81 317 GLY A CA 1
ATOM 2483 C C . GLY A 1 317 ? 17.103 -6.491 -20.047 1.00 96.81 317 GLY A C 1
ATOM 2484 O O . GLY A 1 317 ? 17.652 -7.083 -19.119 1.00 96.81 317 GLY A O 1
ATOM 2485 N N . ASN A 1 318 ? 16.610 -5.260 -19.930 1.00 97.69 318 ASN A N 1
ATOM 2486 C CA . ASN A 1 318 ? 16.548 -4.510 -18.686 1.00 97.69 318 ASN A CA 1
ATOM 2487 C C . ASN A 1 318 ? 15.265 -4.897 -17.925 1.00 97.69 318 ASN A C 1
ATOM 2489 O O . ASN A 1 318 ? 14.172 -4.809 -18.483 1.00 97.69 318 ASN A O 1
ATOM 2493 N N . ILE A 1 319 ? 15.395 -5.336 -16.670 1.00 98.19 319 ILE A N 1
ATOM 2494 C CA . ILE A 1 319 ? 14.286 -5.905 -15.881 1.00 98.19 319 ILE A CA 1
ATOM 2495 C C . ILE A 1 319 ? 13.283 -4.836 -15.427 1.00 98.19 319 ILE A C 1
ATOM 2497 O O . ILE A 1 319 ? 12.119 -5.162 -15.231 1.00 98.19 319 ILE A O 1
ATOM 2501 N N . HIS A 1 320 ? 13.681 -3.562 -15.336 1.00 97.62 320 HIS A N 1
ATOM 2502 C CA . HIS A 1 320 ? 12.769 -2.477 -14.939 1.00 97.62 320 HIS A CA 1
ATOM 2503 C C . HIS A 1 320 ? 11.550 -2.309 -15.863 1.00 97.62 320 HIS A C 1
ATOM 2505 O O . HIS A 1 320 ? 10.528 -1.826 -15.409 1.00 97.62 320 HIS A O 1
ATOM 2511 N N . GLY A 1 321 ? 11.622 -2.779 -17.117 1.00 97.62 321 GLY A N 1
ATOM 2512 C CA . GLY A 1 321 ? 10.490 -2.786 -18.052 1.00 97.62 321 GLY A CA 1
ATOM 2513 C C . GLY A 1 321 ? 9.670 -4.083 -18.047 1.00 97.62 321 GLY A C 1
ATOM 2514 O O . GLY A 1 321 ? 8.916 -4.322 -18.988 1.00 97.62 321 GLY A O 1
ATOM 2515 N N . MET A 1 322 ? 9.878 -4.967 -17.066 1.00 98.56 322 MET A N 1
ATOM 2516 C CA . MET A 1 322 ? 9.170 -6.243 -16.891 1.00 98.56 322 MET A CA 1
ATOM 2517 C C . MET A 1 322 ? 8.331 -6.417 -15.603 1.00 98.56 322 MET A C 1
ATOM 2519 O O . MET A 1 322 ? 7.619 -7.425 -15.540 1.00 98.56 322 MET A O 1
ATOM 2523 N N . PRO A 1 323 ? 8.405 -5.568 -14.549 1.00 98.56 323 PRO A N 1
ATOM 2524 C CA . PRO A 1 323 ? 7.818 -5.887 -13.245 1.00 98.56 323 PRO A CA 1
ATOM 2525 C C . PRO A 1 323 ? 6.317 -6.173 -13.321 1.00 98.56 323 PRO A C 1
ATOM 2527 O O . PRO A 1 323 ? 5.861 -7.137 -12.706 1.00 98.56 323 PRO A O 1
ATOM 2530 N N . LEU A 1 324 ? 5.555 -5.427 -14.127 1.00 98.44 324 LEU A N 1
ATOM 2531 C CA . LEU A 1 324 ? 4.110 -5.620 -14.221 1.00 98.44 324 LEU A CA 1
ATOM 2532 C C . LEU A 1 324 ? 3.754 -6.965 -14.876 1.00 98.44 324 LEU A C 1
ATOM 2534 O O . LEU A 1 324 ? 2.785 -7.611 -14.469 1.00 98.44 324 LEU A O 1
ATOM 2538 N N . ALA A 1 325 ? 4.564 -7.437 -15.831 1.00 98.56 325 ALA A N 1
ATOM 2539 C CA . ALA A 1 325 ? 4.416 -8.776 -16.409 1.00 98.56 325 ALA A CA 1
ATOM 2540 C C . ALA A 1 325 ? 4.724 -9.866 -15.366 1.00 98.56 325 ALA A C 1
ATOM 2542 O O . ALA A 1 325 ? 3.957 -10.820 -15.211 1.00 98.56 325 ALA A O 1
ATOM 2543 N N . LEU A 1 326 ? 5.817 -9.695 -14.617 1.00 98.81 326 LEU A N 1
ATOM 2544 C CA . LEU A 1 326 ? 6.289 -10.652 -13.610 1.00 98.81 326 LEU A CA 1
ATOM 2545 C C . LEU A 1 326 ? 5.277 -10.833 -12.473 1.00 98.81 326 LEU A C 1
ATOM 2547 O O . LEU A 1 326 ? 4.969 -11.964 -12.097 1.00 98.81 326 LEU A O 1
ATOM 2551 N N . ILE A 1 327 ? 4.692 -9.736 -11.992 1.00 98.56 327 ILE A N 1
ATOM 2552 C CA . ILE A 1 327 ? 3.630 -9.715 -10.975 1.00 98.56 327 ILE A CA 1
ATOM 2553 C C . ILE A 1 327 ? 2.387 -10.494 -11.434 1.00 98.56 327 ILE A C 1
ATOM 2555 O O . ILE A 1 327 ? 1.723 -11.128 -10.619 1.00 98.56 327 ILE A O 1
ATOM 2559 N N . GLN A 1 328 ? 2.090 -10.523 -12.735 1.00 98.00 328 GLN A N 1
ATOM 2560 C CA . GLN A 1 328 ? 0.989 -11.314 -13.311 1.00 98.00 328 GLN A CA 1
ATOM 2561 C C . GLN A 1 328 ? 1.366 -12.780 -13.583 1.00 98.00 328 GLN A C 1
ATOM 2563 O O . GLN A 1 328 ? 0.564 -13.547 -14.117 1.00 98.00 328 GLN A O 1
ATOM 2568 N N . GLY A 1 329 ? 2.589 -13.191 -13.242 1.00 98.00 329 GLY A N 1
ATOM 2569 C CA . GLY A 1 329 ? 3.090 -14.540 -13.488 1.00 98.00 329 GLY A CA 1
ATOM 2570 C C . GLY A 1 329 ? 3.649 -14.766 -14.895 1.00 98.00 329 GLY A C 1
ATOM 2571 O O . GLY A 1 329 ? 3.740 -15.913 -15.338 1.00 98.00 329 GLY A O 1
ATOM 2572 N N . LEU A 1 330 ? 4.013 -13.701 -15.616 1.00 98.06 330 LEU A N 1
ATOM 2573 C CA . LEU A 1 330 ? 4.567 -13.769 -16.968 1.00 98.06 330 LEU A CA 1
ATOM 2574 C C . LEU A 1 330 ? 6.059 -13.433 -16.963 1.00 98.06 330 LEU A C 1
ATOM 2576 O O . LEU A 1 330 ? 6.454 -12.341 -16.571 1.00 98.06 330 LEU A O 1
ATOM 2580 N N . GLY A 1 331 ? 6.888 -14.343 -17.473 1.00 97.38 331 GLY A N 1
ATOM 2581 C CA . GLY A 1 331 ? 8.323 -14.119 -17.649 1.00 97.38 331 GLY A CA 1
ATOM 2582 C C . GLY A 1 331 ? 9.167 -15.216 -17.012 1.00 97.38 331 GLY A C 1
ATOM 2583 O O . GLY A 1 331 ? 8.794 -16.390 -17.014 1.00 97.38 331 GLY A O 1
ATOM 2584 N N . ASP A 1 332 ? 10.335 -14.833 -16.504 1.00 98.31 332 ASP A N 1
ATOM 2585 C CA . ASP A 1 332 ? 11.264 -15.765 -15.873 1.00 98.31 332 ASP A CA 1
ATOM 2586 C C . ASP A 1 332 ? 10.684 -16.368 -14.587 1.00 98.31 332 ASP A C 1
ATOM 2588 O O . ASP A 1 332 ? 10.145 -15.663 -13.737 1.00 98.31 332 ASP A O 1
ATOM 2592 N N . ARG A 1 333 ? 10.833 -17.687 -14.429 1.00 98.19 333 ARG A N 1
ATOM 2593 C CA . ARG A 1 333 ? 10.218 -18.441 -13.330 1.00 98.19 333 ARG A CA 1
ATOM 2594 C C . ARG A 1 333 ? 10.705 -18.009 -11.947 1.00 98.19 333 ARG A C 1
ATOM 2596 O O . ARG A 1 333 ? 9.922 -18.055 -11.007 1.00 98.19 333 ARG A O 1
ATOM 2603 N N . GLU A 1 334 ? 11.979 -17.655 -11.800 1.00 98.31 334 GLU A N 1
ATOM 2604 C CA . GLU A 1 334 ? 12.531 -17.267 -10.496 1.00 98.31 334 GLU A CA 1
ATOM 2605 C C . GLU A 1 334 ? 12.061 -15.863 -10.115 1.00 98.31 334 GLU A C 1
ATOM 2607 O O . GLU A 1 334 ? 11.649 -15.657 -8.980 1.00 98.31 334 GLU A O 1
ATOM 2612 N N . LEU A 1 335 ? 12.011 -14.938 -11.079 1.00 98.62 335 LEU A N 1
ATOM 2613 C CA . LEU A 1 335 ? 11.456 -13.600 -10.859 1.00 98.62 335 LEU A CA 1
ATOM 2614 C C . LEU A 1 335 ? 9.947 -13.632 -10.576 1.00 98.62 335 LEU A C 1
ATOM 2616 O O . LEU A 1 335 ? 9.487 -12.978 -9.646 1.00 98.62 335 LEU A O 1
ATOM 2620 N N . VAL A 1 336 ? 9.175 -14.432 -11.319 1.00 98.75 336 VAL A N 1
ATOM 2621 C CA . VAL A 1 336 ? 7.743 -14.642 -11.038 1.00 98.75 336 VAL A CA 1
ATOM 2622 C C . VAL A 1 336 ? 7.537 -15.177 -9.621 1.00 98.75 336 VAL A C 1
ATOM 2624 O O . VAL A 1 336 ? 6.634 -14.730 -8.919 1.00 98.75 336 VAL A O 1
ATOM 2627 N N . ASN A 1 337 ? 8.395 -16.094 -9.175 1.00 98.69 337 ASN A N 1
ATOM 2628 C CA . ASN A 1 337 ? 8.335 -16.686 -7.840 1.00 98.69 337 ASN A CA 1
ATOM 2629 C C . ASN A 1 337 ? 9.024 -15.842 -6.752 1.00 98.69 337 ASN A C 1
ATOM 2631 O O . ASN A 1 337 ? 9.261 -16.362 -5.662 1.00 98.69 337 ASN A O 1
ATOM 2635 N N . CYS A 1 338 ? 9.337 -14.568 -7.019 1.00 98.56 338 CYS A N 1
ATOM 2636 C CA . CYS A 1 338 ? 9.875 -13.657 -6.014 1.00 98.56 338 CYS A CA 1
ATOM 2637 C C . CYS A 1 338 ? 8.978 -13.666 -4.769 1.00 98.56 338 CYS A C 1
ATOM 2639 O O . CYS A 1 338 ? 7.768 -13.443 -4.874 1.00 98.56 338 CYS A O 1
ATOM 2641 N N . PHE A 1 339 ? 9.583 -13.919 -3.606 1.00 98.31 339 PHE A N 1
ATOM 2642 C CA . PHE A 1 339 ? 8.956 -14.013 -2.280 1.00 98.31 339 PHE A CA 1
ATOM 2643 C C . PHE A 1 339 ? 8.004 -15.207 -2.063 1.00 98.31 339 PHE A C 1
ATOM 2645 O O . PHE A 1 339 ? 8.124 -15.902 -1.055 1.00 98.31 339 PHE A O 1
ATOM 2652 N N . TYR A 1 340 ? 7.101 -15.495 -3.003 1.00 98.44 340 TYR A N 1
ATOM 2653 C CA . TYR A 1 340 ? 6.253 -16.692 -2.997 1.00 98.44 340 TYR A CA 1
ATOM 2654 C C . TYR A 1 340 ? 5.911 -17.159 -4.418 1.00 98.44 340 TYR A C 1
ATOM 2656 O O . TYR A 1 340 ? 6.049 -16.413 -5.389 1.00 98.44 340 TYR A O 1
ATOM 2664 N N . GLU A 1 341 ? 5.480 -18.415 -4.565 1.00 98.38 341 GLU A N 1
ATOM 2665 C CA . GLU A 1 341 ? 5.230 -19.023 -5.877 1.00 98.38 341 GLU A CA 1
ATOM 2666 C C . GLU A 1 341 ? 4.028 -18.406 -6.612 1.00 98.38 341 GLU A C 1
ATOM 2668 O O . GLU A 1 341 ? 2.951 -18.249 -6.042 1.00 98.38 341 GLU A O 1
ATOM 2673 N N . GLY A 1 342 ? 4.185 -18.154 -7.916 1.00 97.69 342 GLY A N 1
ATOM 2674 C CA . GLY A 1 342 ? 3.085 -17.793 -8.813 1.00 97.69 342 GLY A CA 1
ATOM 2675 C C . GLY A 1 342 ? 2.785 -16.296 -8.922 1.00 97.69 342 GLY A C 1
ATOM 2676 O O . GLY A 1 342 ? 3.541 -15.446 -8.457 1.00 97.69 342 GLY A O 1
ATOM 2677 N N . ALA A 1 343 ? 1.684 -15.979 -9.607 1.00 97.94 343 ALA A N 1
ATOM 2678 C CA . ALA A 1 343 ? 1.234 -14.606 -9.814 1.00 97.94 343 ALA A CA 1
ATOM 2679 C C . ALA A 1 343 ? 0.860 -13.931 -8.486 1.00 97.94 343 ALA A C 1
ATOM 2681 O O . ALA A 1 343 ? 0.319 -14.569 -7.586 1.00 97.94 343 ALA A O 1
ATOM 2682 N N . LYS A 1 344 ? 1.147 -12.634 -8.403 1.00 98.44 344 LYS A N 1
ATOM 2683 C CA . LYS A 1 344 ? 0.894 -11.765 -7.253 1.00 98.44 344 LYS A CA 1
ATOM 2684 C C . LYS A 1 344 ? -0.440 -11.031 -7.370 1.00 98.44 344 LYS A C 1
ATOM 2686 O O . LYS A 1 344 ? -1.098 -10.789 -6.368 1.00 98.44 344 LYS A O 1
ATOM 2691 N N . VAL A 1 345 ? -0.848 -10.687 -8.596 1.00 97.88 345 VAL A N 1
ATOM 2692 C CA . VAL A 1 345 ? -2.091 -9.948 -8.873 1.00 97.88 345 VAL A CA 1
ATOM 2693 C C . VAL A 1 345 ? -2.761 -10.478 -10.145 1.00 97.88 345 VAL A C 1
ATOM 2695 O O . VAL A 1 345 ? -2.088 -10.846 -11.110 1.00 97.88 345 VAL A O 1
ATOM 2698 N N . ASP A 1 346 ? -4.096 -10.517 -10.150 1.00 97.38 346 ASP A N 1
ATOM 2699 C CA . ASP A 1 346 ? -4.902 -10.832 -11.336 1.00 97.38 346 ASP A CA 1
ATOM 2700 C C . ASP A 1 346 ? -4.885 -9.654 -12.323 1.00 97.38 346 ASP A C 1
ATOM 2702 O O . ASP A 1 346 ? -5.118 -8.508 -11.939 1.00 97.38 346 ASP A O 1
ATOM 2706 N N . SER A 1 347 ? -4.669 -9.925 -13.613 1.00 97.12 347 SER A N 1
ATOM 2707 C CA . SER A 1 347 ? -4.646 -8.915 -14.683 1.00 97.12 347 SER A CA 1
ATOM 2708 C C . SER A 1 347 ? -5.877 -7.997 -14.710 1.00 97.12 347 SER A C 1
ATOM 2710 O O . SER A 1 347 ? -5.782 -6.844 -15.133 1.00 97.12 347 SER A O 1
ATOM 2712 N N . ARG A 1 348 ? -7.041 -8.484 -14.257 1.00 97.12 348 ARG A N 1
ATOM 2713 C CA . ARG A 1 348 ? -8.289 -7.705 -14.189 1.00 97.12 348 ARG A CA 1
ATOM 2714 C C . ARG A 1 348 ? -8.250 -6.603 -13.131 1.00 97.12 348 ARG A C 1
ATOM 2716 O O . ARG A 1 348 ? -8.990 -5.636 -13.256 1.00 97.12 348 ARG A O 1
ATOM 2723 N N . ASN A 1 349 ? -7.360 -6.716 -12.151 1.00 98.19 349 ASN A N 1
ATOM 2724 C CA . ASN A 1 349 ? -7.204 -5.755 -11.064 1.00 98.19 349 ASN A CA 1
ATOM 2725 C C . ASN A 1 349 ? -6.094 -4.730 -11.356 1.00 98.19 349 ASN A C 1
ATOM 2727 O O . ASN A 1 349 ? -5.606 -4.079 -10.440 1.00 98.19 349 ASN A O 1
ATOM 2731 N N . ILE A 1 350 ? -5.672 -4.581 -12.617 1.00 98.69 350 ILE A N 1
ATOM 2732 C CA . ILE A 1 350 ? -4.576 -3.689 -13.013 1.00 98.69 350 ILE A CA 1
ATOM 2733 C C . ILE A 1 350 ? -5.078 -2.638 -14.001 1.00 98.69 350 ILE A C 1
ATOM 2735 O O . ILE A 1 350 ? -5.712 -2.962 -15.013 1.00 98.69 350 ILE A O 1
ATOM 2739 N N . VAL A 1 351 ? -4.731 -1.381 -13.727 1.00 98.81 351 VAL A N 1
ATOM 2740 C CA . VAL A 1 351 ? -4.889 -0.251 -14.643 1.00 98.81 351 VAL A CA 1
ATOM 2741 C C . VAL A 1 351 ? -3.545 0.430 -14.850 1.00 98.81 351 VAL A C 1
ATOM 2743 O O . VAL A 1 351 ? -2.934 0.891 -13.893 1.00 98.81 351 VAL A O 1
ATOM 2746 N N . ILE A 1 352 ? -3.124 0.555 -16.107 1.00 98.75 352 ILE A N 1
ATOM 2747 C CA . ILE A 1 352 ? -2.002 1.410 -16.508 1.00 98.75 352 ILE A CA 1
ATOM 2748 C C . ILE A 1 352 ? -2.561 2.793 -16.856 1.00 98.75 352 ILE A C 1
ATOM 2750 O O . ILE A 1 352 ? -3.427 2.898 -17.727 1.00 98.75 352 ILE A O 1
ATOM 2754 N N . LEU A 1 353 ? -2.078 3.847 -16.199 1.00 98.69 353 LEU A N 1
ATOM 2755 C CA . LEU A 1 353 ? -2.551 5.225 -16.342 1.00 98.69 353 LEU A CA 1
ATOM 2756 C C . LEU A 1 353 ? -1.440 6.141 -16.871 1.00 98.69 353 LEU A C 1
ATOM 2758 O O . LEU A 1 353 ? -0.374 6.241 -16.275 1.00 98.69 353 LEU A O 1
ATOM 2762 N N . GLY A 1 354 ? -1.710 6.865 -17.961 1.00 97.69 354 GLY A N 1
ATOM 2763 C CA . GLY A 1 354 ? -0.772 7.855 -18.515 1.00 97.69 354 GLY A CA 1
ATOM 2764 C C . GLY A 1 354 ? 0.216 7.295 -19.544 1.00 97.69 354 GLY A C 1
ATOM 2765 O O . GLY A 1 354 ? 1.132 8.007 -19.973 1.00 97.69 354 GLY A O 1
ATOM 2766 N N . ALA A 1 355 ? -0.010 6.056 -19.990 1.00 97.75 355 ALA A N 1
ATOM 2767 C CA . ALA A 1 355 ? 0.833 5.388 -20.968 1.00 97.75 355 ALA A CA 1
ATOM 2768 C C . ALA A 1 355 ? 0.877 6.150 -22.296 1.00 97.75 355 ALA A C 1
ATOM 2770 O O . ALA A 1 355 ? -0.141 6.636 -22.802 1.00 97.75 355 ALA A O 1
ATOM 2771 N N . ARG A 1 356 ? 2.061 6.220 -22.900 1.00 97.06 356 ARG A N 1
ATOM 2772 C CA . ARG A 1 356 ? 2.257 6.862 -24.211 1.00 97.06 356 ARG A CA 1
ATOM 2773 C C . ARG A 1 356 ? 3.420 6.294 -25.019 1.00 97.06 356 ARG A C 1
ATOM 2775 O O . ARG A 1 356 ? 3.430 6.477 -26.231 1.00 97.06 356 ARG A O 1
ATOM 2782 N N . GLU A 1 357 ? 4.321 5.542 -24.391 1.00 96.25 357 GLU A N 1
ATOM 2783 C CA . GLU A 1 357 ? 5.428 4.849 -25.054 1.00 96.25 357 GLU A CA 1
ATOM 2784 C C . GLU A 1 357 ? 5.300 3.339 -24.808 1.00 96.25 357 GLU A C 1
ATOM 2786 O O . GLU A 1 357 ? 5.851 2.797 -23.857 1.00 96.25 357 GLU A O 1
ATOM 2791 N N . ILE A 1 358 ? 4.513 2.660 -25.650 1.00 95.62 358 ILE A N 1
ATOM 2792 C CA . ILE A 1 358 ? 4.278 1.211 -25.553 1.00 95.62 358 ILE A CA 1
ATOM 2793 C C . ILE A 1 358 ? 4.871 0.512 -26.772 1.00 95.62 358 ILE A C 1
ATOM 2795 O O . ILE A 1 358 ? 4.458 0.780 -27.909 1.00 95.62 358 ILE A O 1
ATOM 2799 N N . GLU A 1 359 ? 5.778 -0.435 -26.536 1.00 93.62 359 GLU A N 1
ATOM 2800 C CA . GLU A 1 359 ? 6.381 -1.231 -27.604 1.00 93.62 359 GLU A CA 1
ATOM 2801 C C . GLU A 1 359 ? 5.361 -2.191 -28.247 1.00 93.62 359 GLU A C 1
ATOM 2803 O O . GLU A 1 359 ? 4.365 -2.601 -27.650 1.00 93.62 359 GLU A O 1
ATOM 2808 N N . VAL A 1 360 ? 5.602 -2.593 -29.500 1.00 95.06 360 VAL A N 1
ATOM 2809 C CA . VAL A 1 360 ? 4.660 -3.448 -30.250 1.00 95.06 360 VAL A CA 1
ATOM 2810 C C . VAL A 1 360 ? 4.452 -4.807 -29.580 1.00 95.06 360 VAL A C 1
ATOM 2812 O O . VAL A 1 360 ? 3.322 -5.288 -29.522 1.00 95.06 360 VAL A O 1
ATOM 2815 N N . GLU A 1 361 ? 5.518 -5.446 -29.096 1.00 94.44 361 GLU A N 1
ATOM 2816 C CA . GLU A 1 361 ? 5.401 -6.749 -28.431 1.00 94.44 361 GLU A CA 1
ATOM 2817 C C . GLU A 1 361 ? 4.769 -6.619 -27.042 1.00 94.44 361 GLU A C 1
ATOM 2819 O O . GLU A 1 361 ? 3.946 -7.451 -26.669 1.00 94.44 361 GLU A O 1
ATOM 2824 N N . GLU A 1 362 ? 5.067 -5.537 -26.326 1.00 94.50 362 GLU A N 1
ATOM 2825 C CA . GLU A 1 362 ? 4.448 -5.210 -25.043 1.00 94.50 362 GLU A CA 1
ATOM 2826 C C . GLU A 1 362 ? 2.931 -5.005 -25.179 1.00 94.50 362 GLU A C 1
ATOM 2828 O O . GLU A 1 362 ? 2.147 -5.596 -24.433 1.00 94.50 362 GLU A O 1
ATOM 2833 N N . ARG A 1 363 ? 2.489 -4.270 -26.211 1.00 96.19 363 ARG A N 1
ATOM 2834 C CA . ARG A 1 363 ? 1.062 -4.086 -26.516 1.00 96.19 363 ARG A CA 1
ATOM 2835 C C . ARG A 1 363 ? 0.335 -5.413 -26.714 1.00 96.19 363 ARG A C 1
ATOM 2837 O O . ARG A 1 363 ? -0.774 -5.573 -26.217 1.00 96.19 363 ARG A O 1
ATOM 2844 N N . LYS A 1 364 ? 0.950 -6.378 -27.407 1.00 97.38 364 LYS A N 1
ATOM 2845 C CA . LYS A 1 364 ? 0.345 -7.707 -27.604 1.00 97.38 364 LYS A CA 1
ATOM 2846 C C . LYS A 1 364 ? 0.156 -8.446 -26.284 1.00 97.38 364 LYS A C 1
ATOM 2848 O O . LYS A 1 364 ? -0.804 -9.200 -26.150 1.00 97.38 364 LYS A O 1
ATOM 2853 N N . ILE A 1 365 ? 1.072 -8.268 -25.330 1.00 97.31 365 ILE A N 1
ATOM 2854 C CA . ILE A 1 365 ? 0.953 -8.873 -24.002 1.00 97.31 365 ILE A CA 1
ATOM 2855 C C . ILE A 1 365 ? -0.219 -8.225 -23.260 1.00 97.31 365 ILE A C 1
ATOM 2857 O O . ILE A 1 365 ? -1.085 -8.958 -22.794 1.00 97.31 365 ILE A O 1
ATOM 2861 N N . ILE A 1 366 ? -0.305 -6.891 -23.248 1.00 97.12 366 ILE A N 1
ATOM 2862 C CA . ILE A 1 366 ? -1.413 -6.136 -22.631 1.00 97.12 366 ILE A CA 1
ATOM 2863 C C . ILE A 1 366 ? -2.773 -6.560 -23.215 1.00 97.12 366 ILE A C 1
ATOM 2865 O O . ILE A 1 366 ? -3.703 -6.872 -22.474 1.00 97.12 366 ILE A O 1
ATOM 2869 N N . GLU A 1 367 ? -2.888 -6.645 -24.544 1.00 96.75 367 GLU A N 1
ATOM 2870 C CA . GLU A 1 367 ? -4.116 -7.093 -25.220 1.00 96.75 367 GLU A CA 1
ATOM 2871 C C . GLU A 1 367 ? -4.483 -8.541 -24.863 1.00 96.75 367 GLU A C 1
ATOM 2873 O O . GLU A 1 367 ? -5.660 -8.872 -24.717 1.00 96.75 367 GLU A O 1
ATOM 2878 N N . LYS A 1 368 ? -3.481 -9.416 -24.716 1.00 97.00 368 LYS A N 1
ATOM 2879 C CA . LYS A 1 368 ? -3.680 -10.828 -24.378 1.00 97.00 368 LYS A CA 1
ATOM 2880 C C . LYS A 1 368 ? -4.097 -11.027 -22.919 1.00 97.00 368 LYS A C 1
ATOM 2882 O O . LYS A 1 368 ? -4.894 -11.925 -22.655 1.00 97.00 368 LYS A O 1
ATOM 2887 N N . THR A 1 369 ? -3.537 -10.257 -21.987 1.00 96.62 369 THR A N 1
ATOM 2888 C CA . THR A 1 369 ? -3.870 -10.343 -20.555 1.00 96.62 369 THR A CA 1
ATOM 2889 C C . THR A 1 369 ? -5.164 -9.615 -20.214 1.00 96.62 369 THR A C 1
ATOM 2891 O O . THR A 1 369 ? -5.799 -9.940 -19.216 1.00 96.62 369 THR A O 1
ATOM 2894 N N . GLY A 1 370 ? -5.580 -8.661 -21.051 1.00 96.00 370 GLY A N 1
ATOM 2895 C CA . GLY A 1 370 ? -6.777 -7.858 -20.822 1.00 96.00 370 GLY A CA 1
ATOM 2896 C C . GLY A 1 370 ? -6.580 -6.755 -19.782 1.00 96.00 370 GLY A C 1
ATOM 2897 O O . GLY A 1 370 ? -7.573 -6.223 -19.295 1.00 96.00 370 GLY A O 1
ATOM 2898 N N . VAL A 1 371 ? -5.330 -6.406 -19.451 1.00 97.56 371 VAL A N 1
ATOM 2899 C CA . VAL A 1 371 ? -5.017 -5.274 -18.567 1.00 97.56 371 VAL A CA 1
ATOM 2900 C C . VAL A 1 371 ? -5.597 -3.993 -19.163 1.00 97.56 371 VAL A C 1
ATOM 2902 O O . VAL A 1 371 ? -5.424 -3.702 -20.352 1.00 97.56 371 VAL A O 1
ATOM 2905 N N . LYS A 1 372 ? -6.284 -3.203 -18.336 1.00 97.94 372 LYS A N 1
ATOM 2906 C CA . LYS A 1 372 ? -6.818 -1.912 -18.762 1.00 97.94 372 LYS A CA 1
ATOM 2907 C C . LYS A 1 372 ? -5.665 -0.927 -18.903 1.00 97.94 372 LYS A C 1
ATOM 2909 O O . LYS A 1 372 ? -4.957 -0.640 -17.947 1.00 97.94 372 LYS A O 1
ATOM 2914 N N . ILE A 1 373 ? -5.517 -0.372 -20.096 1.00 98.19 373 ILE A N 1
ATOM 2915 C CA . ILE A 1 373 ? -4.584 0.717 -20.371 1.00 98.19 373 ILE A CA 1
ATOM 2916 C C . ILE A 1 373 ? -5.362 1.996 -20.667 1.00 98.19 373 ILE A C 1
ATOM 2918 O O . ILE A 1 373 ? -6.339 1.991 -21.421 1.00 98.19 373 ILE A O 1
ATOM 2922 N N . VAL A 1 374 ? -4.930 3.087 -20.049 1.00 98.25 374 VAL A N 1
ATOM 2923 C CA . VAL A 1 374 ? -5.396 4.444 -20.300 1.00 98.25 374 VAL A CA 1
ATOM 2924 C C . VAL A 1 374 ? -4.230 5.226 -20.878 1.00 98.25 374 VAL A C 1
ATOM 2926 O O . VAL A 1 374 ? -3.255 5.531 -20.186 1.00 98.25 374 VAL A O 1
ATOM 2929 N N . TYR A 1 375 ? -4.343 5.552 -22.161 1.00 98.06 375 TYR A N 1
ATOM 2930 C CA . TYR A 1 375 ? -3.338 6.356 -22.837 1.00 98.06 375 TYR A CA 1
ATOM 2931 C C . TYR A 1 375 ? -3.432 7.818 -22.404 1.00 98.06 375 TYR A C 1
ATOM 2933 O O . TYR A 1 375 ? -4.520 8.324 -22.128 1.00 98.06 375 TYR A O 1
ATOM 2941 N N . TYR A 1 376 ? -2.309 8.534 -22.405 1.00 97.75 376 TYR A N 1
ATOM 2942 C CA . TYR A 1 376 ? -2.321 9.956 -22.055 1.00 97.75 376 TYR A CA 1
ATOM 2943 C C . TYR A 1 376 ? -3.187 10.800 -23.013 1.00 97.75 376 TYR A C 1
ATOM 2945 O O . TYR A 1 376 ? -3.893 11.707 -22.579 1.00 97.75 376 TYR A O 1
ATOM 2953 N N . ASP A 1 377 ? -3.267 10.424 -24.294 1.00 97.38 377 ASP A N 1
ATOM 2954 C CA . ASP A 1 377 ? -4.200 11.027 -25.261 1.00 97.38 377 ASP A CA 1
ATOM 2955 C C . ASP A 1 377 ? -5.677 10.914 -24.826 1.00 97.38 377 ASP A C 1
ATOM 2957 O O . ASP A 1 377 ? -6.490 11.793 -25.132 1.00 97.38 377 ASP A O 1
ATOM 2961 N N . ASP A 1 378 ? -6.050 9.856 -24.095 1.00 97.19 378 ASP A N 1
ATOM 2962 C CA . ASP A 1 378 ? -7.399 9.724 -23.541 1.00 97.19 378 ASP A CA 1
ATOM 2963 C C . ASP A 1 378 ? -7.636 10.699 -22.387 1.00 97.19 378 ASP A C 1
ATOM 2965 O O . ASP A 1 378 ? -8.728 11.264 -22.305 1.00 97.19 378 ASP A O 1
ATOM 2969 N N . ILE A 1 379 ? -6.620 10.949 -21.555 1.00 97.94 379 ILE A N 1
ATOM 2970 C CA . ILE A 1 379 ? -6.666 11.952 -20.480 1.00 97.94 379 ILE A CA 1
ATOM 2971 C C . ILE A 1 379 ? -6.838 13.349 -21.081 1.00 97.94 379 ILE A C 1
ATOM 2973 O O . ILE A 1 379 ? -7.765 14.062 -20.699 1.00 97.94 379 ILE A O 1
ATOM 2977 N N . LEU A 1 380 ? -6.053 13.704 -22.104 1.00 97.25 380 LEU A N 1
ATOM 2978 C CA . LEU A 1 380 ? -6.174 14.995 -22.795 1.00 97.25 380 LEU A CA 1
ATOM 2979 C C . LEU A 1 380 ? -7.556 15.200 -23.432 1.00 97.25 380 LEU A C 1
ATOM 2981 O O . LEU A 1 380 ? -8.092 16.309 -23.445 1.00 97.25 380 LEU A O 1
ATOM 2985 N N . ARG A 1 381 ? -8.147 14.134 -23.982 1.00 97.94 381 ARG A N 1
ATOM 2986 C CA . ARG A 1 381 ? -9.441 14.196 -24.673 1.00 97.94 381 ARG A CA 1
ATOM 2987 C C . ARG A 1 381 ? -10.633 14.229 -23.719 1.00 97.94 381 ARG A C 1
ATOM 2989 O O . ARG A 1 381 ? -11.610 14.920 -24.004 1.00 97.94 381 ARG A O 1
ATOM 2996 N N . LYS A 1 382 ? -10.604 13.419 -22.661 1.00 97.75 382 LYS A N 1
ATOM 2997 C CA . LYS A 1 382 ? -11.745 13.209 -21.755 1.00 97.75 382 LYS A CA 1
ATOM 2998 C C . LYS A 1 382 ? -11.663 14.056 -20.485 1.00 97.75 382 LYS A C 1
ATOM 3000 O O . LYS A 1 382 ? -12.698 14.283 -19.862 1.00 97.75 382 LYS A O 1
ATOM 3005 N N . GLY A 1 383 ? -10.474 14.528 -20.123 1.00 98.00 383 GLY A N 1
ATOM 3006 C CA . GLY A 1 383 ? -10.169 15.089 -18.811 1.00 98.00 383 GLY A CA 1
ATOM 3007 C C . GLY A 1 383 ? -9.899 13.993 -17.777 1.00 98.00 383 GLY A C 1
ATOM 3008 O O . GLY A 1 383 ? -10.522 12.928 -17.812 1.00 98.00 383 GLY A O 1
ATOM 3009 N N . ILE A 1 384 ? -8.978 14.270 -16.850 1.00 98.12 384 ILE A N 1
ATOM 3010 C CA . ILE A 1 384 ? -8.530 13.307 -15.837 1.00 98.12 384 ILE A CA 1
ATOM 3011 C C . ILE A 1 384 ? -9.675 12.809 -14.943 1.00 98.12 384 ILE A C 1
ATOM 3013 O O . ILE A 1 384 ? -9.777 11.611 -14.716 1.00 98.12 384 ILE A O 1
ATOM 3017 N N . ASP A 1 385 ? -10.604 13.680 -14.538 1.00 97.31 385 ASP A N 1
ATOM 3018 C CA . ASP A 1 385 ? -11.710 13.304 -13.644 1.00 97.31 385 ASP A CA 1
ATOM 3019 C C . ASP A 1 385 ? -12.613 12.221 -14.263 1.00 97.31 385 ASP A C 1
ATOM 3021 O O . ASP A 1 385 ? -12.913 11.212 -13.632 1.00 97.31 385 ASP A O 1
ATOM 3025 N N . ASN A 1 386 ? -12.983 12.370 -15.541 1.00 98.12 386 ASN A N 1
ATOM 3026 C CA . ASN A 1 386 ? -13.804 11.377 -16.246 1.00 98.12 386 ASN A CA 1
ATOM 3027 C C . ASN A 1 386 ? -13.057 10.055 -16.451 1.00 98.12 386 ASN A C 1
ATOM 3029 O O . ASN A 1 386 ? -13.655 8.983 -16.405 1.00 98.12 386 ASN A O 1
ATOM 3033 N N . VAL A 1 387 ? -11.748 10.129 -16.700 1.00 98.44 387 VAL A N 1
ATOM 3034 C CA . VAL A 1 387 ? -10.898 8.942 -16.802 1.00 98.44 387 VAL A CA 1
ATOM 3035 C C . VAL A 1 387 ? -10.856 8.198 -15.472 1.00 98.44 387 VAL A C 1
ATOM 3037 O O . VAL A 1 387 ? -10.987 6.980 -15.469 1.00 98.44 387 VAL A O 1
ATOM 3040 N N . LEU A 1 388 ? -10.703 8.906 -14.355 1.00 98.25 388 LEU A N 1
ATOM 3041 C CA . LEU A 1 388 ? -10.641 8.301 -13.026 1.00 98.25 388 LEU A CA 1
ATOM 3042 C C . LEU A 1 388 ? -11.966 7.627 -12.636 1.00 98.25 388 LEU A C 1
ATOM 3044 O O . LEU A 1 388 ? -11.942 6.537 -12.065 1.00 98.25 388 LEU A O 1
ATOM 3048 N N . GLU A 1 389 ? -13.113 8.183 -13.035 1.00 98.06 389 GLU A N 1
ATOM 3049 C CA . GLU A 1 389 ? -14.406 7.493 -12.898 1.00 98.06 389 GLU A CA 1
ATOM 3050 C C . GLU A 1 389 ? -14.463 6.202 -13.737 1.00 98.06 389 GLU A C 1
ATOM 3052 O O . GLU A 1 389 ? -14.876 5.160 -13.232 1.00 98.06 389 GLU A O 1
ATOM 3057 N N . GLU A 1 390 ? -13.957 6.201 -14.980 1.00 98.00 390 GLU A N 1
ATOM 3058 C CA . GLU A 1 390 ? -13.834 4.961 -15.772 1.00 98.00 390 GLU A CA 1
ATOM 3059 C C . GLU A 1 390 ? -12.886 3.940 -15.113 1.00 98.00 390 GLU A C 1
ATOM 3061 O O . GLU A 1 390 ? -13.109 2.730 -15.212 1.00 98.00 390 GLU A O 1
ATOM 3066 N N . VAL A 1 391 ? -11.823 4.410 -14.451 1.00 97.75 391 VAL A N 1
ATOM 3067 C CA . VAL A 1 391 ? -10.899 3.565 -13.680 1.00 97.75 391 VAL A CA 1
ATOM 3068 C C . VAL A 1 391 ? -11.620 2.937 -12.491 1.00 97.75 391 VAL A C 1
ATOM 3070 O O . VAL A 1 391 ? -11.495 1.732 -12.296 1.00 97.75 391 VAL A O 1
ATOM 3073 N N . LYS A 1 392 ? -12.432 3.702 -11.755 1.00 96.56 392 LYS A N 1
ATOM 3074 C CA . LYS A 1 392 ? -13.281 3.204 -10.659 1.00 96.56 392 LYS A CA 1
ATOM 3075 C C . LYS A 1 392 ? -14.363 2.237 -11.118 1.00 96.56 392 LYS A C 1
ATOM 3077 O O . LYS A 1 392 ? -14.703 1.275 -10.423 1.00 96.56 392 LYS A O 1
ATOM 3082 N N . ASP A 1 393 ? -14.901 2.444 -12.310 1.00 96.94 393 ASP A N 1
ATOM 3083 C CA . ASP A 1 393 ? -15.841 1.506 -12.909 1.00 96.94 393 ASP A CA 1
ATOM 3084 C C . ASP A 1 393 ? -15.189 0.174 -13.292 1.00 96.94 393 ASP A C 1
ATOM 3086 O O . ASP A 1 393 ? -15.865 -0.855 -13.277 1.00 96.94 393 ASP A O 1
ATOM 3090 N N . TYR A 1 394 ? -13.887 0.172 -13.574 1.00 97.19 394 TYR A N 1
ATOM 3091 C CA . TYR A 1 394 ? -13.124 -1.023 -13.919 1.00 97.19 394 TYR A CA 1
ATOM 3092 C C . TYR A 1 394 ? -12.525 -1.741 -12.695 1.00 97.19 394 TYR A C 1
ATOM 3094 O O . TYR A 1 394 ? -12.725 -2.946 -12.542 1.00 97.19 394 TYR A O 1
ATOM 3102 N N . LEU A 1 395 ? -11.814 -1.022 -11.820 1.00 95.44 395 LEU A N 1
ATOM 3103 C CA . LEU A 1 395 ? -11.158 -1.573 -10.630 1.00 95.44 395 LEU A CA 1
ATOM 3104 C C . LEU A 1 395 ? -12.180 -1.811 -9.515 1.00 95.44 395 LEU A C 1
ATOM 3106 O O . LEU A 1 395 ? -12.550 -0.902 -8.778 1.00 95.44 395 LEU A O 1
ATOM 3110 N N . LYS A 1 396 ? -12.637 -3.059 -9.390 1.00 94.31 396 LYS A N 1
ATOM 3111 C CA . LYS A 1 396 ? -13.565 -3.502 -8.337 1.00 94.31 396 LYS A CA 1
ATOM 3112 C C . LYS A 1 396 ? -12.814 -4.180 -7.195 1.00 94.31 396 LYS A C 1
ATOM 3114 O O . LYS A 1 396 ? -12.981 -5.373 -6.965 1.00 94.31 396 LYS A O 1
ATOM 3119 N N . VAL A 1 397 ? -11.968 -3.402 -6.529 1.00 92.75 397 VAL A N 1
ATOM 3120 C CA . VAL A 1 397 ? -11.154 -3.816 -5.380 1.00 92.75 397 VAL A CA 1
ATOM 3121 C C . VAL A 1 397 ? -11.301 -2.808 -4.247 1.00 92.75 397 VAL A C 1
ATOM 3123 O O . VAL A 1 397 ? -11.533 -1.629 -4.509 1.00 92.75 397 VAL A O 1
ATOM 3126 N N . ASP A 1 398 ? -11.107 -3.262 -3.011 1.00 89.50 398 ASP A N 1
ATOM 3127 C CA . ASP A 1 398 ? -11.100 -2.377 -1.841 1.00 89.50 398 ASP A CA 1
ATOM 3128 C C . ASP A 1 398 ? -9.698 -1.813 -1.571 1.00 89.50 398 ASP A C 1
ATOM 3130 O O . ASP A 1 398 ? -9.542 -0.624 -1.291 1.00 89.50 398 ASP A O 1
ATOM 3134 N N . ASN A 1 399 ? -8.667 -2.657 -1.691 1.00 95.94 399 ASN A N 1
ATOM 3135 C CA . ASN A 1 399 ? -7.277 -2.280 -1.445 1.00 95.94 399 ASN A CA 1
ATOM 3136 C C . ASN A 1 399 ? -6.562 -1.900 -2.746 1.00 95.94 399 ASN A C 1
ATOM 3138 O O . ASN A 1 399 ? -6.663 -2.611 -3.751 1.00 95.94 399 ASN A O 1
ATOM 3142 N N . LEU A 1 400 ? -5.780 -0.824 -2.712 1.00 98.12 400 LEU A N 1
ATOM 3143 C CA . LEU A 1 400 ? -5.046 -0.318 -3.868 1.00 98.12 400 LEU A CA 1
ATOM 3144 C C . LEU A 1 400 ? -3.550 -0.178 -3.570 1.00 98.12 400 LEU A C 1
ATOM 3146 O O . LEU A 1 400 ? -3.153 0.424 -2.572 1.00 98.12 400 LEU A O 1
ATOM 3150 N N . HIS A 1 401 ? -2.728 -0.684 -4.483 1.00 98.75 401 HIS A N 1
ATOM 3151 C CA . HIS A 1 401 ? -1.319 -0.338 -4.603 1.00 98.75 401 HIS A CA 1
ATOM 3152 C C . HIS A 1 401 ? -1.139 0.688 -5.728 1.00 98.75 401 HIS A C 1
ATOM 3154 O O . HIS A 1 401 ? -1.630 0.484 -6.844 1.00 98.75 401 HIS A O 1
ATOM 3160 N N . ILE A 1 402 ? -0.446 1.791 -5.449 1.00 98.75 402 ILE A N 1
ATOM 3161 C CA . ILE A 1 402 ? -0.158 2.835 -6.440 1.00 98.75 402 ILE A CA 1
ATOM 3162 C C . ILE A 1 402 ? 1.328 2.780 -6.785 1.00 98.75 402 ILE A C 1
ATOM 3164 O O . ILE A 1 402 ? 2.149 3.086 -5.931 1.00 98.75 402 ILE A O 1
ATOM 3168 N N . SER A 1 403 ? 1.681 2.456 -8.028 1.00 98.81 403 SER A N 1
ATOM 3169 C CA . SER A 1 403 ? 3.074 2.554 -8.481 1.00 98.81 403 SER A CA 1
ATOM 3170 C C . SER A 1 403 ? 3.232 3.747 -9.409 1.00 98.81 403 SER A C 1
ATOM 3172 O O . SER A 1 403 ? 2.557 3.816 -10.438 1.00 98.81 403 SER A O 1
ATOM 3174 N N . ILE A 1 404 ? 4.088 4.697 -9.039 1.00 98.88 404 ILE A N 1
ATOM 3175 C CA . ILE A 1 404 ? 4.376 5.902 -9.814 1.00 98.88 404 ILE A CA 1
ATOM 3176 C C . ILE A 1 404 ? 5.781 5.797 -10.385 1.00 98.88 404 ILE A C 1
ATOM 3178 O O . ILE A 1 404 ? 6.774 5.801 -9.658 1.00 98.88 404 ILE A O 1
ATOM 3182 N N . ASP A 1 405 ? 5.856 5.785 -11.708 1.00 98.62 405 ASP A N 1
ATOM 3183 C CA . ASP A 1 405 ? 7.088 6.039 -12.434 1.00 98.62 405 ASP A CA 1
ATOM 3184 C C . ASP A 1 405 ? 7.202 7.538 -12.704 1.00 98.62 405 ASP A C 1
ATOM 3186 O O . ASP A 1 405 ? 6.345 8.127 -13.373 1.00 98.62 405 ASP A O 1
ATOM 3190 N N . MET A 1 406 ? 8.273 8.176 -12.230 1.00 98.56 406 MET A N 1
ATOM 3191 C CA . MET A 1 406 ? 8.466 9.611 -12.445 1.00 98.56 406 MET A CA 1
ATOM 3192 C C . MET A 1 406 ? 8.574 9.988 -13.933 1.00 98.56 406 MET A C 1
ATOM 3194 O O . MET A 1 406 ? 8.367 11.151 -14.285 1.00 98.56 406 MET A O 1
ATOM 3198 N N . ASN A 1 407 ? 8.824 9.034 -14.841 1.00 97.38 407 ASN A N 1
ATOM 3199 C CA . ASN A 1 407 ? 8.785 9.286 -16.284 1.00 97.38 407 ASN A CA 1
ATOM 3200 C C . ASN A 1 407 ? 7.367 9.544 -16.834 1.00 97.38 407 ASN A C 1
ATOM 3202 O O . ASN A 1 407 ? 7.233 9.965 -17.988 1.00 97.38 407 ASN A O 1
ATOM 3206 N N . VAL A 1 408 ? 6.306 9.332 -16.040 1.00 98.38 408 VAL A N 1
ATOM 3207 C CA . VAL A 1 408 ? 4.929 9.642 -16.446 1.00 98.38 408 VAL A CA 1
ATOM 3208 C C . VAL A 1 408 ? 4.734 11.135 -16.695 1.00 98.38 408 VAL A C 1
ATOM 3210 O O . VAL A 1 408 ? 3.960 11.514 -17.580 1.00 98.38 408 VAL A O 1
ATOM 3213 N N . PHE A 1 409 ? 5.471 11.974 -15.973 1.00 98.56 409 PHE A N 1
ATOM 3214 C CA . PHE A 1 409 ? 5.453 13.418 -16.133 1.00 98.56 409 PHE A CA 1
ATOM 3215 C C . PHE A 1 409 ? 6.157 13.850 -17.416 1.00 98.56 409 PHE A C 1
ATOM 3217 O O . PHE A 1 409 ? 7.026 13.160 -17.954 1.00 98.56 409 PHE A O 1
ATOM 3224 N N . ASP A 1 410 ? 5.790 15.027 -17.918 1.00 97.56 410 ASP A N 1
ATOM 3225 C CA . ASP A 1 410 ? 6.586 15.651 -18.969 1.00 97.56 410 ASP A CA 1
ATOM 3226 C C . ASP A 1 410 ? 8.008 15.968 -18.448 1.00 97.56 410 ASP A C 1
ATOM 3228 O O . ASP A 1 410 ? 8.138 16.417 -17.307 1.00 97.56 410 ASP A O 1
ATOM 3232 N N . PRO A 1 411 ? 9.084 15.804 -19.242 1.00 97.19 411 PRO A N 1
ATOM 3233 C CA . PRO A 1 411 ? 10.443 16.148 -18.821 1.00 97.19 411 PRO A CA 1
ATOM 3234 C C . PRO A 1 411 ? 10.638 17.632 -18.489 1.00 97.19 411 PRO A C 1
ATOM 3236 O O . PRO A 1 411 ? 11.601 17.984 -17.813 1.00 97.19 411 PRO A O 1
ATOM 3239 N N . GLU A 1 412 ? 9.755 18.523 -18.951 1.00 96.50 412 GLU A N 1
ATOM 3240 C CA . GLU A 1 412 ? 9.727 19.907 -18.479 1.00 96.50 412 GLU A CA 1
ATOM 3241 C C . GLU A 1 412 ? 9.334 20.001 -17.002 1.00 96.50 412 GLU A C 1
ATOM 3243 O O . GLU A 1 412 ? 9.731 20.959 -16.345 1.00 96.50 412 GLU A O 1
ATOM 3248 N N . ILE A 1 413 ? 8.578 19.033 -16.478 1.00 97.19 413 ILE A N 1
ATOM 3249 C CA . ILE A 1 413 ? 8.111 18.935 -15.091 1.00 97.19 413 ILE A CA 1
ATOM 3250 C C . ILE A 1 413 ? 9.061 18.066 -14.259 1.00 97.19 413 ILE A C 1
ATOM 3252 O O . ILE A 1 413 ? 9.525 18.540 -13.229 1.00 97.19 413 ILE A O 1
ATOM 3256 N N . ALA A 1 414 ? 9.397 16.862 -14.728 1.00 97.94 414 ALA A N 1
ATOM 3257 C CA . ALA A 1 414 ? 10.281 15.909 -14.051 1.00 97.94 414 ALA A CA 1
ATOM 3258 C C . ALA A 1 414 ? 11.489 15.534 -14.941 1.00 97.94 414 ALA A C 1
ATOM 3260 O O . ALA A 1 414 ? 11.512 14.464 -15.555 1.00 97.94 414 ALA A O 1
ATOM 3261 N N . PRO A 1 415 ? 12.501 16.412 -15.084 1.00 97.94 415 PRO A N 1
ATOM 3262 C CA . PRO A 1 415 ? 13.681 16.123 -15.907 1.00 97.94 415 PRO A CA 1
ATOM 3263 C C . PRO A 1 415 ? 14.588 15.020 -15.328 1.00 97.94 415 PRO A C 1
ATOM 3265 O O . PRO A 1 415 ? 15.317 14.359 -16.073 1.00 97.94 415 PRO A O 1
ATOM 3268 N N . GLY A 1 416 ? 14.545 14.817 -14.012 1.00 97.81 416 GLY A N 1
ATOM 3269 C CA . GLY A 1 416 ? 15.379 13.912 -13.227 1.00 97.81 416 GLY A CA 1
ATOM 3270 C C . GLY A 1 416 ? 14.945 12.459 -13.309 1.00 97.81 416 GLY A C 1
ATOM 3271 O O . GLY A 1 416 ? 14.642 11.855 -12.289 1.00 97.81 416 GLY A O 1
ATOM 3272 N N . VAL A 1 417 ? 14.914 11.894 -14.516 1.00 97.44 417 VAL A N 1
ATOM 3273 C CA . VAL A 1 417 ? 14.559 10.486 -14.759 1.00 97.44 417 VAL A CA 1
ATOM 3274 C C . VAL A 1 417 ? 15.527 9.823 -15.731 1.00 97.44 417 VAL A C 1
ATOM 3276 O O . VAL A 1 417 ? 16.196 10.486 -16.529 1.00 97.44 417 VAL A O 1
ATOM 3279 N N . SER A 1 418 ? 15.641 8.495 -15.687 1.00 94.69 418 SER A N 1
ATOM 3280 C CA . SER A 1 418 ? 16.571 7.755 -16.552 1.00 94.69 418 SER A CA 1
ATOM 3281 C C . SER A 1 418 ? 16.113 7.657 -18.010 1.00 94.69 418 SER A C 1
ATOM 3283 O O . SER A 1 418 ? 16.967 7.704 -18.908 1.00 94.69 418 SER A O 1
ATOM 3285 N N . VAL A 1 419 ? 14.803 7.533 -18.245 1.00 93.94 419 VAL A N 1
ATOM 3286 C CA . VAL A 1 419 ? 14.178 7.331 -19.565 1.00 93.94 419 VAL A CA 1
ATOM 3287 C C . VAL A 1 419 ? 13.017 8.329 -19.745 1.00 93.94 419 VAL A C 1
ATOM 3289 O O . VAL A 1 419 ? 11.863 7.977 -19.527 1.00 93.94 419 VAL A O 1
ATOM 3292 N N . PRO A 1 420 ? 13.298 9.601 -20.091 1.00 96.19 420 PRO A N 1
ATOM 3293 C CA . PRO A 1 420 ? 12.265 10.632 -20.208 1.00 96.19 420 PRO A CA 1
ATOM 3294 C C . PRO A 1 420 ? 11.406 10.458 -21.469 1.00 96.19 420 PRO A C 1
ATOM 3296 O O . PRO A 1 420 ? 11.940 10.262 -22.564 1.00 96.19 420 PRO A O 1
ATOM 3299 N N . VAL A 1 421 ? 10.089 10.648 -21.340 1.00 96.88 421 VAL A N 1
ATOM 3300 C CA . VAL A 1 421 ? 9.131 10.607 -22.460 1.00 96.88 421 VAL A CA 1
ATOM 3301 C C . VAL A 1 421 ? 8.355 11.922 -22.528 1.00 96.88 421 VAL A C 1
ATOM 3303 O O . VAL A 1 421 ? 7.688 12.301 -21.574 1.00 96.88 421 VAL A O 1
ATOM 3306 N N . ARG A 1 422 ? 8.419 12.640 -23.654 1.00 96.44 422 ARG A N 1
ATOM 3307 C CA . ARG A 1 422 ? 7.758 13.953 -23.818 1.00 96.44 422 ARG A CA 1
ATOM 3308 C C . ARG A 1 422 ? 6.233 13.856 -23.887 1.00 96.44 422 ARG A C 1
ATOM 3310 O O . ARG A 1 422 ? 5.689 12.791 -24.164 1.00 96.44 422 ARG A O 1
ATOM 3317 N N . ASN A 1 423 ? 5.582 15.006 -23.731 1.00 95.12 423 ASN A N 1
ATOM 3318 C CA . ASN A 1 423 ? 4.137 15.207 -23.703 1.00 95.12 423 ASN A CA 1
ATOM 3319 C C . ASN A 1 423 ? 3.484 14.341 -22.623 1.00 95.12 423 ASN A C 1
ATOM 3321 O O . ASN A 1 423 ? 2.611 13.531 -22.920 1.00 95.12 423 ASN A O 1
ATOM 3325 N N . GLY A 1 424 ? 3.997 14.458 -21.398 1.00 96.56 424 GLY A N 1
ATOM 3326 C CA . GLY A 1 424 ? 3.543 13.691 -20.240 1.00 96.56 424 GLY A CA 1
ATOM 3327 C C . GLY A 1 424 ? 2.546 14.427 -19.356 1.00 96.56 424 GLY A C 1
ATOM 3328 O O . GLY A 1 424 ? 2.139 15.553 -19.649 1.00 96.56 424 GLY A O 1
ATOM 3329 N N . MET A 1 425 ? 2.174 13.754 -18.270 1.00 97.25 425 MET A N 1
ATOM 3330 C CA . MET A 1 425 ? 1.207 14.221 -17.279 1.00 97.25 425 MET A CA 1
ATOM 3331 C C . MET A 1 425 ? 1.695 15.489 -16.570 1.00 97.25 425 MET A C 1
ATOM 3333 O O . MET A 1 425 ? 2.897 15.687 -16.376 1.00 97.25 425 MET A O 1
ATOM 3337 N N . SER A 1 426 ? 0.755 16.345 -16.178 1.00 97.44 426 SER A N 1
ATOM 3338 C CA . SER A 1 426 ? 1.008 17.500 -15.316 1.00 97.44 426 SER A CA 1
ATOM 3339 C C . SER A 1 426 ? 0.948 17.144 -13.826 1.00 97.44 426 SER A C 1
ATOM 3341 O O . SER A 1 426 ? 0.327 16.156 -13.433 1.00 97.44 426 SER A O 1
ATOM 3343 N N . SER A 1 427 ? 1.544 17.976 -12.965 1.00 96.88 427 SER A N 1
ATOM 3344 C CA . SER A 1 427 ? 1.443 17.800 -11.507 1.00 96.88 427 SER A CA 1
ATOM 3345 C C . SER A 1 427 ? -0.011 17.862 -11.013 1.00 96.88 427 SER A C 1
ATOM 3347 O O . SER A 1 427 ? -0.399 17.060 -10.174 1.00 96.88 427 SER A O 1
ATOM 3349 N N . ASP A 1 428 ? -0.844 18.748 -11.574 1.00 97.12 428 ASP A N 1
ATOM 3350 C CA . ASP A 1 428 ? -2.272 18.861 -11.218 1.00 97.12 428 ASP A CA 1
ATOM 3351 C C . ASP A 1 428 ? -3.044 17.561 -11.496 1.00 97.12 428 ASP A C 1
ATOM 3353 O O . ASP A 1 428 ? -3.824 17.106 -10.662 1.00 97.12 428 ASP A O 1
ATOM 3357 N N . GLU A 1 429 ? -2.794 16.918 -12.638 1.00 98.12 429 GLU A N 1
ATOM 3358 C CA . GLU A 1 429 ? -3.410 15.628 -12.969 1.00 98.12 429 GLU A CA 1
ATOM 3359 C C . GLU A 1 429 ? -2.939 14.507 -12.038 1.00 98.12 429 GLU A C 1
ATOM 3361 O O . GLU A 1 429 ? -3.757 13.667 -11.652 1.00 98.12 429 GLU A O 1
ATOM 3366 N N . MET A 1 430 ? -1.667 14.511 -11.621 1.00 98.38 430 MET A N 1
ATOM 3367 C CA . MET A 1 430 ? -1.178 13.561 -10.618 1.00 98.38 430 MET A CA 1
ATOM 3368 C C . MET A 1 430 ? -1.900 13.752 -9.284 1.00 98.38 430 MET A C 1
ATOM 3370 O O . MET A 1 430 ? -2.478 12.800 -8.767 1.00 98.38 430 MET A O 1
ATOM 3374 N N . PHE A 1 431 ? -1.923 14.968 -8.732 1.00 97.81 431 PHE A N 1
ATOM 3375 C CA . PHE A 1 431 ? -2.557 15.208 -7.432 1.00 97.81 431 PHE A CA 1
ATOM 3376 C C . PHE A 1 431 ? -4.070 14.966 -7.465 1.00 97.81 431 PHE A C 1
ATOM 3378 O O . PHE A 1 431 ? -4.623 14.453 -6.494 1.00 97.81 431 PHE A O 1
ATOM 3385 N N . LYS A 1 432 ? -4.748 15.226 -8.591 1.00 97.38 432 LYS A N 1
ATOM 3386 C CA . LYS A 1 432 ? -6.144 14.798 -8.791 1.00 97.38 432 LYS A CA 1
ATOM 3387 C C . LYS A 1 432 ? -6.292 13.279 -8.779 1.00 97.38 432 LYS A C 1
ATOM 3389 O O . LYS A 1 432 ? -7.222 12.773 -8.156 1.00 97.38 432 LYS A O 1
ATOM 3394 N N . SER A 1 433 ? -5.373 12.561 -9.422 1.00 98.31 433 SER A N 1
ATOM 3395 C CA . SER A 1 433 ? -5.359 11.092 -9.437 1.00 98.31 433 SER A CA 1
ATOM 3396 C C . SER A 1 433 ? -5.131 10.513 -8.045 1.00 98.31 433 SER A C 1
ATOM 3398 O O . SER A 1 433 ? -5.868 9.619 -7.634 1.00 98.31 433 SER A O 1
ATOM 3400 N N . LEU A 1 434 ? -4.177 11.063 -7.289 1.00 97.56 434 LEU A N 1
ATOM 3401 C CA . LEU A 1 434 ? -3.917 10.670 -5.907 1.00 97.56 434 LEU A CA 1
ATOM 3402 C C . LEU A 1 434 ? -5.123 10.962 -5.017 1.00 97.56 434 LEU A C 1
ATOM 3404 O O . LEU A 1 434 ? -5.615 10.052 -4.356 1.00 97.56 434 LEU A O 1
ATOM 3408 N N . LYS A 1 435 ? -5.667 12.182 -5.065 1.00 95.31 435 LYS A N 1
ATOM 3409 C CA . LYS A 1 435 ? -6.862 12.548 -4.297 1.00 95.31 435 LYS A CA 1
ATOM 3410 C C . LYS A 1 435 ? -8.044 11.642 -4.590 1.00 95.31 435 LYS A C 1
ATOM 3412 O O . LYS A 1 435 ? -8.736 11.194 -3.681 1.00 95.31 435 LYS A O 1
ATOM 3417 N N . PHE A 1 436 ? -8.268 11.336 -5.861 1.00 95.19 436 PHE A N 1
ATOM 3418 C CA . PHE A 1 436 ? -9.303 10.395 -6.246 1.00 95.19 436 PHE A CA 1
ATOM 3419 C C . PHE A 1 436 ? -9.032 8.992 -5.692 1.00 95.19 436 PHE A C 1
ATOM 3421 O O . PHE A 1 436 ? -9.953 8.366 -5.170 1.00 95.19 436 PHE A O 1
ATOM 3428 N N . ALA A 1 437 ? -7.797 8.496 -5.788 1.00 95.88 437 ALA A N 1
ATOM 3429 C CA . ALA A 1 437 ? -7.435 7.174 -5.295 1.00 95.88 437 ALA A CA 1
ATOM 3430 C C . ALA A 1 437 ? -7.636 7.059 -3.775 1.00 95.88 437 ALA A C 1
ATOM 3432 O O . ALA A 1 437 ? -8.336 6.157 -3.324 1.00 95.88 437 ALA A O 1
ATOM 3433 N N . PHE A 1 438 ? -7.119 8.015 -3.001 1.00 92.38 438 PHE A N 1
ATOM 3434 C CA . PHE A 1 438 ? -7.269 8.053 -1.542 1.00 92.38 438 PHE A CA 1
ATOM 3435 C C . PHE A 1 438 ? -8.717 8.197 -1.077 1.00 92.38 438 PHE A C 1
ATOM 3437 O O . PHE A 1 438 ? -9.086 7.649 -0.046 1.00 92.38 438 PHE A O 1
ATOM 3444 N N . LYS A 1 439 ? -9.557 8.880 -1.858 1.00 90.44 439 LYS A N 1
ATOM 3445 C CA . LYS A 1 439 ? -10.982 9.025 -1.553 1.00 90.44 439 LYS A CA 1
ATOM 3446 C C . LYS A 1 439 ? -11.811 7.768 -1.838 1.00 90.44 439 LYS A C 1
ATOM 3448 O O . LYS A 1 439 ? -12.861 7.579 -1.233 1.00 90.44 439 LYS A O 1
ATOM 3453 N N . ASN A 1 440 ? -11.413 6.959 -2.820 1.00 90.88 440 ASN A N 1
ATOM 3454 C CA . ASN A 1 440 ? -12.258 5.878 -3.340 1.00 90.88 440 ASN A CA 1
ATOM 3455 C C . ASN A 1 440 ? -11.752 4.469 -3.007 1.00 90.88 440 ASN A C 1
ATOM 3457 O O . ASN A 1 440 ? -12.491 3.517 -3.248 1.00 90.88 440 ASN A O 1
ATOM 3461 N N . TYR A 1 441 ? -10.534 4.329 -2.482 1.00 92.06 441 TYR A N 1
ATOM 3462 C CA . TYR A 1 441 ? -9.920 3.043 -2.161 1.00 92.06 441 TYR A CA 1
ATOM 3463 C C . TYR A 1 441 ? -9.162 3.106 -0.836 1.00 92.06 441 TYR A C 1
ATOM 3465 O O . TYR A 1 441 ? -8.655 4.155 -0.441 1.00 92.06 441 TYR A O 1
ATOM 3473 N N . SER A 1 442 ? -8.977 1.947 -0.204 1.00 90.69 442 SER A N 1
ATOM 3474 C CA . SER A 1 442 ? -7.969 1.787 0.840 1.00 90.69 442 SER A CA 1
ATOM 3475 C C . SER A 1 442 ? -6.595 1.668 0.179 1.00 90.69 442 SER A C 1
ATOM 3477 O O . SER A 1 442 ? -6.201 0.601 -0.287 1.00 90.69 442 SER A O 1
ATOM 3479 N N . VAL A 1 443 ? -5.855 2.772 0.071 1.00 95.44 443 VAL A N 1
ATOM 3480 C CA . VAL A 1 443 ? -4.499 2.742 -0.498 1.00 95.44 443 VAL A CA 1
ATOM 3481 C C . VAL A 1 443 ? -3.559 2.082 0.508 1.00 95.44 443 VAL A C 1
ATOM 3483 O O . VAL A 1 443 ? -3.202 2.680 1.518 1.00 95.44 443 VAL A O 1
ATOM 3486 N N . THR A 1 444 ? -3.165 0.837 0.251 1.00 94.62 444 THR A N 1
ATOM 3487 C CA . THR A 1 444 ? -2.413 0.007 1.204 1.00 94.62 444 THR A CA 1
ATOM 3488 C C . THR A 1 444 ? -0.907 0.139 1.079 1.00 94.62 444 THR A C 1
ATOM 3490 O O . THR A 1 444 ? -0.193 -0.176 2.026 1.00 94.62 444 THR A O 1
ATOM 3493 N N . SER A 1 445 ? -0.417 0.567 -0.081 1.00 98.12 445 SER A N 1
ATOM 3494 C CA . SER A 1 445 ? 1.008 0.758 -0.353 1.00 98.12 445 SER A CA 1
ATOM 3495 C C . SER A 1 445 ? 1.219 1.607 -1.599 1.00 98.12 445 SER A C 1
ATOM 3497 O O . SER A 1 445 ? 0.315 1.732 -2.432 1.00 98.12 445 SER A O 1
ATOM 3499 N N . ALA A 1 446 ? 2.413 2.178 -1.732 1.00 98.50 446 ALA A N 1
ATOM 3500 C CA . ALA A 1 446 ? 2.786 2.935 -2.917 1.00 98.50 446 ALA A CA 1
ATOM 3501 C C . ALA A 1 446 ? 4.276 2.814 -3.254 1.00 98.50 446 ALA A C 1
ATOM 3503 O O . ALA A 1 446 ? 5.087 2.595 -2.358 1.00 98.50 446 ALA A O 1
ATOM 3504 N N . ASP A 1 447 ? 4.618 3.023 -4.524 1.00 98.69 447 ASP A N 1
ATOM 3505 C CA . ASP A 1 447 ? 5.991 3.140 -5.013 1.00 98.69 447 ASP A CA 1
ATOM 3506 C C . ASP A 1 447 ? 6.180 4.474 -5.748 1.00 98.69 447 ASP A C 1
ATOM 3508 O O . ASP A 1 447 ? 5.320 4.892 -6.525 1.00 98.69 447 ASP A O 1
ATOM 3512 N N . ILE A 1 448 ? 7.326 5.122 -5.540 1.00 98.69 448 ILE A N 1
ATOM 3513 C CA . ILE A 1 448 ? 7.802 6.263 -6.324 1.00 98.69 448 ILE A CA 1
ATOM 3514 C C . ILE A 1 448 ? 9.171 5.891 -6.894 1.00 98.69 448 ILE A C 1
ATOM 3516 O O . ILE A 1 448 ? 10.160 5.812 -6.162 1.00 98.69 448 ILE A O 1
ATOM 3520 N N . THR A 1 449 ? 9.237 5.648 -8.202 1.00 98.38 449 THR A N 1
ATOM 3521 C CA . THR A 1 449 ? 10.400 5.039 -8.868 1.00 98.38 449 THR A CA 1
ATOM 3522 C C . THR A 1 449 ? 11.013 5.938 -9.943 1.00 98.38 449 THR A C 1
ATOM 3524 O O . THR A 1 449 ? 10.452 6.959 -10.334 1.00 98.38 449 THR A O 1
ATOM 3527 N N . GLU A 1 450 ? 12.203 5.562 -10.421 1.00 98.19 450 GLU A N 1
ATOM 3528 C CA . GLU A 1 450 ? 12.906 6.172 -11.563 1.00 98.19 450 GLU A CA 1
ATOM 3529 C C . GLU A 1 450 ? 13.382 7.622 -11.359 1.00 98.19 450 GLU A C 1
ATOM 3531 O O . GLU A 1 450 ? 13.903 8.236 -12.299 1.00 98.19 450 GLU A O 1
ATOM 3536 N N . PHE A 1 451 ? 13.316 8.153 -10.131 1.00 98.44 451 PHE A N 1
ATOM 3537 C CA . PHE A 1 451 ? 14.000 9.400 -9.787 1.00 98.44 451 PHE A CA 1
ATOM 3538 C C . PHE A 1 451 ? 15.519 9.232 -9.926 1.00 98.44 451 PHE A C 1
ATOM 3540 O O . PHE A 1 451 ? 16.152 8.396 -9.279 1.00 98.44 451 PHE A O 1
ATOM 3547 N N . ASN A 1 452 ? 16.108 10.044 -10.797 1.00 98.25 452 ASN A N 1
ATOM 3548 C CA . ASN A 1 452 ? 17.522 10.071 -11.121 1.00 98.25 452 ASN A CA 1
ATOM 3549 C C . ASN A 1 452 ? 18.069 11.498 -10.913 1.00 98.25 452 ASN A C 1
ATOM 3551 O O . ASN A 1 452 ? 17.981 12.321 -11.836 1.00 98.25 452 ASN A O 1
ATOM 3555 N N . PRO A 1 453 ? 18.697 11.788 -9.758 1.00 97.81 453 PRO A N 1
ATOM 3556 C CA . PRO A 1 453 ? 19.199 13.125 -9.439 1.00 97.81 453 PRO A CA 1
ATOM 3557 C C . PRO A 1 453 ? 20.295 13.611 -10.398 1.00 97.81 453 PRO A C 1
ATOM 3559 O O . PRO A 1 453 ? 20.490 14.813 -10.559 1.00 97.81 453 PRO A O 1
ATOM 3562 N N . LEU A 1 454 ? 20.985 12.714 -11.118 1.00 97.56 454 LEU A N 1
ATOM 3563 C CA . LEU A 1 454 ? 22.010 13.115 -12.092 1.00 97.56 454 LEU A CA 1
ATOM 3564 C C . LEU A 1 454 ? 21.433 13.823 -13.323 1.00 97.56 454 LEU A C 1
ATOM 3566 O O . LEU A 1 454 ? 22.161 14.550 -14.001 1.00 97.56 454 LEU A O 1
ATOM 3570 N N . ASN A 1 455 ? 20.156 13.584 -13.632 1.00 97.50 455 ASN A N 1
ATOM 3571 C CA . ASN A 1 455 ? 19.455 14.250 -14.729 1.00 97.50 455 ASN A CA 1
ATOM 3572 C C . ASN A 1 455 ? 18.565 15.395 -14.229 1.00 97.50 455 ASN A C 1
ATOM 3574 O O . ASN A 1 455 ? 17.969 16.095 -15.049 1.00 97.50 455 ASN A O 1
ATOM 3578 N N . ASP A 1 456 ? 18.446 15.575 -12.910 1.00 97.94 456 ASP A N 1
ATOM 3579 C CA . ASP A 1 456 ? 17.541 16.566 -12.354 1.00 97.94 456 ASP A CA 1
ATOM 3580 C C . ASP A 1 456 ? 18.088 17.985 -12.539 1.00 97.94 456 ASP A C 1
ATOM 3582 O O . ASP A 1 456 ? 19.295 18.241 -12.516 1.00 97.94 456 ASP A O 1
ATOM 3586 N N . ILE A 1 457 ? 17.181 18.932 -12.765 1.00 97.12 457 ILE A N 1
ATOM 3587 C CA . ILE A 1 457 ? 17.525 20.320 -13.068 1.00 97.12 457 ILE A CA 1
ATOM 3588 C C . ILE A 1 457 ? 16.996 21.185 -11.936 1.00 97.12 457 ILE A C 1
ATOM 3590 O O . ILE A 1 457 ? 15.792 21.379 -11.807 1.00 97.12 457 ILE A O 1
ATOM 3594 N N . ASN A 1 458 ? 17.917 21.746 -11.149 1.00 95.94 458 ASN A N 1
ATOM 3595 C CA . ASN A 1 458 ? 17.616 22.603 -9.999 1.00 95.94 458 ASN A CA 1
ATOM 3596 C C . ASN A 1 458 ? 16.713 21.936 -8.939 1.00 95.94 458 ASN A C 1
ATOM 3598 O O . ASN A 1 458 ? 15.940 22.639 -8.298 1.00 95.94 458 ASN A O 1
ATOM 3602 N N . GLY A 1 459 ? 16.800 20.610 -8.772 1.00 97.12 459 GLY A N 1
ATOM 3603 C CA . GLY A 1 459 ? 16.015 19.863 -7.778 1.00 97.12 459 GLY A CA 1
ATOM 3604 C C . GLY A 1 459 ? 14.524 19.742 -8.103 1.00 97.12 459 GLY A C 1
ATOM 3605 O O . GLY A 1 459 ? 13.736 19.423 -7.223 1.00 97.12 459 GLY A O 1
ATOM 3606 N N . LYS A 1 460 ? 14.116 20.026 -9.345 1.00 98.00 460 LYS A N 1
ATOM 3607 C CA . LYS A 1 460 ? 12.700 20.091 -9.722 1.00 98.00 460 LYS A CA 1
ATOM 3608 C C . LYS A 1 460 ? 11.976 18.752 -9.565 1.00 98.00 460 LYS A C 1
ATOM 3610 O O . LYS A 1 460 ? 10.814 18.714 -9.176 1.00 98.00 460 LYS A O 1
ATOM 3615 N N . THR A 1 461 ? 12.646 17.657 -9.904 1.00 98.62 461 THR A N 1
ATOM 3616 C CA . THR A 1 461 ? 12.061 16.319 -9.772 1.00 98.62 461 THR A CA 1
ATOM 3617 C C . THR A 1 461 ? 12.090 15.869 -8.322 1.00 98.62 461 THR A C 1
ATOM 3619 O O . THR A 1 461 ? 11.120 15.271 -7.874 1.00 98.62 461 THR A O 1
ATOM 3622 N N . ALA A 1 462 ? 13.155 16.201 -7.588 1.00 98.50 462 ALA A N 1
ATOM 3623 C CA . ALA A 1 462 ? 13.244 15.948 -6.154 1.00 98.50 462 ALA A CA 1
ATOM 3624 C C . ALA A 1 462 ? 12.103 16.638 -5.376 1.00 98.50 462 ALA A C 1
ATOM 3626 O O . ALA A 1 462 ? 11.440 15.985 -4.578 1.00 98.50 462 ALA A O 1
ATOM 3627 N N . GLU A 1 463 ? 11.815 17.909 -5.683 1.00 98.56 463 GLU A N 1
ATOM 3628 C CA . GLU A 1 463 ? 10.689 18.674 -5.114 1.00 98.56 463 GLU A CA 1
ATOM 3629 C C . GLU A 1 463 ? 9.349 17.990 -5.392 1.00 98.56 463 GLU A C 1
ATOM 3631 O O . GLU A 1 463 ? 8.543 17.798 -4.491 1.00 98.56 463 GLU A O 1
ATOM 3636 N N . LEU A 1 464 ? 9.136 17.533 -6.628 1.00 98.56 464 LEU A N 1
ATOM 3637 C CA . LEU A 1 464 ? 7.906 16.833 -6.984 1.00 98.56 464 LEU A CA 1
ATOM 3638 C C . LEU A 1 464 ? 7.764 15.480 -6.267 1.00 98.56 464 LEU A C 1
ATOM 3640 O O . LEU A 1 464 ? 6.652 15.098 -5.912 1.00 98.56 464 LEU A O 1
ATOM 3644 N N . VAL A 1 465 ? 8.864 14.745 -6.070 1.00 98.69 465 VAL A N 1
ATOM 3645 C CA . VAL A 1 465 ? 8.850 13.504 -5.280 1.00 98.69 465 VAL A CA 1
ATOM 3646 C C . VAL A 1 465 ? 8.492 13.803 -3.824 1.00 98.69 465 VAL A C 1
ATOM 3648 O O . VAL A 1 465 ? 7.648 13.101 -3.272 1.00 98.69 465 VAL A O 1
ATOM 3651 N N . ASP A 1 466 ? 9.079 14.843 -3.223 1.00 98.44 466 ASP A N 1
ATOM 3652 C CA . ASP A 1 466 ? 8.748 15.291 -1.864 1.00 98.44 466 ASP A CA 1
ATOM 3653 C C . ASP A 1 466 ? 7.261 15.649 -1.737 1.00 98.44 466 ASP A C 1
ATOM 3655 O O . ASP A 1 466 ? 6.570 15.081 -0.892 1.00 98.44 466 ASP A O 1
ATOM 3659 N N . ASP A 1 467 ? 6.729 16.477 -2.643 1.00 98.06 467 ASP A N 1
ATOM 3660 C CA . ASP A 1 467 ? 5.314 16.870 -2.638 1.00 98.06 467 ASP A CA 1
ATOM 3661 C C . ASP A 1 467 ? 4.374 15.649 -2.734 1.00 98.06 467 ASP A C 1
ATOM 3663 O O . ASP A 1 467 ? 3.360 15.563 -2.032 1.00 98.06 467 ASP A O 1
ATOM 3667 N N . ILE A 1 468 ? 4.699 14.680 -3.601 1.00 98.44 468 ILE A N 1
ATOM 3668 C CA . ILE A 1 468 ? 3.918 13.444 -3.760 1.00 98.44 468 ILE A CA 1
ATOM 3669 C C . ILE A 1 468 ? 3.967 12.606 -2.480 1.00 98.44 468 ILE A C 1
ATOM 3671 O O . ILE A 1 468 ? 2.926 12.126 -2.028 1.00 98.44 468 ILE A O 1
ATOM 3675 N N . VAL A 1 469 ? 5.150 12.422 -1.889 1.00 97.38 469 VAL A N 1
ATOM 3676 C CA . VAL A 1 469 ? 5.324 11.611 -0.676 1.00 97.38 469 VAL A CA 1
ATOM 3677 C C . VAL A 1 469 ? 4.636 12.267 0.518 1.00 97.38 469 VAL A C 1
ATOM 3679 O O . VAL A 1 469 ? 3.895 11.585 1.224 1.00 97.38 469 VAL A O 1
ATOM 3682 N N . GLN A 1 470 ? 4.786 13.580 0.711 1.00 94.31 470 GLN A N 1
ATOM 3683 C CA . GLN A 1 470 ? 4.087 14.315 1.768 1.00 94.31 470 GLN A CA 1
ATOM 3684 C C . GLN A 1 470 ? 2.568 14.181 1.637 1.00 94.31 470 GLN A C 1
ATOM 3686 O O . GLN A 1 470 ? 1.890 13.909 2.634 1.00 94.31 470 GLN A O 1
ATOM 3691 N N . TYR A 1 471 ? 2.040 14.296 0.412 1.00 93.94 471 TYR A N 1
ATOM 3692 C CA . TYR A 1 471 ? 0.621 14.070 0.154 1.00 93.94 471 TYR A CA 1
ATOM 3693 C C . TYR A 1 471 ? 0.212 12.632 0.470 1.00 93.94 471 TYR A C 1
ATOM 3695 O O . TYR A 1 471 ? -0.786 12.413 1.142 1.00 93.94 471 TYR A O 1
ATOM 3703 N N . MET A 1 472 ? 0.975 11.626 0.036 1.00 92.88 472 MET A N 1
ATOM 3704 C CA . MET A 1 472 ? 0.660 10.234 0.367 1.00 92.88 472 MET A CA 1
ATOM 3705 C C . MET A 1 472 ? 0.700 9.986 1.874 1.00 92.88 472 MET A C 1
ATOM 3707 O O . MET A 1 472 ? -0.128 9.238 2.386 1.00 92.88 472 MET A O 1
ATOM 3711 N N . MET A 1 473 ? 1.624 10.609 2.603 1.00 89.62 473 MET A N 1
ATOM 3712 C CA . MET A 1 473 ? 1.716 10.453 4.050 1.00 89.62 473 MET A CA 1
ATOM 3713 C C . MET A 1 473 ? 0.519 11.072 4.774 1.00 89.62 473 MET A C 1
ATOM 3715 O O . MET A 1 473 ? 0.037 10.468 5.734 1.00 89.62 473 MET A O 1
ATOM 3719 N N . ASN A 1 474 ? 0.027 12.217 4.289 1.00 85.56 474 ASN A N 1
ATOM 3720 C CA . ASN A 1 474 ? -1.082 12.977 4.867 1.00 85.56 474 ASN A CA 1
ATOM 3721 C C . ASN A 1 474 ? -2.069 13.429 3.771 1.00 85.56 474 ASN A C 1
ATOM 3723 O O . ASN A 1 474 ? -2.101 14.613 3.426 1.00 85.56 474 ASN A O 1
ATOM 3727 N N . PRO A 1 475 ? -2.843 12.508 3.178 1.00 81.12 475 PRO A N 1
ATOM 3728 C CA . PRO A 1 475 ? -3.688 12.847 2.041 1.00 81.12 475 PRO A CA 1
ATOM 3729 C C . PRO A 1 475 ? -4.895 13.671 2.493 1.00 81.12 475 PRO A C 1
ATOM 3731 O O . PRO A 1 475 ? -5.544 13.354 3.488 1.00 81.12 475 PRO A O 1
ATOM 3734 N N . ASP A 1 476 ? -5.214 14.718 1.730 1.00 67.56 476 ASP A N 1
ATOM 3735 C CA . ASP A 1 476 ? -6.464 15.464 1.892 1.00 67.56 476 ASP A CA 1
ATOM 3736 C C . ASP A 1 476 ? -7.630 14.601 1.390 1.00 67.56 476 ASP A C 1
ATOM 3738 O O . ASP A 1 476 ? -7.811 14.461 0.169 1.00 67.56 476 ASP A O 1
ATOM 3742 N N . TYR A 1 477 ? -8.398 14.037 2.319 1.00 56.25 477 TYR A N 1
ATOM 3743 C CA . TYR A 1 477 ? -9.569 13.210 2.024 1.00 56.25 477 TYR A CA 1
ATOM 3744 C C . TYR A 1 477 ? -10.801 14.030 1.586 1.00 56.25 477 TYR A C 1
ATOM 3746 O O . TYR A 1 477 ? -11.027 15.150 2.104 1.00 56.25 477 TYR A O 1
#

Organism: NCBI:txid620833

InterPro domains:
  IPR006035 Ureohydrolase [PF00491] (197-472)
  IPR006035 Ureohydrolase [PR00116] (277-292)
  IPR006035 Ureohydrolase [PR00116] (353-371)
  IPR006035 Ureohydrolase [PR00116] (400-429)
  IPR006035 Ureohydrolase [PS51409] (185-477)
  IPR006035 Ureohydrolase [PTHR43782] (191-473)
  IPR008286 Orn/Lys/Arg decarboxylase, C-terminal [PF03711] (100-171)
  IPR014033 Arginase [cd09989] (197-472)
  IPR023696 Ureohydrolase domain superfamily [SSF52768] (195-473)
  IPR036633 Orn/Lys/Arg decarboxylase, C-terminal domain superfamily [SSF55904] (40-197)